Protein AF-0000000066066308 (afdb_homodimer)

Structure (mmCIF, N/CA/C/O backbone):
data_AF-0000000066066308-model_v1
#
loop_
_entity.id
_entity.type
_entity.pdbx_description
1 polymer "Pyridoxine/pyridoxamine 5'-phosphate oxidase"
#
loop_
_atom_site.group_PDB
_atom_site.id
_atom_site.type_symbol
_atom_site.label_atom_id
_atom_site.label_alt_id
_atom_site.label_comp_id
_atom_site.label_asym_id
_atom_site.label_entity_id
_atom_site.label_seq_id
_atom_site.pdbx_PDB_ins_code
_atom_site.Cartn_x
_atom_site.Cartn_y
_atom_site.Cartn_z
_atom_site.occupancy
_atom_site.B_iso_or_equiv
_atom_site.auth_seq_id
_atom_site.auth_comp_id
_atom_site.auth_asym_id
_atom_site.auth_atom_id
_atom_site.pdbx_PDB_model_num
ATOM 1 N N . MET A 1 1 ? 17.328 -2.627 -21.562 1 80.62 1 MET A N 1
ATOM 2 C CA . MET A 1 1 ? 17.422 -3.754 -20.625 1 80.62 1 MET A CA 1
ATOM 3 C C . MET A 1 1 ? 17.797 -3.279 -19.234 1 80.62 1 MET A C 1
ATOM 5 O O . MET A 1 1 ? 18.547 -2.312 -19.078 1 80.62 1 MET A O 1
ATOM 9 N N . PHE A 1 2 ? 17.172 -3.848 -18.203 1 93.5 2 PHE A N 1
ATOM 10 C CA . PHE A 1 2 ? 17.484 -3.482 -16.828 1 93.5 2 PHE A CA 1
ATOM 11 C C . PHE A 1 2 ? 18.875 -3.979 -16.453 1 93.5 2 PHE A C 1
ATOM 13 O O . PHE A 1 2 ? 19.156 -5.18 -16.516 1 93.5 2 PHE A O 1
ATOM 20 N N . ASP A 1 3 ? 19.781 -3.053 -16.234 1 95.75 3 ASP A N 1
ATOM 21 C CA . ASP A 1 3 ? 21.125 -3.416 -15.805 1 95.75 3 ASP A CA 1
ATOM 22 C C . ASP A 1 3 ? 21.234 -3.439 -14.281 1 95.75 3 ASP A C 1
ATOM 24 O O . ASP A 1 3 ? 21.469 -2.404 -13.656 1 95.75 3 ASP A O 1
ATOM 28 N N . ILE A 1 4 ? 21.188 -4.645 -13.711 1 95.81 4 ILE A N 1
ATOM 29 C CA . ILE A 1 4 ? 21.062 -4.852 -12.266 1 95.81 4 ILE A CA 1
ATOM 30 C C . ILE A 1 4 ? 22.375 -4.449 -11.578 1 95.81 4 ILE A C 1
ATOM 32 O O . ILE A 1 4 ? 22.422 -4.34 -10.352 1 95.81 4 ILE A O 1
ATOM 36 N N . ASN A 1 5 ? 23.438 -4.148 -12.344 1 94.19 5 ASN A N 1
ATOM 37 C CA . ASN A 1 5 ? 24.734 -3.789 -11.758 1 94.19 5 ASN A CA 1
ATOM 38 C C . ASN A 1 5 ? 24.828 -2.287 -11.508 1 94.19 5 ASN A C 1
ATOM 40 O O . ASN A 1 5 ? 25.734 -1.831 -10.805 1 94.19 5 ASN A O 1
ATOM 44 N N . LYS A 1 6 ? 23.891 -1.563 -12 1 96.69 6 LYS A N 1
ATOM 45 C CA . LYS A 1 6 ? 23.891 -0.116 -11.805 1 96.69 6 LYS A CA 1
ATOM 46 C C . LYS A 1 6 ? 23.297 0.254 -10.445 1 96.69 6 LYS A C 1
ATOM 48 O O . LYS A 1 6 ? 22.609 -0.553 -9.82 1 96.69 6 LYS A O 1
ATOM 53 N N . ASP A 1 7 ? 23.641 1.443 -10.008 1 97.12 7 ASP A N 1
ATOM 54 C CA . ASP A 1 7 ? 23.156 1.979 -8.742 1 97.12 7 ASP A CA 1
ATOM 55 C C . ASP A 1 7 ? 21.625 2.004 -8.719 1 97.12 7 ASP A C 1
ATOM 57 O O . ASP A 1 7 ? 20.984 2.539 -9.625 1 97.12 7 ASP A O 1
ATOM 61 N N . PRO A 1 8 ? 21.062 1.411 -7.672 1 98.31 8 PRO A N 1
ATOM 62 C CA . PRO A 1 8 ? 19.609 1.362 -7.645 1 98.31 8 PRO A CA 1
ATOM 63 C C . PRO A 1 8 ? 18.969 2.75 -7.605 1 98.31 8 PRO A C 1
ATOM 65 O O . PRO A 1 8 ? 17.844 2.93 -8.078 1 98.31 8 PRO A O 1
ATOM 68 N N . PHE A 1 9 ? 19.625 3.738 -7.074 1 98.06 9 PHE A N 1
ATOM 69 C CA . PHE A 1 9 ? 19.078 5.086 -7.062 1 98.06 9 PHE A CA 1
ATOM 70 C C . PHE A 1 9 ? 19.062 5.676 -8.469 1 98.06 9 PHE A C 1
ATOM 72 O O . PHE A 1 9 ? 18.172 6.469 -8.805 1 98.06 9 PHE A O 1
ATOM 79 N N . GLU A 1 10 ? 19.984 5.281 -9.281 1 97.44 10 GLU A N 1
ATOM 80 C CA . GLU A 1 10 ? 19.953 5.676 -10.688 1 97.44 10 GLU A CA 1
ATOM 81 C C . GLU A 1 10 ? 18.766 5.055 -11.406 1 97.44 10 GLU A C 1
ATOM 83 O O . GLU A 1 10 ? 18.109 5.719 -12.211 1 97.44 10 GLU A O 1
ATOM 88 N N . HIS A 1 11 ? 18.547 3.781 -11.117 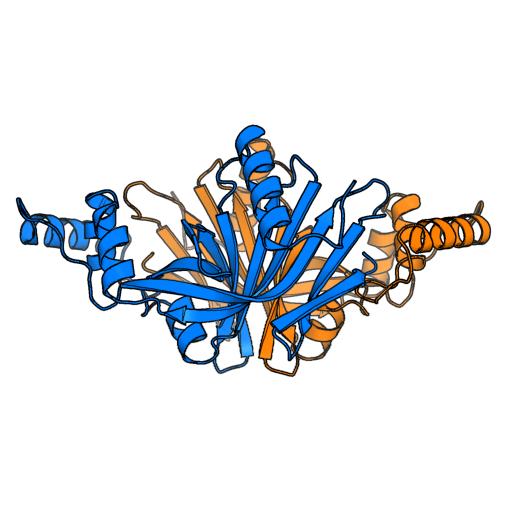1 98.12 11 HIS A N 1
ATOM 89 C CA . HIS A 1 11 ? 17.391 3.113 -11.688 1 98.12 11 HIS A CA 1
ATOM 90 C C . HIS A 1 11 ? 16.094 3.803 -11.273 1 98.12 11 HIS A C 1
ATOM 92 O O . HIS A 1 11 ? 15.227 4.059 -12.109 1 98.12 11 HIS A O 1
ATOM 98 N N . PHE A 1 12 ? 16.031 4.121 -10 1 98.5 12 PHE A N 1
ATOM 99 C CA . PHE A 1 12 ? 14.836 4.785 -9.492 1 98.5 12 PHE A CA 1
ATOM 100 C C . PHE A 1 12 ? 14.586 6.094 -10.234 1 98.5 12 PHE A C 1
ATOM 102 O O . PHE A 1 12 ? 13.477 6.348 -10.703 1 98.5 12 PHE A O 1
ATOM 109 N N . ASP A 1 13 ? 15.594 6.879 -10.305 1 97.44 13 ASP A N 1
ATOM 110 C CA . ASP A 1 13 ? 15.492 8.18 -10.953 1 97.44 13 ASP A CA 1
ATOM 111 C C . ASP A 1 13 ? 15.008 8.039 -12.398 1 97.44 13 ASP A C 1
ATOM 113 O O . ASP A 1 13 ? 14.102 8.75 -12.828 1 97.44 13 ASP A O 1
ATOM 117 N N . ARG A 1 14 ? 15.594 7.137 -13.055 1 97.25 14 ARG A N 1
ATOM 118 C CA . ARG A 1 14 ? 15.234 6.902 -14.453 1 97.25 14 ARG A CA 1
ATOM 119 C C . ARG A 1 14 ? 13.773 6.492 -14.57 1 97.25 14 ARG A C 1
ATOM 121 O O . ARG A 1 14 ? 13.039 7.031 -15.406 1 97.25 14 ARG A O 1
ATOM 128 N N . LEU A 1 15 ? 13.352 5.562 -13.766 1 97.69 15 LEU A N 1
ATOM 129 C CA . LEU A 1 15 ? 11.992 5.039 -13.844 1 97.69 15 LEU A CA 1
ATOM 130 C C . LEU A 1 15 ? 10.977 6.098 -13.43 1 97.69 15 LEU A C 1
ATOM 132 O O . LEU A 1 15 ? 9.898 6.188 -14.008 1 97.69 15 LEU A O 1
ATOM 136 N N . MET A 1 16 ? 11.297 6.887 -12.383 1 97.62 16 MET A N 1
ATOM 137 C CA . MET A 1 16 ? 10.438 7.988 -11.969 1 97.62 16 MET A CA 1
ATOM 138 C C . MET A 1 16 ? 10.273 9 -13.094 1 97.62 16 MET A C 1
ATOM 140 O O . MET A 1 16 ? 9.156 9.438 -13.391 1 97.62 16 MET A O 1
ATOM 144 N N . LYS A 1 17 ? 11.352 9.352 -13.742 1 97.25 17 LYS A N 1
ATOM 145 C CA . LYS A 1 17 ? 11.297 10.273 -14.875 1 97.25 17 LYS A CA 1
ATOM 146 C C . LYS A 1 17 ? 10.445 9.711 -16.016 1 97.25 17 LYS A C 1
ATOM 148 O O . LYS A 1 17 ? 9.695 10.453 -16.656 1 97.25 17 LYS A O 1
ATOM 153 N N . GLU A 1 18 ? 10.609 8.438 -16.25 1 97.38 18 GLU A N 1
ATOM 154 C CA . GLU A 1 18 ? 9.797 7.766 -17.25 1 97.38 18 GLU A CA 1
ATOM 155 C C . GLU A 1 18 ? 8.312 7.863 -16.922 1 97.38 18 GLU A C 1
ATOM 157 O O . GLU A 1 18 ? 7.492 8.18 -17.781 1 97.38 18 GLU A O 1
ATOM 162 N N . ALA A 1 19 ? 7.965 7.555 -15.641 1 96.94 19 ALA A N 1
ATOM 163 C CA . ALA A 1 19 ? 6.574 7.625 -15.195 1 96.94 19 ALA A CA 1
ATOM 164 C C . ALA A 1 19 ? 6.004 9.023 -15.391 1 96.94 19 ALA A C 1
ATOM 166 O O . ALA A 1 19 ? 4.871 9.188 -15.852 1 96.94 19 ALA A O 1
ATOM 167 N N . VAL A 1 20 ? 6.773 10.031 -15.055 1 96.44 20 VAL A N 1
ATOM 168 C CA . VAL A 1 20 ? 6.348 11.422 -15.211 1 96.44 20 VAL A CA 1
ATOM 169 C C . VAL A 1 20 ? 6.172 11.742 -16.688 1 96.44 20 VAL A C 1
ATOM 171 O O . VAL A 1 20 ? 5.18 12.359 -17.078 1 96.44 20 VAL A O 1
ATOM 174 N N . ALA A 1 21 ? 7.094 11.297 -17.5 1 96.75 21 ALA A N 1
ATOM 175 C CA . ALA A 1 21 ? 7.055 11.555 -18.938 1 96.75 21 ALA A CA 1
ATOM 176 C C . ALA A 1 21 ? 5.82 10.93 -19.578 1 96.75 21 ALA A C 1
ATOM 178 O O . ALA A 1 21 ? 5.258 11.469 -20.531 1 96.75 21 ALA A O 1
ATOM 179 N N . LYS A 1 22 ? 5.418 9.836 -19.031 1 95.62 22 LYS A N 1
ATOM 180 C CA . LYS A 1 22 ? 4.25 9.117 -19.531 1 95.62 22 LYS A CA 1
ATOM 181 C C . LYS A 1 22 ? 2.963 9.664 -18.922 1 95.62 22 LYS A C 1
ATOM 183 O O . LYS A 1 22 ? 1.889 9.086 -19.125 1 95.62 22 LYS A O 1
ATOM 188 N N . GLN A 1 23 ? 3.031 10.711 -18.109 1 93.19 23 GLN A N 1
ATOM 189 C CA . GLN A 1 23 ? 1.917 11.445 -17.516 1 93.19 23 GLN A CA 1
ATOM 190 C C . GLN A 1 23 ? 1.111 10.562 -16.578 1 93.19 23 GLN A C 1
ATOM 192 O O . GLN A 1 23 ? -0.12 10.625 -16.562 1 93.19 23 GLN A O 1
ATOM 197 N N . ILE A 1 24 ? 1.829 9.68 -15.969 1 91.44 24 ILE A N 1
ATOM 198 C CA . ILE A 1 24 ? 1.179 8.93 -14.898 1 91.44 24 ILE A CA 1
ATOM 199 C C . ILE A 1 24 ? 0.689 9.898 -13.82 1 91.44 24 ILE A C 1
ATOM 201 O O . ILE A 1 24 ? 1.471 10.688 -13.289 1 91.44 24 ILE A O 1
ATOM 205 N N . PRO A 1 25 ? -0.674 9.82 -13.5 1 89.25 25 PRO A N 1
ATOM 206 C CA . PRO A 1 25 ? -1.151 10.727 -12.453 1 89.25 25 PRO A CA 1
ATOM 207 C C . PRO A 1 25 ? -0.469 10.484 -11.109 1 89.25 25 PRO A C 1
ATOM 209 O O . PRO A 1 25 ? -0.39 9.344 -10.648 1 89.25 25 PRO A O 1
ATOM 212 N N . GLU A 1 26 ? 0.055 11.586 -10.539 1 92.75 26 GLU A N 1
ATOM 213 C CA . GLU A 1 26 ? 0.693 11.539 -9.227 1 92.75 26 GLU A CA 1
ATOM 214 C C . GLU A 1 26 ? 1.724 10.414 -9.148 1 92.75 26 GLU A C 1
ATOM 216 O O . GLU A 1 26 ? 1.684 9.594 -8.234 1 92.75 26 GLU A O 1
ATOM 221 N N . ALA A 1 27 ? 2.639 10.391 -10.047 1 95.56 27 ALA A N 1
ATOM 222 C CA . ALA A 1 27 ? 3.645 9.336 -10.148 1 95.56 27 ALA A CA 1
ATOM 223 C C . ALA A 1 27 ? 4.445 9.219 -8.859 1 95.56 27 ALA A C 1
ATOM 225 O O . ALA A 1 27 ? 5.016 8.164 -8.57 1 95.56 27 ALA A O 1
ATOM 226 N N . ASN A 1 28 ? 4.461 10.32 -8.07 1 97.56 28 ASN A N 1
ATOM 227 C CA . ASN A 1 28 ? 5.254 10.32 -6.844 1 97.56 28 ASN A CA 1
ATOM 228 C C . ASN A 1 28 ? 4.43 9.875 -5.641 1 97.56 28 ASN A C 1
ATOM 230 O O . ASN A 1 28 ? 4.902 9.93 -4.504 1 97.56 28 ASN A O 1
ATOM 234 N N . ALA A 1 29 ? 3.145 9.477 -5.855 1 97.38 29 ALA A N 1
ATOM 235 C CA . ALA A 1 29 ? 2.354 8.867 -4.789 1 97.38 29 ALA A CA 1
ATOM 236 C C . ALA A 1 29 ? 2.846 7.457 -4.48 1 97.38 29 ALA A C 1
ATOM 238 O O . ALA A 1 29 ? 3.162 6.688 -5.391 1 97.38 29 ALA A O 1
ATOM 239 N N . MET A 1 30 ? 2.988 7.195 -3.221 1 98.31 30 MET A N 1
ATOM 240 C CA . MET A 1 30 ? 3.428 5.859 -2.828 1 98.31 30 MET A CA 1
ATOM 241 C C . MET A 1 30 ? 2.656 5.371 -1.607 1 98.31 30 MET A C 1
ATOM 243 O O . MET A 1 30 ? 2.223 6.172 -0.778 1 98.31 30 MET A O 1
ATOM 247 N N . SER A 1 31 ? 2.471 4.043 -1.574 1 98.75 31 SER A N 1
ATOM 248 C CA . SER A 1 31 ? 2.004 3.412 -0.344 1 98.75 31 SER A CA 1
ATOM 249 C C . SER A 1 31 ? 3.121 3.326 0.69 1 98.75 31 SER A C 1
ATOM 251 O O . SER A 1 31 ? 4.266 3.018 0.351 1 98.75 31 SER A O 1
ATOM 253 N N . VAL A 1 32 ? 2.795 3.625 1.908 1 98.88 32 VAL A N 1
ATOM 254 C CA . VAL A 1 32 ? 3.719 3.43 3.021 1 98.88 32 VAL A CA 1
ATOM 255 C C . VAL A 1 32 ? 3.1 2.48 4.043 1 98.88 32 VAL A C 1
ATOM 257 O O . VAL A 1 32 ? 2.016 2.744 4.57 1 98.88 32 VAL A O 1
ATOM 260 N N . ALA A 1 33 ? 3.799 1.428 4.258 1 98.94 33 ALA A N 1
ATOM 261 C CA . ALA A 1 33 ? 3.383 0.47 5.281 1 98.94 33 ALA A CA 1
ATOM 262 C C . ALA A 1 33 ? 4.188 0.653 6.562 1 98.94 33 ALA A C 1
ATOM 264 O O . ALA A 1 33 ? 5.414 0.8 6.52 1 98.94 33 ALA A O 1
ATOM 265 N N . THR A 1 34 ? 3.525 0.748 7.66 1 98.94 34 THR A N 1
ATOM 266 C CA . THR A 1 34 ? 4.086 0.788 9.008 1 98.94 34 THR A CA 1
ATOM 267 C C . THR A 1 34 ? 3.469 -0.297 9.883 1 98.94 34 THR A C 1
ATOM 269 O O . THR A 1 34 ? 2.562 -1.012 9.453 1 98.94 34 THR A O 1
ATOM 272 N N . VAL A 1 35 ? 4.016 -0.482 11.07 1 98.62 35 VAL A N 1
ATOM 273 C CA . VAL A 1 35 ? 3.473 -1.439 12.023 1 98.62 35 VAL A CA 1
ATOM 274 C C . VAL A 1 35 ? 3.418 -0.809 13.414 1 98.62 35 VAL A C 1
ATOM 276 O O . VAL A 1 35 ? 4.352 -0.116 13.82 1 98.62 35 VAL A O 1
ATOM 279 N N . ASP A 1 36 ? 2.283 -1.03 14.07 1 97.75 36 ASP A N 1
ATOM 280 C CA . ASP A 1 36 ? 2.174 -0.459 15.406 1 97.75 36 ASP A CA 1
ATOM 281 C C . ASP A 1 36 ? 2.758 -1.402 16.453 1 97.75 36 ASP A C 1
ATOM 283 O O . ASP A 1 36 ? 3.336 -2.438 16.109 1 97.75 36 ASP A O 1
ATOM 287 N N . GLU A 1 37 ? 2.699 -0.983 17.719 1 96 37 GLU A N 1
ATOM 288 C CA . GLU A 1 37 ? 3.35 -1.69 18.812 1 96 37 GLU A CA 1
ATOM 289 C C . GLU A 1 37 ? 2.711 -3.057 19.047 1 96 37 GLU A C 1
ATOM 291 O O . GLU A 1 37 ? 3.293 -3.914 19.719 1 96 37 GLU A O 1
ATOM 296 N N . LYS A 1 38 ? 1.541 -3.285 18.531 1 96.25 38 LYS A N 1
ATOM 297 C CA . LYS A 1 38 ? 0.833 -4.547 18.719 1 96.25 38 LYS A CA 1
ATOM 298 C C . LYS A 1 38 ? 1.035 -5.473 17.531 1 96.25 38 LYS A C 1
ATOM 300 O O . LYS A 1 38 ? 0.436 -6.547 17.453 1 96.25 38 LYS A O 1
ATOM 305 N N . GLY A 1 39 ? 1.841 -4.984 16.484 1 96.56 39 GLY A N 1
ATOM 306 C CA . GLY A 1 39 ? 2.105 -5.805 15.32 1 96.56 39 GLY A CA 1
ATOM 307 C C . GLY A 1 39 ? 1.044 -5.668 14.242 1 96.56 39 GLY A C 1
ATOM 308 O O . GLY A 1 39 ? 0.934 -6.523 13.359 1 96.56 39 GLY A O 1
ATOM 309 N N . VAL A 1 40 ? 0.188 -4.664 14.305 1 98.06 40 VAL A N 1
ATOM 310 C CA . VAL A 1 40 ? -0.838 -4.422 13.297 1 98.06 40 VAL A CA 1
ATOM 311 C C . VAL A 1 40 ? -0.269 -3.551 12.18 1 98.06 40 VAL A C 1
ATOM 313 O O . VAL A 1 40 ? 0.155 -2.416 12.422 1 98.06 40 VAL A O 1
ATOM 316 N N . PRO A 1 41 ? -0.24 -4.07 10.984 1 98.75 41 PRO A N 1
ATOM 317 C CA . PRO A 1 41 ? 0.238 -3.242 9.875 1 98.75 41 PRO A CA 1
ATOM 318 C C . PRO A 1 41 ? -0.786 -2.199 9.43 1 98.75 41 PRO A C 1
ATOM 320 O O . PRO A 1 41 ? -1.989 -2.387 9.625 1 98.75 41 PRO A O 1
ATOM 323 N N . SER A 1 42 ? -0.344 -1.156 8.938 1 98.75 42 SER A N 1
ATOM 324 C CA . SER A 1 42 ? -1.134 -0.108 8.297 1 98.75 42 SER A CA 1
ATOM 325 C C . SER A 1 42 ? -0.507 0.327 6.98 1 98.75 42 SER A C 1
ATOM 327 O O . SER A 1 42 ? 0.712 0.25 6.809 1 98.75 42 SER A O 1
ATOM 329 N N . VAL A 1 43 ? -1.31 0.722 6.059 1 98.88 43 VAL A N 1
ATOM 330 C CA . VAL A 1 43 ? -0.799 1.226 4.789 1 98.88 43 VAL A CA 1
ATOM 331 C C . VAL A 1 43 ? -1.658 2.396 4.316 1 98.88 43 VAL A C 1
ATOM 333 O O . VAL A 1 43 ? -2.883 2.371 4.453 1 98.88 43 VAL A O 1
ATOM 336 N N . ARG A 1 44 ? -1.054 3.418 3.828 1 98.56 44 ARG A N 1
ATOM 337 C CA . ARG A 1 44 ? -1.696 4.613 3.295 1 98.56 44 ARG A CA 1
ATOM 338 C C . ARG A 1 44 ? -0.823 5.281 2.236 1 98.56 44 ARG A C 1
ATOM 340 O O . ARG A 1 44 ? 0.361 4.957 2.109 1 98.56 44 ARG A O 1
ATOM 347 N N . ILE A 1 45 ? -1.407 6.184 1.543 1 98.12 45 ILE A N 1
ATOM 348 C CA . ILE A 1 45 ? -0.694 6.891 0.486 1 98.12 45 ILE A CA 1
ATOM 349 C C . ILE A 1 45 ? -0.02 8.133 1.062 1 98.12 45 ILE A C 1
ATOM 351 O O . ILE A 1 45 ? -0.625 8.867 1.849 1 98.12 45 ILE A O 1
ATOM 355 N N . VAL A 1 46 ? 1.214 8.328 0.768 1 97.75 46 VAL A N 1
ATOM 356 C CA . VAL A 1 46 ? 1.95 9.57 0.972 1 97.75 46 VAL A CA 1
ATOM 357 C C . VAL A 1 46 ? 2.682 9.953 -0.313 1 97.75 46 VAL A C 1
ATOM 359 O O . VAL A 1 46 ? 2.756 9.156 -1.254 1 97.75 46 VAL A O 1
ATOM 362 N N . TYR A 1 47 ? 3.143 11.18 -0.377 1 97.38 47 TYR A N 1
ATOM 363 C CA . TYR A 1 47 ? 3.838 11.633 -1.576 1 97.38 47 TYR A CA 1
ATOM 364 C C . TYR A 1 47 ? 5.34 11.719 -1.335 1 97.38 47 TYR A C 1
ATOM 366 O O . TYR A 1 47 ? 5.785 12.312 -0.349 1 97.38 47 TYR A O 1
ATOM 374 N N . LEU A 1 48 ? 6.09 11.109 -2.223 1 98.56 48 LEU A N 1
ATOM 375 C CA . LEU A 1 48 ? 7.535 11.305 -2.227 1 98.56 48 LEU A CA 1
ATOM 376 C C . LEU A 1 48 ? 7.883 12.742 -2.607 1 98.56 48 LEU A C 1
ATOM 378 O O . LEU A 1 48 ? 7.41 13.25 -3.627 1 98.56 48 LEU A O 1
ATOM 382 N N . LYS A 1 49 ? 8.68 13.359 -1.811 1 97.44 49 LYS A N 1
ATOM 383 C CA . LYS A 1 49 ? 8.992 14.758 -2.09 1 97.44 49 LYS A CA 1
ATOM 384 C C . LYS A 1 49 ? 10.414 14.906 -2.621 1 97.44 49 LYS A C 1
ATOM 386 O O . LYS A 1 49 ? 10.68 15.75 -3.48 1 97.44 49 LYS A O 1
ATOM 391 N N . GLU A 1 50 ? 11.297 14.078 -2.137 1 95.69 50 GLU A N 1
ATOM 392 C CA . GLU A 1 50 ? 12.688 14.188 -2.572 1 95.69 50 GLU A CA 1
ATOM 393 C C . GLU A 1 50 ? 13.438 12.883 -2.328 1 95.69 50 GLU A C 1
ATOM 395 O O . GLU A 1 50 ? 13.055 12.086 -1.472 1 95.69 50 GLU A O 1
ATOM 400 N N . VAL A 1 51 ? 14.375 12.656 -3.18 1 96.62 51 VAL A N 1
ATOM 401 C CA . VAL A 1 51 ? 15.375 11.617 -2.961 1 96.62 51 VAL A CA 1
ATOM 402 C C . VAL A 1 51 ? 16.734 12.25 -2.699 1 96.62 51 VAL A C 1
ATOM 404 O O . VAL A 1 51 ? 17.312 12.906 -3.582 1 96.62 51 VAL A O 1
ATOM 407 N N . SER A 1 52 ? 17.203 12.18 -1.426 1 91.19 52 SER A N 1
ATOM 408 C CA . SER A 1 52 ? 18.453 12.812 -1.022 1 91.19 52 SER A CA 1
ATOM 409 C C . SER A 1 52 ? 19.266 11.906 -0.101 1 91.19 52 SER A C 1
ATOM 411 O O . SER A 1 52 ? 18.688 11.125 0.662 1 91.19 52 SER A O 1
ATOM 413 N N . GLN A 1 53 ? 20.609 12.023 -0.204 1 90.5 53 GLN A N 1
ATOM 414 C CA . GLN A 1 53 ? 21.531 11.289 0.652 1 90.5 53 GLN A CA 1
ATOM 415 C C . GLN A 1 53 ? 21.219 9.797 0.637 1 90.5 53 GLN A C 1
ATOM 417 O O . GLN A 1 53 ? 21.25 9.141 1.681 1 90.5 53 GLN A O 1
ATOM 422 N N . GLY A 1 54 ? 20.75 9.273 -0.451 1 90.62 54 GLY A N 1
ATOM 423 C CA . GLY A 1 54 ? 20.5 7.852 -0.604 1 90.62 54 GLY A CA 1
ATOM 424 C C . GLY A 1 54 ? 19.234 7.391 0.09 1 90.62 54 GLY A C 1
ATOM 425 O O . GLY A 1 54 ? 19.109 6.223 0.46 1 90.62 54 GLY A O 1
ATOM 426 N N . GLY A 1 55 ? 18.359 8.344 0.327 1 98.12 55 GLY A N 1
ATOM 427 C CA . GLY A 1 55 ? 17.094 7.988 0.957 1 98.12 55 GLY A CA 1
ATOM 428 C C . GLY A 1 55 ? 15.898 8.664 0.317 1 98.12 55 GLY A C 1
ATOM 429 O O . GLY A 1 55 ? 16.047 9.477 -0.595 1 98.12 55 GLY A O 1
ATOM 430 N N . PHE A 1 56 ? 14.742 8.297 0.724 1 98.88 56 PHE A N 1
ATOM 431 C CA . PHE A 1 56 ? 13.461 8.758 0.201 1 98.88 56 PHE A CA 1
ATOM 432 C C . PHE A 1 56 ? 12.719 9.586 1.243 1 98.88 56 PHE A C 1
ATOM 434 O O . PHE A 1 56 ? 12.469 9.117 2.354 1 98.88 56 PHE A O 1
ATOM 441 N N . VAL A 1 57 ? 12.297 10.82 0.906 1 98.88 57 VAL A N 1
ATOM 442 C CA . VAL A 1 57 ? 11.797 11.742 1.917 1 98.88 57 VAL A CA 1
ATOM 443 C C . VAL A 1 57 ? 10.305 11.992 1.688 1 98.88 57 VAL A C 1
ATOM 445 O O . VAL A 1 57 ? 9.883 12.258 0.562 1 98.88 57 VAL A O 1
ATOM 448 N N . PHE A 1 58 ? 9.57 11.867 2.715 1 98.81 58 PHE A N 1
ATOM 449 C CA . PHE A 1 58 ? 8.18 12.305 2.752 1 98.81 58 PHE A CA 1
ATOM 450 C C . PHE A 1 58 ? 7.883 13.055 4.043 1 98.81 58 PHE A C 1
ATOM 452 O O . PHE A 1 58 ? 8.711 13.078 4.957 1 98.81 58 PHE A O 1
ATOM 459 N N . TYR A 1 59 ? 6.758 13.766 4.09 1 98.38 59 TYR A N 1
ATOM 460 C CA . TYR A 1 59 ? 6.414 14.641 5.203 1 98.38 59 TYR A CA 1
ATOM 461 C C . TYR A 1 59 ? 5.055 14.273 5.785 1 98.38 59 TYR A C 1
ATOM 463 O O . TYR A 1 59 ? 4.254 13.602 5.129 1 98.38 59 TYR A O 1
ATOM 471 N N . GLY A 1 60 ? 4.828 14.719 6.984 1 97.38 60 GLY A N 1
ATOM 472 C CA . GLY A 1 60 ? 3.551 14.5 7.641 1 97.38 60 GLY A CA 1
ATOM 473 C C . GLY A 1 60 ? 3.541 14.938 9.094 1 97.38 60 GLY A C 1
ATOM 474 O O . GLY A 1 60 ? 4.438 15.664 9.531 1 97.38 60 GLY A O 1
ATOM 475 N N . ASN A 1 61 ? 2.467 14.617 9.727 1 97.88 61 ASN A N 1
ATOM 476 C CA . ASN A 1 61 ? 2.262 14.922 11.141 1 97.88 61 ASN A CA 1
ATOM 477 C C . ASN A 1 61 ? 2.887 13.867 12.039 1 97.88 61 ASN A C 1
ATOM 479 O O . ASN A 1 61 ? 2.557 12.68 11.938 1 97.88 61 ASN A O 1
ATOM 483 N N . TYR A 1 62 ? 3.75 14.266 12.945 1 98.44 62 TYR A N 1
ATOM 484 C CA . TYR A 1 62 ? 4.461 13.336 13.812 1 98.44 62 TYR A CA 1
ATOM 485 C C . TYR A 1 62 ? 3.506 12.672 14.805 1 98.44 62 TYR A C 1
ATOM 487 O O . TYR A 1 62 ? 3.799 11.602 15.336 1 98.44 62 TYR A O 1
ATOM 495 N N . ASN A 1 63 ? 2.371 13.273 15 1 97.81 63 ASN A N 1
ATOM 496 C CA . ASN A 1 63 ? 1.396 12.758 15.953 1 97.81 63 ASN A CA 1
ATOM 497 C C . ASN A 1 63 ? 0.365 11.859 15.273 1 97.81 63 ASN A C 1
ATOM 499 O O . ASN A 1 63 ? -0.515 11.305 15.938 1 97.81 63 ASN A O 1
ATOM 503 N N . SER A 1 64 ? 0.432 11.758 13.953 1 97.81 64 SER A N 1
ATOM 504 C CA . SER A 1 64 ? -0.478 10.891 13.219 1 97.81 64 SER A CA 1
ATOM 505 C C . SER A 1 64 ? -0.25 9.422 13.578 1 97.81 64 SER A C 1
ATOM 507 O O . SER A 1 64 ? 0.737 9.086 14.234 1 97.81 64 SER A O 1
ATOM 509 N N . HIS A 1 65 ? -1.133 8.578 13.141 1 97.56 65 HIS A N 1
ATOM 510 C CA . HIS A 1 65 ? -0.953 7.141 13.289 1 97.56 65 HIS A CA 1
ATOM 511 C C . HIS A 1 65 ? 0.381 6.688 12.703 1 97.56 65 HIS A C 1
ATOM 513 O O . HIS A 1 65 ? 1.122 5.938 13.336 1 97.56 65 HIS A O 1
ATOM 519 N N . LYS A 1 66 ? 0.687 7.156 11.461 1 98.25 66 LYS A N 1
ATOM 520 C CA . LYS A 1 66 ? 1.949 6.754 10.844 1 98.25 66 LYS A CA 1
ATOM 521 C C . LYS A 1 66 ? 3.139 7.273 11.648 1 98.25 66 LYS A C 1
ATOM 523 O O . LYS A 1 66 ? 4.141 6.57 11.812 1 98.25 66 LYS A O 1
ATOM 528 N N . GLY A 1 67 ? 3.021 8.516 12.117 1 98.5 67 GLY A N 1
ATOM 529 C CA . GLY A 1 67 ? 4.094 9.062 12.938 1 98.5 67 GLY A CA 1
ATOM 530 C C . GLY A 1 67 ? 4.352 8.25 14.195 1 98.5 67 GLY A C 1
ATOM 531 O O . GLY A 1 67 ? 5.504 7.969 14.531 1 98.5 67 GLY A O 1
ATOM 532 N N . LYS A 1 68 ? 3.355 7.887 14.898 1 98.31 68 LYS A N 1
ATOM 533 C CA . LYS A 1 68 ? 3.473 7.09 16.125 1 98.31 68 LYS A CA 1
ATOM 534 C C . LYS A 1 68 ? 4.043 5.707 15.82 1 98.31 68 LYS A C 1
ATOM 536 O O . LYS A 1 68 ? 4.875 5.199 16.578 1 98.31 68 LYS A O 1
ATOM 541 N N . ASP A 1 69 ? 3.566 5.094 14.742 1 98.69 69 ASP A N 1
ATOM 542 C CA . ASP A 1 69 ? 4.129 3.814 14.32 1 98.69 69 ASP A CA 1
ATOM 543 C C . ASP A 1 69 ? 5.645 3.914 14.141 1 98.69 69 ASP A C 1
ATOM 545 O O . ASP A 1 69 ? 6.395 3.09 14.672 1 98.69 69 ASP A O 1
ATOM 549 N N . ILE A 1 70 ? 6.059 4.945 13.359 1 98.75 70 ILE A N 1
ATOM 550 C CA . ILE A 1 70 ? 7.461 5.109 12.992 1 98.75 70 ILE A CA 1
ATOM 551 C C . ILE A 1 70 ? 8.297 5.363 14.242 1 98.75 70 ILE A C 1
ATOM 553 O O . ILE A 1 70 ? 9.43 4.891 14.344 1 98.75 70 ILE A O 1
ATOM 557 N N . GLU A 1 71 ? 7.73 6.078 15.18 1 98.12 71 GLU A N 1
ATOM 558 C CA . GLU A 1 71 ? 8.422 6.34 16.438 1 98.12 71 GLU A CA 1
ATOM 559 C C . GLU A 1 71 ? 8.711 5.043 17.188 1 98.12 71 GLU A C 1
ATOM 561 O O . GLU A 1 71 ? 9.781 4.887 17.781 1 98.12 71 GLU A O 1
ATOM 566 N N . THR A 1 72 ? 7.793 4.113 17.156 1 97.44 72 THR A N 1
ATOM 567 C CA . THR A 1 72 ? 7.902 2.854 17.891 1 97.44 72 THR A CA 1
ATOM 568 C C . THR A 1 72 ? 8.719 1.839 17.094 1 97.44 72 THR A C 1
ATOM 570 O O . THR A 1 72 ? 9.523 1.1 17.656 1 97.44 72 THR A O 1
ATOM 573 N N . ASN A 1 73 ? 8.523 1.732 15.859 1 98.31 73 ASN A N 1
ATOM 574 C CA . ASN A 1 73 ? 9.203 0.879 14.891 1 98.31 73 ASN A CA 1
ATOM 575 C C . ASN A 1 73 ? 9.531 1.636 13.609 1 98.31 73 ASN A C 1
ATOM 577 O O . ASN A 1 73 ? 8.672 1.814 12.75 1 98.31 73 ASN A O 1
ATOM 581 N N . PRO A 1 74 ? 10.734 2.014 13.461 1 98.69 74 PRO A N 1
ATOM 582 C CA . PRO A 1 74 ? 11.086 2.92 12.367 1 98.69 74 PRO A CA 1
ATOM 583 C C . PRO A 1 74 ? 11.211 2.201 11.023 1 98.69 74 PRO A C 1
ATOM 585 O O . PRO A 1 74 ? 11.469 2.84 10 1 98.69 74 PRO A O 1
ATOM 588 N N . ILE A 1 75 ? 11.094 0.859 10.977 1 98.81 75 ILE A N 1
ATOM 589 C CA . ILE A 1 75 ? 11.164 0.143 9.703 1 98.81 75 ILE A CA 1
ATOM 590 C C . ILE A 1 75 ? 9.852 0.324 8.945 1 98.81 75 ILE A C 1
ATOM 592 O O . ILE A 1 75 ? 8.766 0.103 9.5 1 98.81 75 ILE A O 1
ATOM 596 N N . VAL A 1 76 ? 9.953 0.771 7.699 1 98.94 76 VAL A N 1
ATOM 597 C CA . VAL A 1 76 ? 8.789 0.983 6.844 1 98.94 76 VAL A CA 1
ATOM 598 C C . VAL A 1 76 ? 9.023 0.332 5.484 1 98.94 76 VAL A C 1
ATOM 600 O O . VAL A 1 76 ? 10.148 -0.039 5.152 1 98.94 76 VAL A O 1
ATOM 603 N N . CYS A 1 77 ? 8.008 0.146 4.762 1 98.94 77 CYS A N 1
ATOM 604 C CA . CYS A 1 77 ? 8.062 -0.305 3.375 1 98.94 77 CYS A CA 1
ATOM 605 C C . CYS A 1 77 ? 7.27 0.623 2.465 1 98.94 77 CYS A C 1
ATOM 607 O O . CYS A 1 77 ? 6.137 0.99 2.785 1 98.94 77 CYS A O 1
ATOM 609 N N . LEU A 1 78 ? 7.828 1.053 1.4 1 98.94 78 LEU A N 1
ATOM 610 C CA . LEU A 1 78 ? 7.223 1.907 0.385 1 98.94 78 LEU A CA 1
ATOM 611 C C . LEU A 1 78 ? 6.891 1.107 -0.87 1 98.94 78 LEU A C 1
ATOM 613 O O . LEU A 1 78 ? 7.578 0.137 -1.194 1 98.94 78 LEU A O 1
ATOM 617 N N . ASN A 1 79 ? 5.895 1.558 -1.583 1 98.88 79 ASN A N 1
ATOM 618 C CA . ASN A 1 79 ? 5.543 0.918 -2.848 1 98.88 79 ASN A CA 1
ATOM 619 C C . ASN A 1 79 ? 5.012 1.929 -3.857 1 98.88 79 ASN A C 1
ATOM 621 O O . ASN A 1 79 ? 4.004 2.594 -3.604 1 98.88 79 ASN A O 1
ATOM 625 N N . PHE A 1 80 ? 5.73 2.092 -4.957 1 98.5 80 PHE A N 1
ATOM 626 C CA . PHE A 1 80 ? 5.246 2.783 -6.145 1 98.5 80 PHE A CA 1
ATOM 627 C C . PHE A 1 80 ? 4.609 1.801 -7.121 1 98.5 80 PHE A C 1
ATOM 629 O O . PHE A 1 80 ? 5.199 0.766 -7.441 1 98.5 80 PHE A O 1
ATOM 636 N N . HIS A 1 81 ? 3.465 2.1 -7.539 1 97.44 81 HIS A N 1
ATOM 637 C CA . HIS A 1 81 ? 2.773 1.237 -8.492 1 97.44 81 HIS A CA 1
ATOM 638 C C . HIS A 1 81 ? 2.25 2.037 -9.68 1 97.44 81 HIS A C 1
ATOM 640 O O . HIS A 1 81 ? 1.415 2.93 -9.508 1 97.44 81 HIS A O 1
ATOM 646 N N . TRP A 1 82 ? 2.721 1.727 -10.883 1 95.75 82 TRP A N 1
ATOM 647 C CA . TRP A 1 82 ? 2.338 2.383 -12.125 1 95.75 82 TRP A CA 1
ATOM 648 C C . TRP A 1 82 ? 1.762 1.378 -13.117 1 95.75 82 TRP A C 1
ATOM 650 O O . TRP A 1 82 ? 2.445 0.959 -14.055 1 95.75 82 TRP A O 1
ATOM 660 N N . PRO A 1 83 ? 0.462 1.078 -12.977 1 92.38 83 PRO A N 1
ATOM 661 C CA . PRO A 1 83 ? -0.136 0.013 -13.781 1 92.38 83 PRO A CA 1
ATOM 662 C C . PRO A 1 83 ? -0.127 0.33 -15.273 1 92.38 83 PRO A C 1
ATOM 664 O O . PRO A 1 83 ? -0.021 -0.579 -16.109 1 92.38 83 PRO A O 1
ATOM 667 N N . ALA A 1 84 ? -0.155 1.553 -15.656 1 90.12 84 ALA A N 1
ATOM 668 C CA . ALA A 1 84 ? -0.208 1.945 -17.062 1 90.12 84 ALA A CA 1
ATOM 669 C C . ALA A 1 84 ? 1.067 1.536 -17.797 1 90.12 84 ALA A C 1
ATOM 671 O O . ALA A 1 84 ? 1.061 1.362 -19.016 1 90.12 84 ALA A O 1
ATOM 672 N N . ILE A 1 85 ? 2.18 1.376 -17.094 1 92.94 85 ILE A N 1
ATOM 673 C CA . ILE A 1 85 ? 3.434 1.008 -17.75 1 92.94 85 ILE A CA 1
ATOM 674 C C . ILE A 1 85 ? 3.969 -0.285 -17.141 1 92.94 85 ILE A C 1
ATOM 676 O O . ILE A 1 85 ? 5.145 -0.616 -17.297 1 92.94 85 ILE A O 1
ATOM 680 N N . TRP A 1 86 ? 3.209 -0.928 -16.281 1 93.94 86 TRP A N 1
ATOM 681 C CA . TRP A 1 86 ? 3.479 -2.25 -15.727 1 93.94 86 TRP A CA 1
ATOM 682 C C . TRP A 1 86 ? 4.758 -2.24 -14.891 1 93.94 86 TRP A C 1
ATOM 684 O O . TRP A 1 86 ? 5.625 -3.098 -15.07 1 93.94 86 TRP A O 1
ATOM 694 N N . GLN A 1 87 ? 4.824 -1.292 -14.023 1 97.12 87 GLN A N 1
ATOM 695 C CA . GLN A 1 87 ? 6.012 -1.192 -13.18 1 97.12 87 GLN A CA 1
ATOM 696 C C . GLN A 1 87 ? 5.629 -0.979 -11.719 1 97.12 87 GLN A C 1
ATOM 698 O O . GLN A 1 87 ? 4.602 -0.365 -11.422 1 97.12 87 GLN A O 1
ATOM 703 N N . GLN A 1 88 ? 6.418 -1.522 -10.875 1 97.81 88 GLN A N 1
ATOM 704 C CA . GLN A 1 88 ? 6.316 -1.351 -9.43 1 97.81 88 GLN A CA 1
ATOM 705 C C . GLN A 1 88 ? 7.699 -1.252 -8.789 1 97.81 88 GLN A C 1
ATOM 707 O O . GLN A 1 88 ? 8.641 -1.927 -9.227 1 97.81 88 GLN A O 1
ATOM 712 N N . ILE A 1 89 ? 7.875 -0.396 -7.84 1 98.81 89 ILE A N 1
ATOM 713 C CA . ILE A 1 89 ? 9.094 -0.304 -7.043 1 98.81 89 ILE A CA 1
ATOM 714 C C . ILE A 1 89 ? 8.758 -0.437 -5.562 1 98.81 89 ILE A C 1
ATOM 716 O O . ILE A 1 89 ? 7.898 0.286 -5.047 1 98.81 89 ILE A O 1
ATOM 720 N N . ARG A 1 90 ? 9.414 -1.334 -4.887 1 98.88 90 ARG A N 1
ATOM 721 C CA . ARG A 1 90 ? 9.25 -1.509 -3.447 1 98.88 90 ARG A CA 1
ATOM 722 C C . ARG A 1 90 ? 10.539 -1.188 -2.703 1 98.88 90 ARG A C 1
ATOM 724 O O . ARG A 1 90 ? 11.625 -1.549 -3.156 1 98.88 90 ARG A O 1
ATOM 731 N N . ILE A 1 91 ? 10.422 -0.514 -1.621 1 98.88 91 ILE A N 1
ATOM 732 C CA . ILE A 1 91 ? 11.57 -0.088 -0.832 1 98.88 91 ILE A CA 1
ATOM 733 C C . ILE A 1 91 ? 11.32 -0.377 0.646 1 98.88 91 ILE A C 1
ATOM 735 O O . ILE A 1 91 ? 10.359 0.138 1.23 1 98.88 91 ILE A O 1
ATOM 739 N N . THR A 1 92 ? 12.133 -1.205 1.233 1 98.88 92 THR A N 1
ATOM 740 C CA . THR A 1 92 ? 12.141 -1.403 2.68 1 98.88 92 THR A CA 1
ATOM 741 C C . THR A 1 92 ? 13.328 -0.686 3.316 1 98.88 92 THR A C 1
ATOM 743 O O . THR A 1 92 ? 14.438 -0.727 2.791 1 98.88 92 THR A O 1
ATOM 746 N N . GLY A 1 93 ? 13.008 0.021 4.348 1 98.75 93 GLY A N 1
ATOM 747 C CA . GLY A 1 93 ? 14.102 0.731 4.984 1 98.75 93 GLY A CA 1
ATOM 748 C C . GLY A 1 93 ? 13.727 1.341 6.32 1 98.75 93 GLY A C 1
ATOM 749 O O . GLY A 1 93 ? 12.625 1.104 6.828 1 98.75 93 GLY A O 1
ATOM 750 N N . LYS A 1 94 ? 14.688 2.057 6.906 1 98.62 94 LYS A N 1
ATOM 751 C CA . LYS A 1 94 ? 14.523 2.732 8.188 1 98.62 94 LYS A CA 1
ATOM 752 C C . LYS A 1 94 ? 14.172 4.207 7.992 1 98.62 94 LYS A C 1
ATOM 754 O O . LYS A 1 94 ? 14.883 4.93 7.293 1 98.62 94 LYS A O 1
ATOM 759 N N . ALA A 1 95 ? 13.07 4.617 8.578 1 98.81 95 ALA A N 1
ATOM 760 C CA . ALA A 1 95 ? 12.656 6.02 8.539 1 98.81 95 ALA A CA 1
ATOM 761 C C . ALA A 1 95 ? 13.273 6.805 9.695 1 98.81 95 ALA A C 1
ATOM 763 O O . ALA A 1 95 ? 13.188 6.391 10.852 1 98.81 95 ALA A O 1
ATOM 764 N N . GLU A 1 96 ? 13.867 7.902 9.383 1 98.31 96 GLU A N 1
ATOM 765 C CA . GLU A 1 96 ? 14.438 8.82 10.359 1 98.31 96 GLU A CA 1
ATOM 766 C C . GLU A 1 96 ? 13.961 10.25 10.117 1 98.31 96 GLU A C 1
ATOM 768 O O . GLU A 1 96 ? 13.867 10.688 8.969 1 98.31 96 GLU A O 1
ATOM 773 N N . LYS A 1 97 ? 13.602 10.938 11.242 1 98.5 97 LYS A N 1
ATOM 774 C CA . LYS A 1 97 ? 13.242 12.344 11.078 1 98.5 97 LYS A CA 1
ATOM 775 C C . LYS A 1 97 ? 14.383 13.141 10.469 1 98.5 97 LYS A C 1
ATOM 777 O O . LYS A 1 97 ? 15.547 12.953 10.836 1 98.5 97 LYS A O 1
ATOM 782 N N . ILE A 1 98 ? 14.055 13.945 9.539 1 98.31 98 ILE A N 1
ATOM 783 C CA . ILE A 1 98 ? 15.062 14.852 9 1 98.31 98 ILE A CA 1
ATOM 784 C C . ILE A 1 98 ? 15.203 16.062 9.922 1 98.31 98 ILE A C 1
ATOM 786 O O . ILE A 1 98 ? 14.469 16.203 10.906 1 98.31 98 ILE A O 1
ATOM 790 N N . SER A 1 99 ? 16.156 16.938 9.609 1 97.88 99 SER A N 1
ATOM 791 C CA . SER A 1 99 ? 16.438 18.062 10.508 1 97.88 99 SER A CA 1
ATOM 792 C C . SER A 1 99 ? 15.281 19.062 10.508 1 97.88 99 SER A C 1
ATOM 794 O O . SER A 1 99 ? 14.523 19.141 9.539 1 97.88 99 SER A O 1
ATOM 796 N N . ALA A 1 100 ? 15.188 19.781 11.602 1 98.19 100 ALA A N 1
ATOM 797 C CA . ALA A 1 100 ? 14.195 20.844 11.68 1 98.19 100 ALA A CA 1
ATOM 798 C C . ALA A 1 100 ? 14.375 21.859 10.547 1 98.19 100 ALA A C 1
ATOM 800 O O . ALA A 1 100 ? 13.398 22.328 9.969 1 98.19 100 ALA A O 1
ATOM 801 N N . ALA A 1 101 ? 15.547 22.156 10.227 1 98.31 101 ALA A N 1
ATOM 802 C CA . ALA A 1 101 ? 15.852 23.109 9.172 1 98.31 101 ALA A CA 1
ATOM 803 C C . ALA A 1 101 ? 15.352 22.625 7.816 1 98.31 101 ALA A C 1
ATOM 805 O O . ALA A 1 101 ? 14.781 23.391 7.043 1 98.31 101 ALA A O 1
ATOM 806 N N . GLU A 1 102 ? 15.617 21.359 7.512 1 97.88 102 GLU A N 1
ATOM 807 C CA . GLU A 1 102 ? 15.109 20.766 6.277 1 97.88 102 GLU A CA 1
ATOM 808 C C . GLU A 1 102 ? 13.586 20.812 6.23 1 97.88 102 GLU A C 1
ATOM 810 O O . GLU A 1 102 ? 13 21.141 5.199 1 97.88 102 GLU A O 1
ATOM 815 N N . SER A 1 103 ? 12.977 20.484 7.316 1 98.56 103 SER A N 1
ATOM 816 C CA . SER A 1 103 ? 11.523 20.516 7.402 1 98.56 103 SER A CA 1
ATOM 817 C C . SER A 1 103 ? 10.984 21.938 7.234 1 98.56 103 SER A C 1
ATOM 819 O O . SER A 1 103 ? 9.977 22.156 6.559 1 98.56 103 SER A O 1
ATOM 821 N N . ASP A 1 104 ? 11.641 22.906 7.883 1 98.62 104 ASP A N 1
ATOM 822 C CA . ASP A 1 104 ? 11.25 24.297 7.746 1 98.62 104 ASP A CA 1
ATOM 823 C C . ASP A 1 104 ? 11.305 24.75 6.289 1 98.62 104 ASP A C 1
ATOM 825 O O . ASP A 1 104 ? 10.391 25.406 5.797 1 98.62 104 ASP A O 1
ATOM 829 N N . ALA A 1 105 ? 12.375 24.406 5.645 1 98.12 105 ALA A N 1
ATOM 830 C CA . ALA A 1 105 ? 12.578 24.812 4.258 1 98.12 105 ALA A CA 1
ATOM 831 C C . ALA A 1 105 ? 11.477 24.281 3.354 1 98.12 105 ALA A C 1
ATOM 833 O O . ALA A 1 105 ? 10.938 25 2.518 1 98.12 105 ALA A O 1
ATOM 834 N N . TYR A 1 106 ? 11.172 23.062 3.518 1 98.06 106 TYR A N 1
ATOM 835 C CA . TYR A 1 106 ? 10.109 22.484 2.693 1 98.06 106 TYR A CA 1
ATOM 836 C C . TYR A 1 106 ? 8.758 23.078 3.062 1 98.06 106 TYR A C 1
ATOM 838 O O . TYR A 1 106 ? 7.953 23.406 2.186 1 98.06 106 TYR A O 1
ATOM 846 N N . PHE A 1 107 ? 8.453 23.203 4.391 1 98.5 107 PHE A N 1
ATOM 847 C CA . PHE A 1 107 ? 7.184 23.734 4.867 1 98.5 107 PHE A CA 1
ATOM 848 C C . PHE A 1 107 ? 6.891 25.078 4.238 1 98.5 107 PHE A C 1
ATOM 850 O O . PHE A 1 107 ? 5.754 25.375 3.861 1 98.5 107 PHE A O 1
ATOM 857 N N . ALA A 1 108 ? 7.844 25.875 4.086 1 97.88 108 ALA A N 1
ATOM 858 C CA . ALA A 1 108 ? 7.719 27.234 3.564 1 97.88 108 ALA A CA 1
ATOM 859 C C . ALA A 1 108 ? 7.285 27.219 2.102 1 97.88 108 ALA A C 1
ATOM 861 O O . ALA A 1 108 ? 6.762 28.219 1.597 1 97.88 108 ALA A O 1
ATOM 862 N N . THR A 1 109 ? 7.582 26.141 1.394 1 97.31 109 THR A N 1
ATOM 863 C CA . THR A 1 109 ? 7.246 26.062 -0.024 1 97.31 109 THR A CA 1
ATOM 864 C C . THR A 1 109 ? 5.789 25.641 -0.211 1 97.31 109 THR A C 1
ATOM 866 O O . THR A 1 109 ? 5.242 25.75 -1.31 1 97.31 109 THR A O 1
ATOM 869 N N . ARG A 1 110 ? 5.105 25.188 0.818 1 96.06 110 ARG A N 1
ATOM 870 C CA . ARG A 1 110 ? 3.744 24.672 0.725 1 96.06 110 ARG A CA 1
ATOM 871 C C . ARG A 1 110 ? 2.744 25.797 0.503 1 96.06 110 ARG A C 1
ATOM 873 O O . ARG A 1 110 ? 2.988 26.938 0.905 1 96.06 110 ARG A O 1
ATOM 880 N N . ALA A 1 111 ? 1.619 25.453 -0.153 1 94.69 111 ALA A N 1
ATOM 881 C CA . ALA A 1 111 ? 0.532 26.422 -0.275 1 94.69 111 ALA A CA 1
ATOM 882 C C . ALA A 1 111 ? 0.06 26.906 1.097 1 94.69 111 ALA A C 1
ATOM 884 O O . ALA A 1 111 ? 0.013 26.109 2.047 1 94.69 111 ALA A O 1
ATOM 885 N N . ARG A 1 112 ? -0.277 28.141 1.163 1 95.44 112 ARG A N 1
ATOM 886 C CA . ARG A 1 112 ? -0.654 28.75 2.439 1 95.44 112 ARG A CA 1
ATOM 887 C C . ARG A 1 112 ? -1.751 27.938 3.121 1 95.44 112 ARG A C 1
ATOM 889 O O . ARG A 1 112 ? -1.697 27.703 4.332 1 95.44 112 ARG A O 1
ATOM 896 N N . LEU A 1 113 ? -2.76 27.531 2.379 1 94 113 LEU A N 1
ATOM 897 C CA . LEU A 1 113 ? -3.848 26.75 2.955 1 94 113 LEU A CA 1
ATOM 898 C C . LEU A 1 113 ? -3.328 25.438 3.539 1 94 113 LEU A C 1
ATOM 900 O O . LEU A 1 113 ? -3.834 24.969 4.559 1 94 113 LEU A O 1
ATOM 904 N N . SER A 1 114 ? -2.357 24.828 2.906 1 93.75 114 SER A N 1
ATOM 905 C CA . SER A 1 114 ? -1.747 23.609 3.424 1 93.75 114 SER A CA 1
ATOM 906 C C . SER A 1 114 ? -0.965 23.891 4.703 1 93.75 114 SER A C 1
ATOM 908 O O . SER A 1 114 ? -0.957 23.062 5.621 1 93.75 114 SER A O 1
ATOM 910 N N . GLN A 1 115 ? -0.266 25.031 4.73 1 96.62 115 GLN A N 1
ATOM 911 C CA . GLN A 1 115 ? 0.419 25.438 5.957 1 96.62 115 GLN A CA 1
ATOM 912 C C . GLN A 1 115 ? -0.565 25.594 7.113 1 96.62 115 GLN A C 1
ATOM 914 O O . GLN A 1 115 ? -0.336 25.062 8.203 1 96.62 115 GLN A O 1
ATOM 919 N N . ILE A 1 116 ? -1.633 26.25 6.859 1 96.31 116 ILE A N 1
ATOM 920 C CA . ILE A 1 116 ? -2.668 26.469 7.863 1 96.31 116 ILE A CA 1
ATOM 921 C C . ILE A 1 116 ? -3.283 25.125 8.273 1 96.31 116 ILE A C 1
ATOM 923 O O . ILE A 1 116 ? -3.523 24.891 9.453 1 96.31 116 ILE A O 1
ATOM 927 N N . GLY A 1 117 ? -3.531 24.281 7.266 1 94.38 117 GLY A N 1
ATOM 928 C CA . GLY A 1 117 ? -4.074 22.953 7.531 1 94.38 117 GLY A CA 1
ATOM 929 C C . GLY A 1 117 ? -3.211 22.125 8.469 1 94.38 117 GLY A C 1
ATOM 930 O O . GLY A 1 117 ? -3.729 21.359 9.281 1 94.38 117 GLY A O 1
ATOM 931 N N . ALA A 1 118 ? -1.885 22.25 8.367 1 94.88 118 ALA A N 1
ATOM 932 C CA . ALA A 1 118 ? -0.962 21.516 9.227 1 94.88 118 ALA A CA 1
ATOM 933 C C . ALA A 1 118 ? -1.135 21.922 10.688 1 94.88 118 ALA A C 1
ATOM 935 O O . ALA A 1 118 ? -0.9 21.109 11.594 1 94.88 118 ALA A O 1
ATOM 936 N N . TRP A 1 119 ? -1.478 23.109 10.922 1 96.06 119 TRP A N 1
ATOM 937 C CA . TRP A 1 119 ? -1.775 23.578 12.266 1 96.06 119 TRP A CA 1
ATOM 938 C C . TRP A 1 119 ? -3.16 23.109 12.711 1 96.06 119 TRP A C 1
ATOM 940 O O . TRP A 1 119 ? -3.348 22.703 13.859 1 96.06 119 TRP A O 1
ATOM 950 N N . ALA A 1 120 ? -4.094 23.172 11.82 1 94.75 120 ALA A N 1
ATOM 951 C CA . ALA A 1 120 ? -5.508 22.953 12.125 1 94.75 120 ALA A CA 1
ATOM 952 C C . ALA A 1 120 ? -5.805 21.484 12.352 1 94.75 120 ALA A C 1
ATOM 954 O O . ALA A 1 120 ? -6.676 21.141 13.148 1 94.75 120 ALA A O 1
ATOM 955 N N . SER A 1 121 ? -5.09 20.656 11.68 1 93.12 121 SER A N 1
ATOM 956 C CA . SER A 1 121 ? -5.418 19.234 11.672 1 93.12 121 SER A CA 1
ATOM 957 C C . SER A 1 121 ? -4.723 18.5 12.82 1 93.12 121 SER A C 1
ATOM 959 O O . SER A 1 121 ? -3.508 18.609 12.984 1 93.12 121 SER A O 1
ATOM 961 N N . HIS A 1 122 ? -5.438 17.797 13.625 1 94.38 122 HIS A N 1
ATOM 962 C CA . HIS A 1 122 ? -4.926 16.766 14.523 1 94.38 122 HIS A CA 1
ATOM 963 C C . HIS A 1 122 ? -5.004 15.391 13.867 1 94.38 122 HIS A C 1
ATOM 965 O O . HIS A 1 122 ? -5.848 14.57 14.242 1 94.38 122 HIS A O 1
ATOM 971 N N . GLN A 1 123 ? -4.094 15.188 12.984 1 93.56 123 GLN A N 1
ATOM 972 C CA . GLN A 1 123 ? -4.184 14.07 12.047 1 93.56 123 GLN A CA 1
ATOM 973 C C . GLN A 1 123 ? -4.418 12.75 12.781 1 93.56 123 GLN A C 1
ATOM 975 O O . GLN A 1 123 ? -3.744 12.453 13.766 1 93.56 123 GLN A O 1
ATOM 980 N N . SER A 1 124 ? -5.41 12.008 12.406 1 95.75 124 SER A N 1
ATOM 981 C CA . SER A 1 124 ? -5.766 10.648 12.805 1 95.75 124 SER A CA 1
ATOM 982 C C . SER A 1 124 ? -6.613 10.648 14.07 1 95.75 124 SER A C 1
ATOM 984 O O . SER A 1 124 ? -7.07 9.594 14.516 1 95.75 124 SER A O 1
ATOM 986 N N . GLU A 1 125 ? -6.824 11.836 14.656 1 96.25 125 GLU A N 1
ATOM 987 C CA . GLU A 1 125 ? -7.684 11.914 15.836 1 96.25 125 GLU A CA 1
ATOM 988 C C . GLU A 1 125 ? -9.156 11.961 15.438 1 96.25 125 GLU A C 1
ATOM 990 O O . GLU A 1 125 ? -9.508 12.531 14.406 1 96.25 125 GLU A O 1
ATOM 995 N N . THR A 1 126 ? -9.969 11.414 16.359 1 97.25 126 THR A N 1
ATOM 996 C CA . THR A 1 126 ? -11.414 11.5 16.156 1 97.25 126 THR A CA 1
ATOM 997 C C . THR A 1 126 ? -11.883 12.945 16.25 1 97.25 126 THR A C 1
ATOM 999 O O . THR A 1 126 ? -11.438 13.703 17.109 1 97.25 126 THR A O 1
ATOM 1002 N N . ILE A 1 127 ? -12.766 13.312 15.336 1 96.31 127 ILE A N 1
ATOM 1003 C CA . ILE A 1 127 ? -13.32 14.664 15.359 1 96.31 127 ILE A CA 1
ATOM 1004 C C . ILE A 1 127 ? -14.836 14.594 15.484 1 96.31 127 ILE A C 1
ATOM 1006 O O . ILE A 1 127 ? -15.461 13.609 15.086 1 96.31 127 ILE A O 1
ATOM 1010 N N . PRO A 1 128 ? -15.391 15.641 15.953 1 94.81 128 PRO A N 1
ATOM 1011 C CA . PRO A 1 128 ? -16.812 15.57 16.297 1 94.81 128 PRO A CA 1
ATOM 1012 C C . PRO A 1 128 ? -17.719 15.766 15.078 1 94.81 128 PRO A C 1
ATOM 1014 O O . PRO A 1 128 ? -18.875 15.312 15.086 1 94.81 128 PRO A O 1
ATOM 1017 N N . ALA A 1 129 ? -17.25 16.547 14.102 1 93.56 129 ALA A N 1
ATOM 1018 C CA . ALA A 1 129 ? -18.078 16.859 12.938 1 93.56 129 ALA A CA 1
ATOM 1019 C C . ALA A 1 129 ? -17.219 17.234 11.742 1 93.56 129 ALA A C 1
ATOM 1021 O O . ALA A 1 129 ? -16.016 17.516 11.883 1 93.56 129 ALA A O 1
ATOM 1022 N N . LEU A 1 130 ? -17.844 17.25 10.594 1 89.62 130 LEU A N 1
ATOM 1023 C CA . LEU A 1 130 ? -17.141 17.516 9.352 1 89.62 130 LEU A CA 1
ATOM 1024 C C . LEU A 1 130 ? -16.641 18.953 9.305 1 89.62 130 LEU A C 1
ATOM 1026 O O . LEU A 1 130 ? -15.609 19.234 8.695 1 89.62 130 LEU A O 1
ATOM 1030 N N . ASP A 1 131 ? -17.391 19.859 9.945 1 91.5 131 ASP A N 1
ATOM 1031 C CA . ASP A 1 131 ? -17.016 21.266 9.828 1 91.5 131 ASP A CA 1
ATOM 1032 C C . ASP A 1 131 ? -15.992 21.641 10.898 1 91.5 131 ASP A C 1
ATOM 1034 O O . ASP A 1 131 ? -15.57 22.797 10.977 1 91.5 131 ASP A O 1
ATOM 1038 N N . TRP A 1 132 ? -15.648 20.656 11.742 1 93.62 132 TRP A N 1
ATOM 1039 C CA . TRP A 1 132 ? -14.672 20.891 12.805 1 93.62 132 TRP A CA 1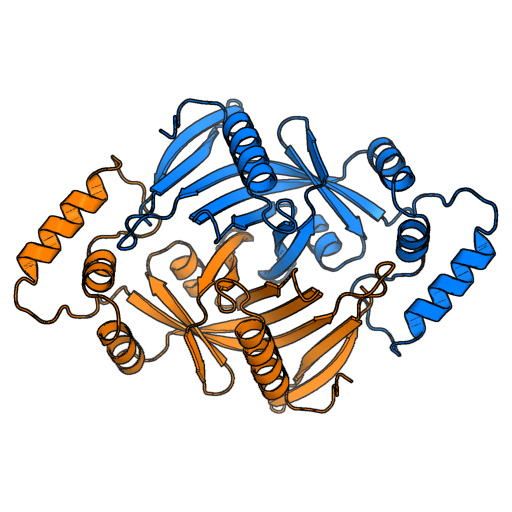
ATOM 1040 C C . TRP A 1 132 ? -13.367 21.438 12.234 1 93.62 132 TRP A C 1
ATOM 1042 O O . TRP A 1 132 ? -12.836 22.438 12.719 1 93.62 132 TRP A O 1
ATOM 1052 N N . LEU A 1 133 ? -12.906 20.797 11.219 1 92.38 133 LEU A N 1
ATOM 1053 C CA . LEU A 1 133 ? -11.633 21.188 10.625 1 92.38 133 LEU A CA 1
ATOM 1054 C C . LEU A 1 133 ? -11.719 22.578 9.992 1 92.38 133 LEU A C 1
ATOM 1056 O O . LEU A 1 133 ? -10.797 23.375 10.125 1 92.38 133 LEU A O 1
ATOM 1060 N N . SER A 1 134 ? -12.789 22.844 9.258 1 92.88 134 SER A N 1
ATOM 1061 C CA . SER A 1 134 ? -12.945 24.141 8.617 1 92.88 134 SER A CA 1
ATOM 1062 C C . SER A 1 134 ? -12.953 25.266 9.648 1 92.88 134 SER A C 1
ATOM 1064 O O . SER A 1 134 ? -12.422 26.359 9.398 1 92.88 134 SER A O 1
ATOM 1066 N N . ARG A 1 135 ? -13.516 25 10.789 1 95.44 135 ARG A N 1
ATOM 1067 C CA . ARG A 1 135 ? -13.516 26 11.859 1 95.44 135 ARG A CA 1
ATOM 1068 C C . ARG A 1 135 ? -12.102 26.219 12.391 1 95.44 135 ARG A C 1
ATOM 1070 O O . ARG A 1 135 ? -11.711 27.359 12.648 1 95.44 135 ARG A O 1
ATOM 1077 N N . ARG A 1 136 ? -11.438 25.203 12.539 1 95.38 136 ARG A N 1
ATOM 1078 C CA . ARG A 1 136 ? -10.062 25.328 13 1 95.38 136 ARG A CA 1
ATOM 1079 C C . ARG A 1 136 ? -9.195 26.047 11.984 1 95.38 136 ARG A C 1
ATOM 1081 O O . ARG A 1 136 ? -8.359 26.875 12.344 1 95.38 136 ARG A O 1
ATOM 1088 N N . VAL A 1 137 ? -9.383 25.781 10.727 1 94.69 137 VAL A N 1
ATOM 1089 C CA . VAL A 1 137 ? -8.656 26.453 9.656 1 94.69 137 VAL A CA 1
ATOM 1090 C C . VAL A 1 137 ? -8.906 27.969 9.734 1 94.69 137 VAL A C 1
ATOM 1092 O O . VAL A 1 137 ? -7.969 28.766 9.641 1 94.69 137 VAL A O 1
ATOM 1095 N N . GLN A 1 138 ? -10.164 28.297 9.891 1 95.81 138 GLN A N 1
ATOM 1096 C CA . GLN A 1 138 ? -10.508 29.703 10 1 95.81 138 GLN A CA 1
ATOM 1097 C C . GLN A 1 138 ? -9.789 30.359 11.18 1 95.81 138 GLN A C 1
ATOM 1099 O O . GLN A 1 138 ? -9.328 31.5 11.078 1 95.81 138 GLN A O 1
ATOM 1104 N N . GLU A 1 139 ? -9.75 29.641 12.242 1 97.38 139 GLU A N 1
ATOM 1105 C CA . GLU A 1 139 ? -9.062 30.141 13.43 1 97.38 139 GLU A CA 1
ATOM 1106 C C . GLU A 1 139 ? -7.594 30.422 13.141 1 97.38 139 GLU A C 1
ATOM 1108 O O . GLU A 1 139 ? -7.082 31.484 13.5 1 97.38 139 GLU A O 1
ATOM 1113 N N . TYR A 1 140 ? -6.926 29.531 12.508 1 96.69 140 TYR A N 1
ATOM 1114 C CA . TYR A 1 140 ? -5.5 29.688 12.25 1 96.69 140 TYR A CA 1
ATOM 1115 C C . TYR A 1 140 ? -5.262 30.688 11.117 1 96.69 140 TYR A C 1
ATOM 1117 O O . TYR A 1 140 ? -4.23 31.359 11.086 1 96.69 140 TYR A O 1
ATOM 1125 N N . GLU A 1 141 ? -6.191 30.781 10.188 1 96.12 141 GLU A N 1
ATOM 1126 C CA . GLU A 1 141 ? -6.109 31.844 9.188 1 96.12 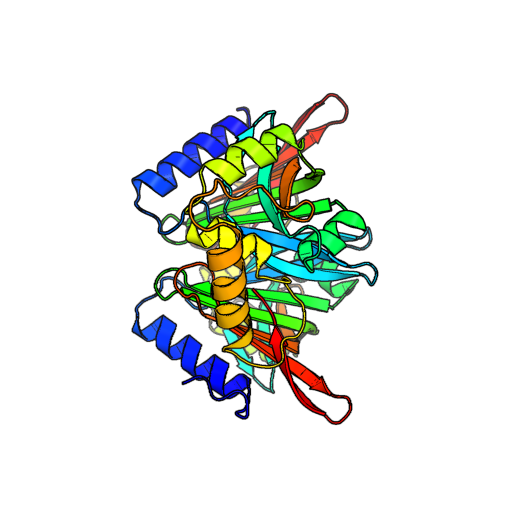141 GLU A CA 1
ATOM 1127 C C . GLU A 1 141 ? -6.094 33.219 9.852 1 96.12 141 GLU A C 1
ATOM 1129 O O . GLU A 1 141 ? -5.324 34.094 9.453 1 96.12 141 GLU A O 1
ATOM 1134 N N . LYS A 1 142 ? -6.98 33.344 10.797 1 97.69 142 LYS A N 1
ATOM 1135 C CA . LYS A 1 142 ? -7.035 34.625 11.539 1 97.69 142 LYS A CA 1
ATOM 1136 C C . LYS A 1 142 ? -5.754 34.844 12.344 1 97.69 142 LYS A C 1
ATOM 1138 O O . LYS A 1 142 ? -5.203 35.938 12.352 1 97.69 142 LYS A O 1
ATOM 1143 N N . GLN A 1 143 ? -5.305 33.781 12.992 1 97.69 143 GLN A N 1
ATOM 1144 C CA . GLN A 1 143 ? -4.109 33.875 13.828 1 97.69 143 GLN A CA 1
ATOM 1145 C C . GLN A 1 143 ? -2.895 34.281 13.008 1 97.69 143 GLN A C 1
ATOM 1147 O O . GLN A 1 143 ? -2.051 35.031 13.492 1 97.69 143 GLN A O 1
ATOM 1152 N N . PHE A 1 144 ? -2.748 33.812 11.773 1 97.81 144 PHE A N 1
ATOM 1153 C CA . PHE A 1 144 ? -1.546 34.031 10.984 1 97.81 144 PHE A CA 1
ATOM 1154 C C . PHE A 1 144 ? -1.82 35.062 9.875 1 97.81 144 PHE A C 1
ATOM 1156 O O . PHE A 1 144 ? -1.108 35.094 8.875 1 97.81 144 PHE A O 1
ATOM 1163 N N . ASP A 1 145 ? -2.891 35.75 10.031 1 96.62 145 ASP A N 1
ATOM 1164 C CA . ASP A 1 145 ? -3.252 36.75 9.023 1 96.62 145 ASP A CA 1
ATOM 1165 C C . ASP A 1 145 ? -2.1 37.719 8.766 1 96.62 145 ASP A C 1
ATOM 1167 O O . ASP A 1 145 ? -1.568 38.312 9.703 1 96.62 145 ASP A O 1
ATOM 1171 N N . GLY A 1 146 ? -1.699 37.75 7.57 1 96.12 146 GLY A N 1
ATOM 1172 C CA . GLY A 1 146 ? -0.654 38.688 7.168 1 96.12 146 GLY A CA 1
ATOM 1173 C C . GLY A 1 146 ? 0.731 38.25 7.609 1 96.12 146 GLY A C 1
ATOM 1174 O O . GLY A 1 146 ? 1.689 39.031 7.508 1 96.12 146 GLY A O 1
ATOM 1175 N N . GLN A 1 147 ? 0.853 37.125 8.156 1 97.31 147 GLN A N 1
ATOM 1176 C CA . GLN A 1 147 ? 2.125 36.625 8.68 1 97.31 147 GLN A CA 1
ATOM 1177 C C . GLN A 1 147 ? 2.58 35.375 7.945 1 97.31 147 GLN A C 1
ATOM 1179 O O . GLN A 1 147 ? 1.769 34.688 7.316 1 97.31 147 GLN A O 1
ATOM 1184 N N . VAL A 1 148 ? 3.836 35.281 7.961 1 97.31 148 VAL A N 1
ATOM 1185 C CA . VAL A 1 148 ? 4.363 34 7.559 1 97.31 148 VAL A CA 1
ATOM 1186 C C . VAL A 1 148 ? 3.881 32.906 8.531 1 97.31 148 VAL A C 1
ATOM 1188 O O . VAL A 1 148 ? 3.887 33.125 9.75 1 97.31 148 VAL A O 1
ATOM 1191 N N . VAL A 1 149 ? 3.383 31.812 8.07 1 98.19 149 VAL A N 1
ATOM 1192 C CA . VAL A 1 149 ? 2.941 30.703 8.906 1 98.19 149 VAL A CA 1
ATOM 1193 C C . VAL A 1 149 ? 4.141 29.844 9.305 1 98.19 149 VAL A C 1
ATOM 1195 O O . VAL A 1 149 ? 4.766 29.219 8.453 1 98.19 149 VAL A O 1
ATOM 1198 N N . PRO A 1 150 ? 4.512 29.766 10.562 1 98.31 150 PRO A N 1
ATOM 1199 C CA . PRO A 1 150 ? 5.621 28.906 10.969 1 98.31 150 PRO A CA 1
ATOM 1200 C C . PRO A 1 150 ? 5.258 27.422 10.914 1 98.31 150 PRO A C 1
ATOM 1202 O O . PRO A 1 150 ? 4.078 27.062 11.008 1 98.31 150 PRO A O 1
ATOM 1205 N N . ARG A 1 151 ? 6.227 26.578 10.727 1 98.44 151 ARG A N 1
ATOM 1206 C CA . ARG A 1 151 ? 6.004 25.125 10.797 1 98.44 151 ARG A CA 1
ATOM 1207 C C . ARG A 1 151 ? 5.605 24.703 12.211 1 98.44 151 ARG A C 1
ATOM 1209 O O . ARG A 1 151 ? 6.289 25.047 13.18 1 98.44 151 ARG A O 1
ATOM 1216 N N . PRO A 1 152 ? 4.516 23.984 12.336 1 98.12 152 PRO A N 1
ATOM 1217 C CA . PRO A 1 152 ? 4.238 23.453 13.672 1 98.12 152 PRO A CA 1
ATOM 1218 C C . PRO A 1 152 ? 5.266 22.406 14.117 1 98.12 152 PRO A C 1
ATOM 1220 O O . PRO A 1 152 ? 5.789 21.656 13.289 1 98.12 152 PRO A O 1
ATOM 1223 N N . PRO A 1 153 ? 5.559 22.328 15.406 1 97.5 153 PRO A N 1
ATOM 1224 C CA . PRO A 1 153 ? 6.574 21.391 15.891 1 97.5 153 PRO A CA 1
ATOM 1225 C C . PRO A 1 153 ? 6.215 19.938 15.609 1 97.5 153 PRO A C 1
ATOM 1227 O O . PRO A 1 153 ? 7.098 19.078 15.562 1 97.5 153 PRO A O 1
ATOM 1230 N N . HIS A 1 154 ? 4.969 19.641 15.422 1 97.94 154 HIS A N 1
ATOM 1231 C CA . HIS A 1 154 ? 4.52 18.266 15.242 1 97.94 154 HIS A 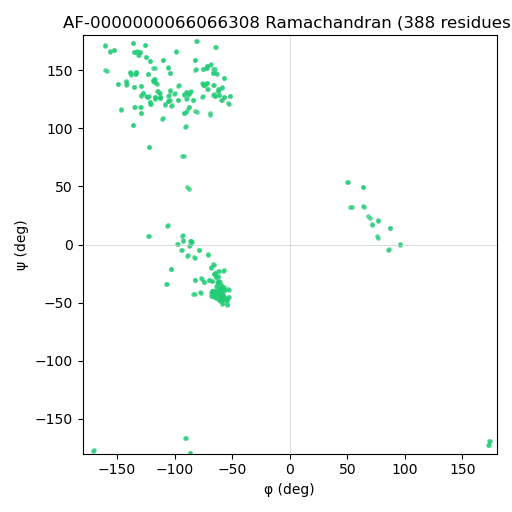CA 1
ATOM 1232 C C . HIS A 1 154 ? 4.473 17.891 13.773 1 97.94 154 HIS A C 1
ATOM 1234 O O . HIS A 1 154 ? 3.926 16.844 13.414 1 97.94 154 HIS A O 1
ATOM 1240 N N . TRP A 1 155 ? 4.957 18.719 12.945 1 98.31 155 TRP A N 1
ATOM 1241 C CA . TRP A 1 155 ? 4.988 18.438 11.508 1 98.31 155 TRP A CA 1
ATOM 1242 C C . TRP A 1 155 ? 6.422 18.422 10.992 1 98.31 155 TRP A C 1
ATOM 1244 O O . TRP A 1 155 ? 7.254 19.234 11.414 1 98.31 155 TRP A O 1
ATOM 1254 N N . GLY A 1 156 ? 6.75 17.516 10.078 1 98.56 156 GLY A N 1
ATOM 1255 C CA . GLY A 1 156 ? 8.078 17.422 9.492 1 98.56 156 GLY A CA 1
ATOM 1256 C C . GLY A 1 156 ? 8.25 16.203 8.594 1 98.56 156 GLY A C 1
ATOM 1257 O O . GLY A 1 156 ? 7.273 15.594 8.18 1 98.56 156 GLY A O 1
ATOM 1258 N N . GLY A 1 157 ? 9.5 15.969 8.234 1 98.5 157 GLY A N 1
ATOM 1259 C CA . GLY A 1 157 ? 9.781 14.938 7.258 1 98.5 157 GLY A CA 1
ATOM 1260 C C . GLY A 1 157 ? 10.484 13.727 7.848 1 98.5 157 GLY A C 1
ATOM 1261 O O . GLY A 1 157 ? 11.031 13.797 8.953 1 98.5 157 GLY A O 1
ATOM 1262 N N . TRP A 1 158 ? 10.391 12.648 7.199 1 98.88 158 TRP A N 1
ATOM 1263 C CA . TRP A 1 158 ? 11.18 11.43 7.391 1 98.88 158 TRP A CA 1
ATOM 1264 C C . TRP A 1 158 ? 11.984 11.102 6.137 1 98.88 158 TRP A C 1
ATOM 1266 O O . TRP A 1 158 ? 11.5 11.273 5.016 1 98.88 158 TRP A O 1
ATOM 1276 N N . ARG A 1 159 ? 13.172 10.672 6.367 1 98.88 159 ARG A N 1
ATOM 1277 C CA . ARG A 1 159 ? 13.969 10.039 5.316 1 98.88 159 ARG A CA 1
ATOM 1278 C C . ARG A 1 159 ? 14.016 8.523 5.512 1 98.88 159 ARG A C 1
ATOM 1280 O O . ARG A 1 159 ? 14.383 8.047 6.586 1 98.88 159 ARG A O 1
ATOM 1287 N N . VAL A 1 160 ? 13.617 7.785 4.508 1 98.88 160 VAL A N 1
ATOM 1288 C CA . VAL A 1 160 ? 13.711 6.332 4.539 1 98.88 160 VAL A CA 1
ATOM 1289 C C . VAL A 1 160 ? 15.039 5.887 3.928 1 98.88 160 VAL A C 1
ATOM 1291 O O . VAL A 1 160 ? 15.281 6.09 2.736 1 98.88 160 VAL A O 1
ATOM 1294 N N . ILE A 1 161 ? 15.859 5.336 4.742 1 98.56 161 ILE A N 1
ATOM 1295 C CA . ILE A 1 161 ? 17.125 4.77 4.293 1 98.56 161 ILE A CA 1
ATOM 1296 C C . ILE A 1 161 ? 16.938 3.301 3.918 1 98.56 161 ILE A C 1
ATOM 1298 O O . ILE A 1 161 ? 16.703 2.457 4.789 1 98.56 161 ILE A O 1
ATOM 1302 N N . PRO A 1 162 ? 17.109 2.979 2.621 1 98.62 162 PRO A N 1
ATOM 1303 C CA . PRO A 1 162 ? 16.703 1.648 2.172 1 98.62 162 PRO A CA 1
ATOM 1304 C C . PRO A 1 162 ? 17.672 0.551 2.596 1 98.62 162 PRO A C 1
ATOM 1306 O O . PRO A 1 162 ? 18.891 0.751 2.551 1 98.62 162 PRO A O 1
ATOM 1309 N N . THR A 1 163 ? 17.156 -0.575 3.029 1 98.25 163 THR A N 1
ATOM 1310 C CA . THR A 1 163 ? 17.906 -1.81 3.225 1 98.25 163 THR A CA 1
ATOM 1311 C C . THR A 1 163 ? 17.641 -2.789 2.084 1 98.25 163 THR A C 1
ATOM 1313 O O . THR A 1 163 ? 18.422 -3.719 1.864 1 98.25 163 THR A O 1
ATOM 1316 N N . GLU A 1 164 ? 16.547 -2.605 1.399 1 98.56 164 GLU A N 1
ATOM 1317 C CA . GLU A 1 164 ? 16.203 -3.395 0.223 1 98.56 164 GLU A CA 1
ATOM 1318 C C . GLU A 1 164 ? 15.391 -2.57 -0.773 1 98.56 164 GLU A C 1
ATOM 1320 O O . GLU A 1 164 ? 14.5 -1.81 -0.382 1 98.56 164 GLU A O 1
ATOM 1325 N N . ILE A 1 165 ? 15.664 -2.688 -2.045 1 98.81 165 ILE A N 1
ATOM 1326 C CA . ILE A 1 165 ? 14.898 -2.096 -3.141 1 98.81 165 ILE A CA 1
ATOM 1327 C C . ILE A 1 165 ? 14.578 -3.166 -4.18 1 98.81 165 ILE A C 1
ATOM 1329 O O . ILE A 1 165 ? 15.461 -3.916 -4.602 1 98.81 165 ILE A O 1
ATOM 1333 N N . GLU A 1 166 ? 13.367 -3.273 -4.527 1 98.81 166 GLU A N 1
ATOM 1334 C CA . GLU A 1 166 ? 12.906 -4.211 -5.551 1 98.81 166 GLU A CA 1
ATOM 1335 C C . GLU A 1 166 ? 12.297 -3.475 -6.738 1 98.81 166 GLU A C 1
ATOM 1337 O O . GLU A 1 166 ? 11.398 -2.645 -6.566 1 98.81 166 GLU A O 1
ATOM 1342 N N . PHE A 1 167 ? 12.789 -3.773 -7.934 1 98.62 167 PHE A N 1
ATOM 1343 C CA . PHE A 1 167 ? 12.188 -3.314 -9.18 1 98.62 167 PHE A CA 1
ATOM 1344 C C . PHE A 1 167 ? 11.398 -4.434 -9.844 1 98.62 167 PHE A C 1
ATOM 1346 O O . PHE A 1 167 ? 11.945 -5.492 -10.156 1 98.62 167 PHE A O 1
ATOM 1353 N N . TRP A 1 168 ? 10.133 -4.223 -10.031 1 97.69 168 TRP A N 1
ATOM 1354 C CA . TRP A 1 168 ? 9.219 -5.195 -10.609 1 97.69 168 TRP A CA 1
ATOM 1355 C C . TRP A 1 168 ? 8.711 -4.727 -11.969 1 97.69 168 TRP A C 1
ATOM 1357 O O . TRP A 1 168 ? 8.227 -3.604 -12.102 1 97.69 168 TRP A O 1
ATOM 1367 N N . PHE A 1 169 ? 8.844 -5.555 -13.008 1 96.69 169 PHE A N 1
ATOM 1368 C CA . PHE A 1 169 ? 8.375 -5.277 -14.359 1 96.69 169 PHE A CA 1
ATOM 1369 C C . PHE A 1 169 ? 7.379 -6.336 -14.812 1 96.69 169 PHE A C 1
ATOM 1371 O O . PHE A 1 169 ? 7.695 -7.527 -14.836 1 96.69 169 PHE A O 1
ATOM 1378 N N . GLY A 1 170 ? 6.234 -5.844 -15.148 1 93.75 170 GLY A N 1
ATOM 1379 C CA . GLY A 1 170 ? 5.203 -6.758 -15.617 1 93.75 170 GLY A CA 1
ATOM 1380 C C . GLY A 1 170 ? 5.461 -7.281 -17.016 1 93.75 170 GLY A C 1
ATOM 1381 O O . GLY A 1 170 ? 5.961 -6.551 -17.875 1 93.75 170 GLY A O 1
ATOM 1382 N N . LEU A 1 171 ? 5.215 -8.562 -17.156 1 87.06 171 LEU A N 1
ATOM 1383 C CA . LEU A 1 171 ? 5.258 -9.219 -18.469 1 87.06 171 LEU A CA 1
ATOM 1384 C C . LEU A 1 171 ? 4.027 -10.094 -18.672 1 87.06 171 LEU A C 1
ATOM 1386 O O . LEU A 1 171 ? 3.254 -10.32 -17.734 1 87.06 171 LEU A O 1
ATOM 1390 N N . GLY A 1 172 ? 3.838 -10.492 -19.891 1 79.62 172 GLY A N 1
ATOM 1391 C CA . GLY A 1 172 ? 2.729 -11.383 -20.172 1 79.62 172 GLY A CA 1
ATOM 1392 C C . GLY A 1 172 ? 2.854 -12.734 -19.484 1 79.62 172 GLY A C 1
ATOM 1393 O O . GLY A 1 172 ? 3.963 -13.211 -19.25 1 79.62 172 GLY A O 1
ATOM 1394 N N . GLY A 1 173 ? 1.727 -13.328 -19.109 1 72.06 173 GLY A N 1
ATOM 1395 C CA . GLY A 1 173 ? 1.694 -14.664 -18.531 1 72.06 173 GLY A CA 1
ATOM 1396 C C . GLY A 1 173 ? 2.254 -14.727 -17.125 1 72.06 173 GLY A C 1
ATOM 1397 O O . GLY A 1 173 ? 2.779 -15.766 -16.703 1 72.06 173 GLY A O 1
ATOM 1398 N N . ARG A 1 174 ? 2.373 -13.672 -16.469 1 73.38 174 ARG A N 1
ATOM 1399 C CA . ARG A 1 174 ? 2.859 -13.539 -15.109 1 73.38 174 ARG A CA 1
ATOM 1400 C C . ARG A 1 174 ? 4.348 -13.867 -15.023 1 73.38 174 AR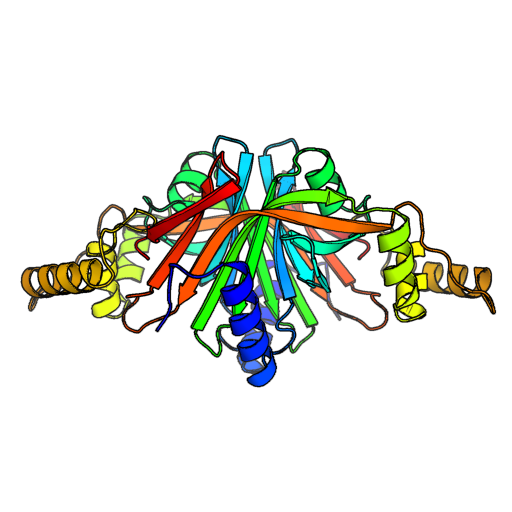G A C 1
ATOM 1402 O O . ARG A 1 174 ? 4.836 -14.281 -13.969 1 73.38 174 ARG A O 1
ATOM 1409 N N . LEU A 1 175 ? 5.004 -13.719 -16.078 1 84.19 175 LEU A N 1
ATOM 1410 C CA . LEU A 1 175 ? 6.445 -13.938 -16.094 1 84.19 175 LEU A CA 1
ATOM 1411 C C . LEU A 1 175 ? 7.191 -12.648 -15.75 1 84.19 175 LEU A C 1
ATOM 1413 O O . LEU A 1 175 ? 8.109 -12.242 -16.469 1 84.19 175 LEU A O 1
ATOM 1417 N N . HIS A 1 176 ? 6.715 -12.078 -14.664 1 92.94 176 HIS A N 1
ATOM 1418 C CA . HIS A 1 176 ? 7.23 -10.766 -14.266 1 92.94 176 HIS A CA 1
ATOM 1419 C C . HIS A 1 176 ? 8.703 -10.859 -13.859 1 92.94 176 HIS A C 1
ATOM 1421 O O . HIS A 1 176 ? 9.188 -11.93 -13.508 1 92.94 176 HIS A O 1
ATOM 1427 N N . GLU A 1 177 ? 9.383 -9.82 -14.055 1 94.88 177 GLU A N 1
ATOM 1428 C CA . GLU A 1 177 ? 10.758 -9.703 -13.578 1 94.88 177 GLU A CA 1
ATOM 1429 C C . GLU A 1 177 ? 10.812 -8.977 -12.234 1 94.88 177 GLU A C 1
ATOM 1431 O O . GLU A 1 177 ? 10.109 -7.992 -12.023 1 94.88 177 GLU A O 1
ATOM 1436 N N . ARG A 1 178 ? 11.625 -9.523 -11.367 1 97.31 178 ARG A N 1
ATOM 1437 C CA . ARG A 1 178 ? 11.898 -8.891 -10.078 1 97.31 178 ARG A CA 1
ATOM 1438 C C . ARG A 1 178 ? 13.398 -8.781 -9.836 1 97.31 178 ARG A C 1
ATOM 1440 O O . ARG A 1 178 ? 14.086 -9.797 -9.68 1 97.31 178 ARG A O 1
ATOM 1447 N N . HIS A 1 179 ? 13.883 -7.578 -9.812 1 98.38 179 HIS A N 1
ATOM 1448 C CA . HIS A 1 179 ? 15.281 -7.289 -9.531 1 98.38 179 HIS A CA 1
ATOM 1449 C C . HIS A 1 179 ? 15.461 -6.719 -8.133 1 98.38 179 HIS A C 1
ATOM 1451 O O . HIS A 1 179 ? 14.898 -5.672 -7.805 1 98.38 179 HIS A O 1
ATOM 1457 N N . ILE A 1 180 ? 16.328 -7.398 -7.309 1 98.62 180 ILE A N 1
ATOM 1458 C CA . ILE A 1 180 ? 16.438 -7.051 -5.895 1 98.62 180 ILE A CA 1
ATOM 1459 C C . ILE A 1 180 ? 17.828 -6.496 -5.594 1 98.62 180 ILE A C 1
ATOM 1461 O O . ILE A 1 180 ? 18.828 -7.043 -6.051 1 98.62 180 ILE A O 1
ATOM 1465 N N . TYR A 1 181 ? 17.859 -5.422 -4.93 1 98.81 181 TYR A N 1
ATOM 1466 C CA . TYR A 1 181 ? 19.031 -4.867 -4.277 1 98.81 181 TYR A CA 1
ATOM 1467 C C . TYR A 1 181 ? 18.938 -4.996 -2.764 1 98.81 181 TYR A C 1
ATOM 1469 O O . TYR A 1 181 ? 17.984 -4.496 -2.154 1 98.81 181 TYR A O 1
ATOM 1477 N N . GLN A 1 182 ? 19.859 -5.668 -2.168 1 98.56 182 GLN A N 1
ATOM 1478 C CA . GLN A 1 182 ? 19.922 -5.797 -0.715 1 98.56 182 GLN A CA 1
ATOM 1479 C C . GLN A 1 182 ? 21.188 -5.168 -0.155 1 98.56 182 GLN A C 1
ATOM 1481 O O . GLN A 1 182 ? 22.297 -5.512 -0.575 1 98.56 182 GLN A O 1
ATOM 1486 N N . ARG A 1 183 ? 20.969 -4.27 0.79 1 98.06 183 ARG A N 1
ATOM 1487 C CA . ARG A 1 183 ? 22.109 -3.582 1.391 1 98.06 183 ARG A CA 1
ATOM 1488 C C . ARG A 1 183 ? 23.031 -4.566 2.09 1 98.06 183 ARG A C 1
ATOM 1490 O O . ARG A 1 183 ? 22.578 -5.477 2.783 1 98.06 183 ARG A O 1
ATOM 1497 N N . THR A 1 184 ? 24.312 -4.379 1.814 1 97.44 184 THR A N 1
ATOM 1498 C CA . THR A 1 184 ? 25.312 -5.215 2.482 1 97.44 184 THR A CA 1
ATOM 1499 C C . THR A 1 184 ? 25.938 -4.477 3.662 1 97.44 184 THR A C 1
ATOM 1501 O O . THR A 1 184 ? 25.766 -3.264 3.797 1 97.44 184 THR A O 1
ATOM 1504 N N . GLU A 1 185 ? 26.594 -5.156 4.465 1 95.38 185 GLU A N 1
ATOM 1505 C CA . GLU A 1 185 ? 27.219 -4.598 5.664 1 95.38 185 GLU A CA 1
ATOM 1506 C C . GLU A 1 185 ? 28.234 -3.521 5.309 1 95.38 185 GLU A C 1
ATOM 1508 O O . GLU A 1 185 ? 28.406 -2.555 6.055 1 95.38 185 GLU A O 1
ATOM 1513 N N . ASP A 1 186 ? 28.891 -3.629 4.219 1 94.62 186 ASP A N 1
ATOM 1514 C CA . ASP A 1 186 ? 29.922 -2.691 3.82 1 94.62 186 ASP A CA 1
ATOM 1515 C C . ASP A 1 186 ? 29.344 -1.479 3.107 1 94.62 186 ASP A C 1
ATOM 1517 O O . ASP A 1 186 ? 30.078 -0.63 2.6 1 94.62 186 ASP A O 1
ATOM 1521 N N . GLY A 1 187 ? 28.094 -1.445 3.014 1 92.19 187 GLY A N 1
ATOM 1522 C CA . GLY A 1 187 ? 27.438 -0.28 2.443 1 92.19 187 GLY A CA 1
ATOM 1523 C C . GLY A 1 187 ? 27.125 -0.438 0.97 1 92.19 187 GLY A C 1
ATOM 1524 O O . GLY A 1 187 ? 26.516 0.45 0.363 1 92.19 187 GLY A O 1
ATOM 1525 N N . GLY A 1 188 ? 27.484 -1.591 0.421 1 95.75 188 GLY A N 1
ATOM 1526 C CA . GLY A 1 188 ? 27.156 -1.879 -0.967 1 95.75 188 GLY A CA 1
ATOM 1527 C C . GLY A 1 188 ? 25.828 -2.592 -1.134 1 95.75 188 GLY A C 1
ATOM 1528 O O . GLY A 1 188 ? 24.969 -2.51 -0.261 1 95.75 188 GLY A O 1
ATOM 1529 N N . TRP A 1 189 ? 25.609 -3.127 -2.367 1 97.75 189 TRP A N 1
ATOM 1530 C CA . TRP A 1 189 ? 24.375 -3.842 -2.68 1 97.75 189 TRP A CA 1
ATOM 1531 C C . TRP A 1 189 ? 24.672 -5.254 -3.168 1 97.75 189 TRP A C 1
ATOM 1533 O O . TRP A 1 189 ? 25.547 -5.453 -4.031 1 97.75 189 TRP A O 1
ATOM 1543 N N . LYS A 1 190 ? 24.047 -6.184 -2.545 1 98.19 190 LYS A N 1
ATOM 1544 C CA . LYS A 1 190 ? 23.891 -7.504 -3.154 1 98.19 190 LYS A CA 1
ATOM 1545 C C . LYS A 1 190 ? 22.672 -7.551 -4.062 1 98.19 190 LYS A C 1
ATOM 1547 O O . LYS A 1 190 ? 21.578 -7.109 -3.678 1 98.19 190 LYS A O 1
ATOM 1552 N N . THR A 1 191 ? 22.891 -8.086 -5.266 1 98.19 191 THR A N 1
ATOM 1553 C CA . THR A 1 191 ? 21.797 -8.086 -6.223 1 98.19 191 THR A CA 1
ATOM 1554 C C . THR A 1 191 ? 21.406 -9.516 -6.59 1 98.19 191 THR A C 1
ATOM 1556 O O . THR A 1 191 ? 22.25 -10.414 -6.617 1 98.19 191 THR A O 1
ATOM 1559 N N . PHE A 1 192 ? 20.109 -9.727 -6.766 1 98 192 PHE A N 1
ATOM 1560 C CA . PHE A 1 192 ? 19.609 -11.023 -7.203 1 98 192 PHE A CA 1
ATOM 1561 C C . PHE A 1 192 ? 18.219 -10.898 -7.785 1 98 192 PHE A C 1
ATOM 1563 O O . PHE A 1 192 ? 17.641 -9.805 -7.809 1 98 192 PHE A O 1
ATOM 1570 N N . LEU A 1 193 ? 17.734 -11.969 -8.383 1 97.06 193 LEU A N 1
ATOM 1571 C CA . LEU A 1 193 ? 16.391 -12.062 -8.961 1 97.06 193 LEU A CA 1
ATOM 1572 C C . LEU A 1 193 ? 15.461 -12.875 -8.07 1 97.06 193 LEU A C 1
ATOM 1574 O O . LEU A 1 193 ? 15.914 -13.758 -7.336 1 97.06 193 LEU A O 1
ATOM 1578 N N . ARG A 1 194 ? 14.234 -12.531 -8.078 1 96.62 194 ARG A N 1
ATOM 1579 C CA . ARG A 1 194 ? 13.211 -13.289 -7.359 1 96.62 194 ARG A CA 1
ATOM 1580 C C . ARG A 1 194 ? 12.102 -13.742 -8.305 1 96.62 194 ARG A C 1
ATOM 1582 O O . ARG A 1 194 ? 11.773 -13.031 -9.258 1 96.62 194 ARG A O 1
ATOM 1589 N N . SER A 1 195 ? 11.602 -14.844 -7.984 1 94.75 195 SER A N 1
ATOM 1590 C CA . SER A 1 195 ? 10.477 -15.375 -8.75 1 94.75 195 SER A CA 1
ATOM 1591 C C . SER A 1 195 ? 9.203 -14.594 -8.469 1 94.75 195 SER A C 1
ATOM 1593 O O . SER A 1 195 ? 8.906 -14.266 -7.32 1 94.75 195 SER A O 1
ATOM 1595 N N . PRO A 1 196 ? 8.43 -14.336 -9.523 1 91.44 196 PRO A N 1
ATOM 1596 C CA . PRO A 1 196 ? 7.188 -13.586 -9.344 1 91.44 196 PRO A CA 1
ATOM 1597 C C . PRO A 1 196 ? 6.055 -14.438 -8.781 1 91.44 196 PRO A C 1
ATOM 1599 O O . PRO A 1 196 ? 6.082 -15.664 -8.906 1 91.44 196 PRO A O 1
ATOM 1602 N N . MET B 1 1 ? -24.016 12.797 -0.825 1 80.88 1 MET B N 1
ATOM 1603 C CA . MET B 1 1 ? -23.375 12.914 0.481 1 80.88 1 MET B CA 1
ATOM 1604 C C . MET B 1 1 ? -23.094 11.539 1.07 1 80.88 1 MET B C 1
ATOM 1606 O O . MET B 1 1 ? -23.859 10.594 0.858 1 80.88 1 MET B O 1
ATOM 1610 N N . PHE B 1 2 ? -21.922 11.359 1.686 1 93.56 2 PHE B N 1
ATOM 1611 C CA . PHE B 1 2 ? -21.562 10.094 2.312 1 93.56 2 PHE B CA 1
ATOM 1612 C C . PHE B 1 2 ? -22.422 9.844 3.553 1 93.56 2 PHE B C 1
ATOM 1614 O O . PHE B 1 2 ? -22.391 10.641 4.492 1 93.56 2 PHE B O 1
ATOM 1621 N N . ASP B 1 3 ? -23.281 8.867 3.475 1 95.75 3 ASP B N 1
ATOM 1622 C CA . ASP B 1 3 ? -24.094 8.516 4.629 1 95.75 3 ASP B CA 1
ATOM 1623 C C . ASP B 1 3 ? -23.406 7.461 5.492 1 95.75 3 ASP B C 1
ATOM 1625 O O . ASP B 1 3 ? -23.516 6.262 5.223 1 95.75 3 ASP B O 1
ATOM 1629 N N . ILE B 1 4 ? -22.812 7.902 6.598 1 95.75 4 ILE B N 1
ATOM 1630 C CA . ILE B 1 4 ? -21.938 7.086 7.434 1 95.75 4 ILE B CA 1
ATOM 1631 C C . ILE B 1 4 ? -22.75 6.035 8.172 1 95.75 4 ILE B C 1
ATOM 1633 O O . ILE B 1 4 ? -22.203 5.105 8.766 1 95.75 4 ILE B O 1
ATOM 1637 N N . ASN B 1 5 ? -24.109 6.113 8.117 1 94.12 5 ASN B N 1
ATOM 1638 C CA . ASN B 1 5 ? -24.969 5.164 8.82 1 94.12 5 ASN B CA 1
ATOM 1639 C C . ASN B 1 5 ? -25.266 3.936 7.969 1 94.12 5 ASN B C 1
ATOM 1641 O O . ASN B 1 5 ? -25.766 2.928 8.477 1 94.12 5 ASN B O 1
ATOM 1645 N N . LYS B 1 6 ? -24.891 3.986 6.75 1 96.69 6 LYS B N 1
ATOM 1646 C CA . LYS B 1 6 ? -25.109 2.861 5.848 1 96.69 6 LYS B CA 1
ATOM 1647 C C . LYS B 1 6 ? -24.031 1.803 6.008 1 96.69 6 LYS B C 1
ATOM 1649 O O . LYS B 1 6 ? -22.953 2.084 6.539 1 96.69 6 LYS B O 1
ATOM 1654 N N . ASP B 1 7 ? -24.359 0.605 5.586 1 97.19 7 ASP B N 1
ATOM 1655 C CA . ASP B 1 7 ? -23.438 -0.521 5.625 1 97.19 7 ASP B CA 1
ATOM 1656 C C . ASP B 1 7 ? -22.156 -0.207 4.852 1 97.19 7 ASP B C 1
ATOM 1658 O O . ASP B 1 7 ? -22.219 0.194 3.686 1 97.19 7 ASP B O 1
ATOM 1662 N N . PRO B 1 8 ? -21.031 -0.385 5.527 1 98.38 8 PRO B N 1
ATOM 1663 C CA . PRO B 1 8 ? -19.797 -0.033 4.832 1 98.38 8 PRO B CA 1
ATOM 1664 C C . PRO B 1 8 ? -19.562 -0.868 3.574 1 98.38 8 PRO B C 1
ATOM 1666 O O . PRO B 1 8 ? -18.906 -0.412 2.637 1 98.38 8 PRO B O 1
ATOM 1669 N N . PHE B 1 9 ? -20.062 -2.057 3.508 1 98.06 9 PHE B N 1
ATOM 1670 C CA . PHE B 1 9 ? -19.906 -2.865 2.305 1 98.06 9 PHE B CA 1
ATOM 1671 C C . PHE B 1 9 ? -20.734 -2.303 1.159 1 98.06 9 PHE B C 1
ATOM 1673 O O . PHE B 1 9 ? -20.359 -2.416 -0.007 1 98.06 9 PHE B O 1
ATOM 1680 N N . GLU B 1 10 ? -21.828 -1.686 1.465 1 97.56 10 GLU B N 1
ATOM 1681 C CA . GLU B 1 10 ? -22.594 -0.982 0.448 1 97.56 10 GLU B CA 1
ATOM 1682 C C . GLU B 1 10 ? -21.828 0.214 -0.105 1 97.56 10 GLU B C 1
ATOM 1684 O O . GLU B 1 10 ? -21.844 0.463 -1.312 1 97.56 10 GLU B O 1
ATOM 1689 N N . HIS B 1 11 ? -21.219 0.94 0.826 1 98.12 11 HIS B N 1
ATOM 1690 C CA . HIS B 1 11 ? -20.391 2.061 0.399 1 98.12 11 HIS B CA 1
ATOM 1691 C C . HIS B 1 11 ? -19.266 1.592 -0.51 1 98.12 11 HIS B C 1
ATOM 1693 O O . HIS B 1 11 ? -19.016 2.189 -1.561 1 98.12 11 HIS B O 1
ATOM 1699 N N . PHE B 1 12 ? -18.641 0.503 -0.103 1 98.5 12 PHE B N 1
ATOM 1700 C CA . PHE B 1 12 ? -17.547 -0.028 -0.901 1 98.5 12 PHE B CA 1
ATOM 1701 C C . PHE B 1 12 ? -18.016 -0.362 -2.312 1 98.5 12 PHE B C 1
ATOM 1703 O O . PHE B 1 12 ? -17.375 0.034 -3.293 1 98.5 12 PHE B O 1
ATOM 1710 N N . ASP B 1 13 ? -19.062 -1.084 -2.365 1 97.5 13 ASP B N 1
ATOM 1711 C CA . ASP B 1 13 ? -19.594 -1.509 -3.654 1 97.5 13 ASP B CA 1
ATOM 1712 C C . ASP B 1 13 ? -19.891 -0.307 -4.547 1 97.5 13 ASP B C 1
ATOM 1714 O O . ASP B 1 13 ? -19.531 -0.297 -5.727 1 97.5 13 ASP B O 1
ATOM 1718 N N . ARG B 1 14 ? -20.5 0.625 -3.986 1 97.38 14 ARG B N 1
ATOM 1719 C CA . ARG B 1 14 ? -20.859 1.831 -4.73 1 97.38 14 ARG B CA 1
ATOM 1720 C C . ARG B 1 14 ? -19.609 2.529 -5.254 1 97.38 14 ARG B C 1
ATOM 1722 O O . ARG B 1 14 ? -19.531 2.896 -6.43 1 97.38 14 ARG B O 1
ATOM 1729 N N . LEU B 1 15 ? -18.641 2.721 -4.406 1 97.75 15 LEU B N 1
ATOM 1730 C CA . LEU B 1 15 ? -17.422 3.441 -4.773 1 97.75 15 LEU B CA 1
ATOM 1731 C C . LEU B 1 15 ? -16.609 2.654 -5.801 1 97.75 15 LEU B C 1
ATOM 1733 O O . LEU B 1 15 ? -16.031 3.238 -6.711 1 97.75 15 LEU B O 1
ATOM 1737 N N . MET B 1 16 ? -16.531 1.319 -5.641 1 97.62 16 MET B N 1
ATOM 1738 C CA . MET B 1 16 ? -15.867 0.468 -6.617 1 97.62 16 MET B CA 1
ATOM 1739 C C . MET B 1 16 ? -16.531 0.586 -7.984 1 97.62 16 MET B C 1
ATOM 1741 O O . MET B 1 16 ? -15.844 0.743 -9 1 97.62 16 MET B O 1
ATOM 1745 N N . LYS B 1 17 ? -17.828 0.547 -8.023 1 97.25 17 LYS B N 1
ATOM 1746 C CA . LYS B 1 17 ? -18.578 0.702 -9.273 1 97.25 17 LYS B CA 1
ATOM 1747 C C . LYS B 1 17 ? -18.297 2.062 -9.906 1 97.25 17 LYS B C 1
ATOM 1749 O O . LYS B 1 17 ? -18.172 2.17 -11.125 1 97.25 17 LYS B O 1
ATOM 1754 N N . GLU B 1 18 ? -18.266 3.066 -9.07 1 97.38 18 GLU B N 1
ATOM 1755 C CA . GLU B 1 18 ? -17.938 4.406 -9.547 1 97.38 18 GLU B CA 1
ATOM 1756 C C . GLU B 1 18 ? -16.562 4.449 -10.188 1 97.38 18 GLU B C 1
ATOM 1758 O O . GLU B 1 18 ? -16.391 5.012 -11.273 1 97.38 18 GLU B O 1
ATOM 1763 N N . ALA B 1 19 ? -15.547 3.857 -9.484 1 97 19 ALA B N 1
ATOM 1764 C CA . ALA B 1 19 ? -14.18 3.814 -10 1 97 19 ALA B CA 1
ATOM 1765 C C . ALA B 1 19 ? -14.133 3.115 -11.359 1 97 19 ALA B C 1
ATOM 1767 O O . ALA B 1 19 ? -13.461 3.58 -12.281 1 97 19 ALA B O 1
ATOM 1768 N N . VAL B 1 20 ? -14.844 2.014 -11.484 1 96.44 20 VAL B N 1
ATOM 1769 C CA . VAL B 1 20 ? -14.883 1.259 -12.734 1 96.44 20 VAL B CA 1
ATOM 1770 C C . VAL B 1 20 ? -15.555 2.096 -13.82 1 96.44 20 VAL B C 1
ATOM 1772 O O . VAL B 1 20 ? -15.07 2.164 -14.945 1 96.44 20 VAL B O 1
ATOM 1775 N N . ALA B 1 21 ? -16.641 2.748 -13.469 1 96.75 21 ALA B N 1
ATOM 1776 C CA . ALA B 1 21 ? -17.391 3.566 -14.422 1 96.75 21 ALA B CA 1
ATOM 1777 C C . ALA B 1 21 ? -16.531 4.723 -14.945 1 96.75 21 ALA B C 1
ATOM 1779 O O . ALA B 1 21 ? -16.672 5.129 -16.094 1 96.75 21 ALA B O 1
ATOM 1780 N N . LYS B 1 22 ? -15.672 5.195 -14.109 1 95.62 22 LYS B N 1
ATOM 1781 C CA . LYS B 1 22 ? -14.797 6.301 -14.477 1 95.62 22 LYS B CA 1
ATOM 1782 C C . LYS B 1 22 ? -13.547 5.797 -15.188 1 95.62 22 LYS B C 1
ATOM 1784 O O . LYS B 1 22 ? -12.609 6.566 -15.438 1 95.62 22 LYS B O 1
ATOM 1789 N N . GLN B 1 23 ? -13.43 4.5 -15.445 1 93.19 23 GLN B N 1
ATOM 1790 C CA . GLN B 1 23 ? -12.375 3.84 -16.203 1 93.19 23 GLN B CA 1
ATOM 1791 C C . GLN B 1 23 ? -11.023 3.979 -15.516 1 93.19 23 GLN B C 1
ATOM 1793 O O . GLN B 1 23 ? -10.008 4.203 -16.172 1 93.19 23 GLN B O 1
ATOM 1798 N N . ILE B 1 24 ? -11.109 4.008 -14.227 1 91.44 24 ILE B N 1
ATOM 1799 C CA . ILE B 1 24 ? -9.859 3.932 -13.484 1 91.44 24 ILE B CA 1
ATOM 1800 C C . ILE B 1 24 ? -9.133 2.635 -13.836 1 91.44 24 ILE B C 1
ATOM 1802 O O . ILE B 1 24 ? -9.695 1.545 -13.703 1 91.44 24 ILE B O 1
ATOM 1806 N N . PRO B 1 25 ? -7.824 2.773 -14.312 1 89.19 25 PRO B N 1
ATOM 1807 C CA . PRO B 1 25 ? -7.109 1.534 -14.625 1 89.19 25 PRO B CA 1
ATOM 1808 C C . PRO B 1 25 ? -6.941 0.625 -13.406 1 89.19 25 PRO B C 1
ATOM 1810 O O . PRO B 1 25 ? -6.52 1.084 -12.344 1 89.19 25 PRO B O 1
ATOM 1813 N N . GLU B 1 26 ? -7.336 -0.641 -13.594 1 92.75 26 GLU B N 1
ATOM 1814 C CA . GLU B 1 26 ? -7.191 -1.656 -12.555 1 92.75 26 GLU B CA 1
ATOM 1815 C C . GLU B 1 26 ? -7.754 -1.167 -11.227 1 92.75 26 GLU B C 1
ATOM 1817 O O . GLU B 1 26 ? -7.07 -1.213 -10.203 1 92.75 26 GLU B O 1
ATOM 1822 N N . ALA B 1 27 ? -8.961 -0.738 -11.211 1 95.56 27 ALA B N 1
ATOM 1823 C CA . ALA B 1 27 ? -9.609 -0.173 -10.031 1 95.56 27 ALA B CA 1
ATOM 1824 C C . ALA B 1 27 ? -9.594 -1.162 -8.867 1 95.56 27 ALA B C 1
ATOM 1826 O O . ALA B 1 27 ? -9.68 -0.765 -7.707 1 95.56 27 ALA B O 1
ATOM 1827 N N . ASN B 1 28 ? -9.453 -2.461 -9.203 1 97.56 28 ASN B N 1
ATOM 1828 C CA . ASN B 1 28 ? -9.5 -3.482 -8.164 1 97.56 28 ASN B CA 1
ATOM 1829 C C . ASN B 1 28 ? -8.102 -3.816 -7.652 1 97.56 28 ASN B C 1
ATOM 1831 O O . ASN B 1 28 ? -7.934 -4.738 -6.852 1 97.56 28 ASN B O 1
ATOM 1835 N N . ALA B 1 29 ? -7.055 -3.111 -8.148 1 97.44 29 ALA B N 1
ATOM 1836 C CA . ALA B 1 29 ? -5.719 -3.24 -7.57 1 97.44 29 ALA B CA 1
ATOM 1837 C C . ALA B 1 29 ? -5.648 -2.594 -6.191 1 97.44 29 ALA B C 1
ATOM 1839 O O . ALA B 1 29 ? -6.199 -1.512 -5.977 1 97.44 29 ALA B O 1
ATOM 1840 N N . MET B 1 30 ? -5.066 -3.311 -5.285 1 98.31 30 MET B N 1
ATOM 1841 C CA . MET B 1 30 ? -4.934 -2.762 -3.938 1 98.31 30 MET B CA 1
ATOM 1842 C C . MET B 1 30 ? -3.561 -3.08 -3.355 1 98.31 30 MET B C 1
ATOM 1844 O O . MET B 1 30 ? -2.963 -4.105 -3.688 1 98.31 30 MET B O 1
ATOM 1848 N N . SER B 1 31 ? -3.08 -2.15 -2.531 1 98.75 31 SER B N 1
ATOM 1849 C CA . SER B 1 31 ? -1.927 -2.451 -1.688 1 98.75 31 SER B CA 1
ATOM 1850 C C . SER B 1 31 ? -2.314 -3.357 -0.525 1 98.75 31 SER B C 1
ATOM 1852 O O . SER B 1 31 ? -3.363 -3.17 0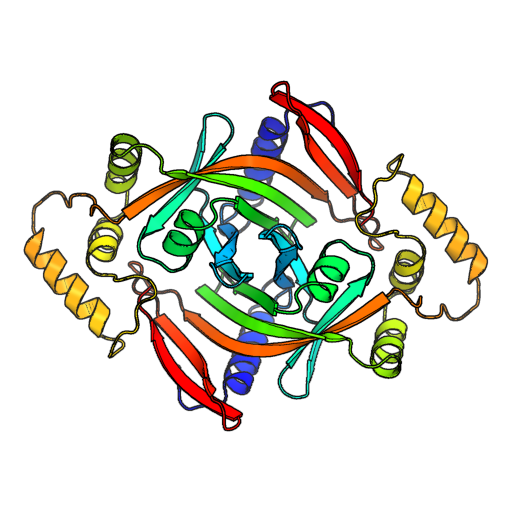.092 1 98.75 31 SER B O 1
ATOM 1854 N N . VAL B 1 32 ? -1.494 -4.32 -0.258 1 98.88 32 VAL B N 1
ATOM 1855 C CA . VAL B 1 32 ? -1.654 -5.164 0.922 1 98.88 32 VAL B CA 1
ATOM 1856 C C . VAL B 1 32 ? -0.406 -5.074 1.795 1 98.88 32 VAL B C 1
ATOM 1858 O O . VAL B 1 32 ? 0.7 -5.379 1.342 1 98.88 32 VAL B O 1
ATOM 1861 N N . ALA B 1 33 ? -0.635 -4.645 2.979 1 98.94 33 ALA B N 1
ATOM 1862 C CA . ALA B 1 33 ? 0.446 -4.594 3.959 1 98.94 33 ALA B CA 1
ATOM 1863 C C . ALA B 1 33 ? 0.38 -5.789 4.906 1 98.94 33 ALA B C 1
ATOM 1865 O O . ALA B 1 33 ? -0.694 -6.137 5.406 1 98.94 33 ALA B O 1
ATOM 1866 N N . THR B 1 34 ? 1.463 -6.461 5.086 1 98.94 34 THR B N 1
ATOM 1867 C CA . THR B 1 34 ? 1.666 -7.543 6.043 1 98.94 34 THR B CA 1
ATOM 1868 C C . THR B 1 34 ? 2.873 -7.258 6.934 1 98.94 34 THR B C 1
ATOM 1870 O O . THR B 1 34 ? 3.57 -6.258 6.742 1 98.94 34 THR B O 1
ATOM 1873 N N . VAL B 1 35 ? 3.059 -8.07 7.949 1 98.69 35 VAL B N 1
ATOM 1874 C CA . VAL B 1 35 ? 4.215 -7.938 8.828 1 98.69 35 VAL B CA 1
ATOM 1875 C C . VAL B 1 35 ? 4.82 -9.312 9.102 1 98.69 35 VAL B C 1
ATOM 1877 O O . VAL B 1 35 ? 4.09 -10.289 9.312 1 98.69 35 VAL B O 1
ATOM 1880 N N . ASP B 1 36 ? 6.148 -9.352 9.023 1 97.81 36 ASP B N 1
ATOM 1881 C CA . ASP B 1 36 ? 6.785 -10.641 9.273 1 97.81 36 ASP B CA 1
ATOM 1882 C C . ASP B 1 36 ? 7.043 -10.844 10.766 1 97.81 36 ASP B C 1
ATOM 1884 O O . ASP B 1 36 ? 6.625 -10.031 11.594 1 97.81 36 ASP B O 1
ATOM 1888 N N . GLU B 1 37 ? 7.629 -11.977 11.102 1 96.06 37 GLU B N 1
ATOM 1889 C CA . GLU B 1 37 ? 7.809 -12.398 12.492 1 96.06 37 GLU B CA 1
ATOM 1890 C C . GLU B 1 37 ? 8.766 -11.469 13.227 1 96.06 37 GLU B C 1
ATOM 1892 O O . GLU B 1 37 ? 8.82 -11.469 14.461 1 96.06 37 GLU B O 1
ATOM 1897 N N . LYS B 1 38 ? 9.539 -10.695 12.523 1 96.19 38 LYS B N 1
ATOM 1898 C CA . LYS B 1 38 ? 10.516 -9.789 13.133 1 96.19 38 LYS B CA 1
ATOM 1899 C C . LYS B 1 38 ? 9.953 -8.375 13.25 1 96.19 38 LYS B C 1
ATOM 1901 O O . LYS B 1 38 ? 10.664 -7.453 13.648 1 96.19 38 LYS B O 1
ATOM 1906 N N . GLY B 1 39 ? 8.641 -8.188 12.773 1 96.5 39 GLY B N 1
ATOM 1907 C CA . GLY B 1 39 ? 8.023 -6.875 12.859 1 96.5 39 GLY B CA 1
ATOM 1908 C C . GLY B 1 39 ? 8.328 -5.988 11.672 1 96.5 39 GLY B C 1
ATOM 1909 O O . GLY B 1 39 ? 8.172 -4.766 11.742 1 96.5 39 GLY B O 1
ATOM 1910 N N . VAL B 1 40 ? 8.844 -6.523 10.586 1 98 40 VAL B N 1
ATOM 1911 C CA . VAL B 1 40 ? 9.133 -5.766 9.367 1 98 40 VAL B CA 1
ATOM 1912 C C . VAL B 1 40 ? 7.891 -5.73 8.477 1 98 40 VAL B C 1
ATOM 1914 O O . VAL B 1 40 ? 7.402 -6.773 8.039 1 98 40 VAL B O 1
ATOM 1917 N N . PRO B 1 41 ? 7.379 -4.559 8.219 1 98.75 41 PRO B N 1
ATOM 1918 C CA . PRO B 1 41 ? 6.23 -4.477 7.316 1 98.75 41 PRO B CA 1
ATOM 1919 C C . PRO B 1 41 ? 6.621 -4.664 5.852 1 98.75 41 PRO B C 1
ATOM 1921 O O . PRO B 1 41 ? 7.766 -4.402 5.477 1 98.75 41 PRO B O 1
ATOM 1924 N N . SER B 1 42 ? 5.766 -5.148 5.102 1 98.75 42 SER B N 1
ATOM 1925 C CA . SER B 1 42 ? 5.859 -5.25 3.65 1 98.75 42 SER B CA 1
ATOM 1926 C C . SER B 1 42 ? 4.57 -4.789 2.979 1 98.75 42 SER B C 1
ATOM 1928 O O . SER B 1 42 ? 3.488 -4.906 3.555 1 98.75 42 SER B O 1
ATOM 1930 N N . VAL B 1 43 ? 4.684 -4.246 1.828 1 98.88 43 VAL B N 1
ATOM 1931 C CA . VAL B 1 43 ? 3.504 -3.836 1.076 1 98.88 43 VAL B CA 1
ATOM 1932 C C . VAL B 1 43 ? 3.711 -4.125 -0.409 1 98.88 43 VAL B C 1
ATOM 1934 O O . VAL B 1 43 ? 4.809 -3.928 -0.939 1 98.88 43 VAL B O 1
ATOM 1937 N N . ARG B 1 44 ? 2.729 -4.617 -1.065 1 98.56 44 ARG B N 1
ATOM 1938 C CA . ARG B 1 44 ? 2.715 -4.926 -2.492 1 98.56 44 ARG B CA 1
ATOM 1939 C C . ARG B 1 44 ? 1.299 -4.852 -3.055 1 98.56 44 ARG B C 1
ATOM 1941 O O . ARG B 1 44 ? 0.326 -4.809 -2.299 1 98.56 44 ARG B O 1
ATOM 1948 N N . ILE B 1 45 ? 1.23 -4.859 -4.336 1 98.12 45 ILE B N 1
ATOM 1949 C CA . ILE B 1 45 ? -0.06 -4.789 -5.012 1 98.12 45 ILE B CA 1
ATOM 1950 C C . ILE B 1 45 ? -0.61 -6.199 -5.223 1 98.12 45 ILE B C 1
ATOM 1952 O O . ILE B 1 45 ? 0.124 -7.105 -5.625 1 98.12 45 ILE B O 1
ATOM 1956 N N . VAL B 1 46 ? -1.827 -6.406 -4.883 1 97.75 46 VAL B N 1
ATOM 1957 C CA . VAL B 1 46 ? -2.617 -7.574 -5.254 1 97.75 46 VAL B CA 1
ATOM 1958 C C . VAL B 1 46 ? -3.967 -7.125 -5.816 1 97.75 46 VAL B C 1
ATOM 1960 O O . VAL B 1 46 ? -4.324 -5.949 -5.723 1 97.75 46 VAL B O 1
ATOM 1963 N N . TYR B 1 47 ? -4.668 -8.039 -6.457 1 97.44 47 TYR B N 1
ATOM 1964 C CA . TYR B 1 47 ? -5.957 -7.691 -7.047 1 97.44 47 TYR B CA 1
ATOM 1965 C C . TYR B 1 47 ? -7.105 -8.258 -6.219 1 97.44 47 TYR B C 1
ATOM 1967 O O . TYR B 1 47 ? -7.113 -9.453 -5.891 1 97.44 47 TYR B O 1
ATOM 1975 N N . LEU B 1 48 ? -8.031 -7.398 -5.875 1 98.56 48 LEU B N 1
ATOM 1976 C CA . LEU B 1 48 ? -9.281 -7.867 -5.289 1 98.56 48 LEU B CA 1
ATOM 1977 C C . LEU B 1 48 ? -10.086 -8.672 -6.301 1 98.56 48 LEU B C 1
ATOM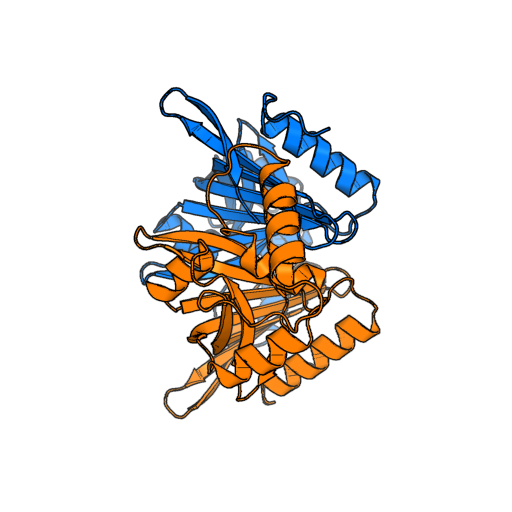 1979 O O . LEU B 1 48 ? -10.328 -8.211 -7.418 1 98.56 48 LEU B O 1
ATOM 1983 N N . LYS B 1 49 ? -10.5 -9.82 -5.906 1 97.5 49 LYS B N 1
ATOM 1984 C CA . LYS B 1 49 ? -11.219 -10.664 -6.855 1 97.5 49 LYS B CA 1
ATOM 1985 C C . LYS B 1 49 ? -12.711 -10.719 -6.52 1 97.5 49 LYS B C 1
ATOM 1987 O O . LYS B 1 49 ? -13.555 -10.766 -7.414 1 97.5 49 LYS B O 1
ATOM 1992 N N . GLU B 1 50 ? -13.008 -10.68 -5.262 1 95.75 50 GLU B N 1
ATOM 1993 C CA . GLU B 1 50 ? -14.414 -10.758 -4.867 1 95.75 50 GLU B CA 1
ATOM 1994 C C . GLU B 1 50 ? -14.617 -10.227 -3.451 1 95.75 50 GLU B C 1
ATOM 1996 O O . GLU B 1 50 ? -13.68 -10.203 -2.65 1 95.75 50 GLU B O 1
ATOM 2001 N N . VAL B 1 51 ? -15.781 -9.695 -3.258 1 96.81 51 VAL B N 1
ATOM 2002 C CA . VAL B 1 51 ? -16.25 -9.375 -1.918 1 96.81 51 VAL B CA 1
ATOM 2003 C C . VAL B 1 51 ? -17.391 -10.32 -1.536 1 96.81 51 VAL B C 1
ATOM 2005 O O . VAL B 1 51 ? -18.453 -10.305 -2.158 1 96.81 51 VAL B O 1
ATOM 2008 N N . SER B 1 52 ? -17.109 -11.242 -0.594 1 91.88 52 SER B N 1
ATOM 2009 C CA . SER B 1 52 ? -18.078 -12.25 -0.188 1 91.88 52 SER B CA 1
ATOM 2010 C C . SER B 1 52 ? -18.078 -12.445 1.325 1 91.88 52 SER B C 1
ATOM 2012 O O . SER B 1 52 ? -17.047 -12.305 1.973 1 91.88 52 SER B O 1
ATOM 2014 N N . GLN B 1 53 ? -19.281 -12.742 1.876 1 91.19 53 GLN B N 1
ATOM 2015 C CA . GLN B 1 53 ? -19.438 -13.039 3.295 1 91.19 53 GLN B CA 1
ATOM 2016 C C . GLN B 1 53 ? -18.859 -11.922 4.16 1 91.19 53 GLN B C 1
ATOM 2018 O O . GLN B 1 53 ? -18.188 -12.195 5.16 1 91.19 53 GLN B O 1
ATOM 2023 N N . GLY B 1 54 ? -18.906 -10.711 3.717 1 91.19 54 GLY B N 1
ATOM 2024 C CA . GLY B 1 54 ? -18.453 -9.57 4.496 1 91.19 54 GLY B CA 1
ATOM 2025 C C . GLY B 1 54 ? -16.938 -9.43 4.535 1 91.19 54 GLY B C 1
ATOM 2026 O O . GLY B 1 54 ? -16.391 -8.859 5.477 1 91.19 54 GLY B O 1
ATOM 2027 N N . GLY B 1 55 ? -16.312 -10.055 3.564 1 98.19 55 GLY B N 1
ATOM 2028 C CA . GLY B 1 55 ? -14.859 -9.945 3.498 1 98.19 55 GLY B CA 1
ATOM 2029 C C . GLY B 1 55 ? -14.344 -9.703 2.094 1 98.19 55 GLY B C 1
ATOM 2030 O O . GLY B 1 55 ? -15.117 -9.688 1.135 1 98.19 55 GLY B O 1
ATOM 2031 N N . PHE B 1 56 ? -13.094 -9.461 1.963 1 98.88 56 PHE B N 1
ATOM 2032 C CA . PHE B 1 56 ? -12.406 -9.133 0.72 1 98.88 56 PHE B CA 1
ATOM 2033 C C . PHE B 1 56 ? -11.453 -10.25 0.316 1 98.88 56 PHE B C 1
ATOM 2035 O O . PHE B 1 56 ? -10.562 -10.625 1.087 1 98.88 56 PHE B O 1
ATOM 2042 N N . VAL B 1 57 ? -11.555 -10.773 -0.91 1 98.88 57 VAL B N 1
ATOM 2043 C CA . VAL B 1 57 ? -10.836 -11.992 -1.274 1 98.88 57 VAL B CA 1
ATOM 2044 C C . VAL B 1 57 ? -9.766 -11.664 -2.316 1 98.88 57 VAL B C 1
ATOM 2046 O O . VAL B 1 57 ? -10.039 -10.977 -3.301 1 98.88 57 VAL B O 1
ATOM 2049 N N . PHE B 1 58 ? -8.602 -12.117 -2.072 1 98.81 58 PHE B N 1
ATOM 2050 C CA . PHE B 1 58 ? -7.527 -12.125 -3.055 1 98.81 58 PHE B CA 1
ATOM 2051 C C . PHE B 1 58 ? -6.797 -13.461 -3.047 1 98.81 58 PHE B C 1
ATOM 2053 O O . PHE B 1 58 ? -7.027 -14.297 -2.17 1 98.81 58 PHE B O 1
ATOM 2060 N N . TYR B 1 59 ? -5.996 -13.727 -4.074 1 98.44 59 TYR B N 1
ATOM 2061 C CA . TYR B 1 59 ? -5.348 -15.016 -4.266 1 98.44 59 TYR B CA 1
ATOM 2062 C C . TYR B 1 59 ? -3.838 -14.852 -4.398 1 98.44 59 TYR B C 1
ATOM 2064 O O . TYR B 1 59 ? -3.35 -13.758 -4.684 1 98.44 59 TYR B O 1
ATOM 2072 N N . GLY B 1 60 ? -3.15 -15.93 -4.203 1 97.44 60 GLY B N 1
ATOM 2073 C CA . GLY B 1 60 ? -1.704 -15.938 -4.359 1 97.44 60 GLY B CA 1
ATOM 2074 C C . GLY B 1 60 ? -1.062 -17.234 -3.906 1 97.44 60 GLY B C 1
ATOM 2075 O O . GLY B 1 60 ? -1.749 -18.25 -3.723 1 97.44 60 GLY B O 1
ATOM 2076 N N . ASN B 1 61 ? 0.227 -17.203 -3.902 1 97.88 61 ASN B N 1
ATOM 2077 C CA . ASN B 1 61 ? 1.045 -18.328 -3.479 1 97.88 61 ASN B CA 1
ATOM 2078 C C . ASN B 1 61 ? 1.224 -18.359 -1.964 1 97.88 61 ASN B C 1
ATOM 2080 O O . ASN B 1 61 ? 1.714 -17.391 -1.376 1 97.88 61 ASN B O 1
ATOM 2084 N N . TYR B 1 62 ? 0.871 -19.453 -1.325 1 98.44 62 TYR B N 1
ATOM 2085 C CA . TYR B 1 62 ? 0.932 -19.578 0.128 1 98.44 62 TYR B CA 1
ATOM 2086 C C . TYR B 1 62 ? 2.377 -19.578 0.614 1 98.44 62 TYR B C 1
ATOM 2088 O O . TYR B 1 62 ? 2.646 -19.266 1.777 1 98.44 62 TYR B O 1
ATOM 2096 N N . ASN B 1 63 ? 3.287 -19.875 -0.264 1 97.81 63 ASN B N 1
ATOM 2097 C CA . ASN B 1 63 ? 4.699 -19.938 0.097 1 97.81 63 ASN B CA 1
ATOM 2098 C C . ASN B 1 63 ? 5.418 -18.625 -0.166 1 97.81 63 ASN B C 1
ATOM 2100 O O . ASN B 1 63 ? 6.609 -18.5 0.115 1 97.81 63 ASN B O 1
ATOM 2104 N N . SER B 1 64 ? 4.715 -17.672 -0.755 1 97.88 64 SER B N 1
ATOM 2105 C CA . SER B 1 64 ? 5.301 -16.344 -1 1 97.88 64 SER B CA 1
ATOM 2106 C C . SER B 1 64 ? 5.625 -15.641 0.309 1 97.88 64 SER B C 1
ATOM 2108 O O . SER B 1 64 ? 5.215 -16.078 1.383 1 97.88 64 SER B O 1
ATOM 2110 N N . HIS B 1 65 ? 6.328 -14.555 0.215 1 97.56 65 HIS B N 1
ATOM 2111 C CA . HIS B 1 65 ? 6.578 -13.703 1.373 1 97.56 65 HIS B CA 1
ATOM 2112 C C . HIS B 1 65 ? 5.277 -13.297 2.051 1 97.56 65 HIS B C 1
ATOM 2114 O O . HIS B 1 65 ? 5.152 -13.383 3.275 1 97.56 65 HIS B O 1
ATOM 2120 N N . LYS B 1 66 ? 4.285 -12.836 1.227 1 98.25 66 LYS B N 1
ATOM 2121 C CA . LYS B 1 66 ? 3.018 -12.43 1.826 1 98.25 66 LYS B CA 1
ATOM 2122 C C . LYS B 1 66 ? 2.312 -13.609 2.484 1 98.25 66 LYS B C 1
ATOM 2124 O O . LYS B 1 66 ? 1.721 -13.469 3.557 1 98.25 66 LYS B O 1
ATOM 2129 N N . GLY B 1 67 ? 2.367 -14.766 1.827 1 98.5 67 GLY B N 1
ATOM 2130 C CA . GLY B 1 67 ? 1.769 -15.945 2.42 1 98.5 67 GLY B CA 1
ATOM 2131 C C . GLY B 1 67 ? 2.375 -16.312 3.762 1 98.5 67 GLY B C 1
ATOM 2132 O O . GLY B 1 67 ? 1.652 -16.609 4.715 1 98.5 67 GLY B O 1
ATOM 2133 N N . LYS B 1 68 ? 3.645 -16.312 3.865 1 98.31 68 LYS B N 1
ATOM 2134 C CA . LYS B 1 68 ? 4.344 -16.641 5.105 1 98.31 68 LYS B CA 1
ATOM 2135 C C . LYS B 1 68 ? 4.035 -15.609 6.191 1 98.31 68 LYS B C 1
ATOM 2137 O O . LYS B 1 68 ? 3.84 -15.969 7.355 1 98.31 68 LYS B O 1
ATOM 2142 N N . ASP B 1 69 ? 4.027 -14.336 5.82 1 98.69 69 ASP B N 1
ATOM 2143 C CA . ASP B 1 69 ? 3.639 -13.289 6.766 1 98.69 69 ASP B CA 1
ATOM 2144 C C . ASP B 1 69 ? 2.266 -13.586 7.367 1 98.69 69 ASP B C 1
ATOM 2146 O O . ASP B 1 69 ? 2.1 -13.555 8.586 1 98.69 69 ASP B O 1
ATOM 2150 N N . ILE B 1 70 ? 1.284 -13.844 6.457 1 98.75 70 ILE B N 1
ATOM 2151 C CA . ILE B 1 70 ? -0.105 -14.023 6.863 1 98.75 70 ILE B CA 1
ATOM 2152 C C . ILE B 1 70 ? -0.22 -15.258 7.762 1 98.75 70 ILE B C 1
ATOM 2154 O O . ILE B 1 70 ? -1.004 -15.266 8.719 1 98.75 70 ILE B O 1
ATOM 2158 N N . GLU B 1 71 ? 0.562 -16.266 7.465 1 98.19 71 GLU B N 1
ATOM 2159 C CA . GLU B 1 71 ? 0.563 -17.469 8.289 1 98.19 71 GLU B CA 1
ATOM 2160 C C . GLU B 1 71 ? 0.999 -17.156 9.719 1 98.19 71 GLU B C 1
ATOM 2162 O O . GLU B 1 71 ? 0.444 -17.703 10.672 1 98.19 71 GLU B O 1
ATOM 2167 N N . THR B 1 72 ? 1.966 -16.297 9.891 1 97.5 72 THR B N 1
ATOM 2168 C CA . THR B 1 72 ? 2.529 -15.945 11.188 1 97.5 72 THR B CA 1
ATOM 2169 C C . THR B 1 72 ? 1.676 -14.891 11.883 1 97.5 72 THR B C 1
ATOM 2171 O O . THR B 1 72 ? 1.455 -14.961 13.094 1 97.5 72 THR B O 1
ATOM 2174 N N . ASN B 1 73 ? 1.226 -13.914 11.219 1 98.31 73 ASN B N 1
ATOM 2175 C CA . ASN B 1 73 ? 0.36 -12.828 11.656 1 98.31 73 ASN B CA 1
ATOM 2176 C C . ASN B 1 73 ? -0.733 -12.539 10.625 1 98.31 73 ASN B C 1
ATOM 2178 O O . ASN B 1 73 ? -0.488 -11.867 9.625 1 98.31 73 ASN B O 1
ATOM 2182 N N . PRO B 1 74 ? -1.89 -12.977 10.898 1 98.69 74 PRO B N 1
ATOM 2183 C CA . PRO B 1 74 ? -2.941 -12.922 9.875 1 98.69 74 PRO B CA 1
ATOM 2184 C C . PRO B 1 74 ? -3.559 -11.531 9.734 1 98.69 74 PRO B C 1
ATOM 2186 O O . PRO B 1 74 ? -4.438 -11.328 8.891 1 98.69 74 PRO B O 1
ATOM 2189 N N . ILE B 1 75 ? -3.182 -10.555 10.578 1 98.81 75 ILE B N 1
ATOM 2190 C CA . ILE B 1 75 ? -3.711 -9.203 10.438 1 98.81 75 ILE B CA 1
ATOM 2191 C C . ILE B 1 75 ? -3.045 -8.508 9.25 1 98.81 75 ILE B C 1
ATOM 2193 O O . ILE B 1 75 ? -1.816 -8.492 9.148 1 98.81 75 ILE B O 1
ATOM 2197 N N . VAL B 1 76 ? -3.861 -7.973 8.352 1 98.94 76 VAL B N 1
ATOM 2198 C CA . VAL B 1 76 ? -3.373 -7.266 7.168 1 98.94 76 VAL B CA 1
ATOM 2199 C C . VAL B 1 76 ? -4.105 -5.934 7.027 1 98.94 76 VAL B C 1
ATOM 2201 O O . VAL B 1 76 ? -5.125 -5.703 7.68 1 98.94 76 VAL B O 1
ATOM 2204 N N . CYS B 1 77 ? -3.586 -5.078 6.266 1 98.94 77 CYS B N 1
ATOM 2205 C CA . CYS B 1 77 ? -4.23 -3.824 5.883 1 98.94 77 CYS B CA 1
ATOM 2206 C C . CYS B 1 77 ? -4.238 -3.654 4.371 1 98.94 77 CYS B C 1
ATOM 2208 O O . CYS B 1 77 ? -3.223 -3.873 3.709 1 98.94 77 CYS B O 1
ATOM 2210 N N . LEU B 1 78 ? -5.348 -3.344 3.801 1 98.94 78 LEU B N 1
ATOM 2211 C CA . LEU B 1 78 ? -5.551 -3.096 2.379 1 98.94 78 LEU B CA 1
ATOM 2212 C C . LEU B 1 78 ? -5.723 -1.604 2.107 1 98.94 78 LEU B C 1
ATOM 2214 O O . LEU B 1 78 ? -6.23 -0.869 2.957 1 98.94 78 LEU B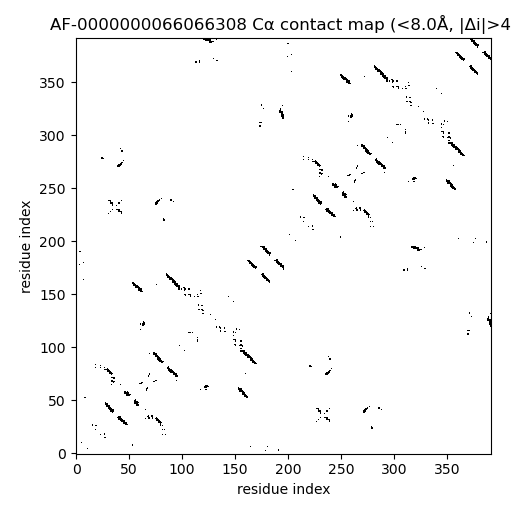 O 1
ATOM 2218 N N . ASN B 1 79 ? -5.359 -1.197 0.923 1 98.88 79 ASN B N 1
ATOM 2219 C CA . ASN B 1 79 ? -5.559 0.191 0.523 1 98.88 79 ASN B CA 1
ATOM 2220 C C . ASN B 1 79 ? -5.859 0.307 -0.968 1 98.88 79 ASN B C 1
ATOM 2222 O O . ASN B 1 79 ? -5.047 -0.093 -1.803 1 98.88 79 ASN B O 1
ATOM 2226 N N . PHE B 1 80 ? -7.059 0.782 -1.292 1 98.5 80 PHE B N 1
ATOM 2227 C CA . PHE B 1 80 ? -7.414 1.231 -2.633 1 98.5 80 PHE B CA 1
ATOM 2228 C C . PHE B 1 80 ? -7.16 2.727 -2.789 1 98.5 80 PHE B C 1
ATOM 2230 O O . PHE B 1 80 ? -7.586 3.523 -1.952 1 98.5 80 PHE B O 1
ATOM 2237 N N . HIS B 1 81 ? -6.469 3.066 -3.785 1 97.44 81 HIS B N 1
ATOM 2238 C CA . HIS B 1 81 ? -6.18 4.473 -4.039 1 97.44 81 HIS B CA 1
ATOM 2239 C C . HIS B 1 81 ? -6.527 4.859 -5.473 1 97.44 81 HIS B C 1
ATOM 2241 O O . HIS B 1 81 ? -5.949 4.32 -6.422 1 97.44 81 HIS B O 1
ATOM 2247 N N . TRP B 1 82 ? -7.453 5.793 -5.641 1 95.75 82 TRP B N 1
ATOM 2248 C CA . TRP B 1 82 ? -7.914 6.281 -6.938 1 95.75 82 TRP B CA 1
ATOM 2249 C C . TRP B 1 82 ? -7.703 7.789 -7.051 1 95.75 82 TRP B C 1
ATOM 2251 O O . TRP B 1 82 ? -8.648 8.562 -6.914 1 95.75 82 TRP B O 1
ATOM 2261 N N . PRO B 1 83 ? -6.477 8.188 -7.43 1 92.38 83 PRO B N 1
ATOM 2262 C CA . PRO B 1 83 ? -6.145 9.617 -7.426 1 92.38 83 PRO B CA 1
ATOM 2263 C C . PRO B 1 83 ? -6.977 10.422 -8.422 1 92.38 83 PRO B C 1
ATOM 2265 O O . PRO B 1 83 ? -7.273 11.594 -8.18 1 92.38 83 PRO B O 1
ATOM 2268 N N . ALA B 1 84 ? -7.422 9.844 -9.477 1 90 84 ALA B N 1
ATOM 2269 C CA . ALA B 1 84 ? -8.172 10.547 -10.508 1 90 84 ALA B CA 1
ATOM 2270 C C . ALA B 1 84 ? -9.508 11.047 -9.969 1 90 84 ALA B C 1
ATOM 2272 O O . ALA B 1 84 ? -10.078 12.016 -10.492 1 90 84 ALA B O 1
ATOM 2273 N N . ILE B 1 85 ? -10.055 10.438 -8.93 1 92.81 85 ILE B N 1
ATOM 2274 C CA . ILE B 1 85 ? -11.344 10.852 -8.391 1 92.81 85 ILE B CA 1
ATOM 2275 C C . ILE B 1 85 ? -11.188 11.203 -6.91 1 92.81 85 ILE B C 1
ATOM 2277 O O . ILE B 1 85 ? -12.172 11.281 -6.176 1 92.81 85 ILE B O 1
ATOM 2281 N N . TRP B 1 86 ? -9.977 11.227 -6.406 1 93.88 86 TRP B N 1
ATOM 2282 C CA . TRP B 1 86 ? -9.625 11.695 -5.07 1 93.88 86 TRP B CA 1
ATOM 2283 C C . TRP B 1 86 ? -10.273 10.828 -3.998 1 93.88 86 TRP B C 1
ATOM 2285 O O . TRP B 1 86 ? -10.891 11.344 -3.061 1 93.88 86 TRP B O 1
ATOM 2295 N N . GLN B 1 87 ? -10.102 9.562 -4.16 1 97.06 87 GLN B N 1
ATOM 2296 C CA . GLN B 1 87 ? -10.688 8.648 -3.189 1 97.06 87 GLN B CA 1
ATOM 2297 C C . GLN B 1 87 ? -9.688 7.578 -2.766 1 97.06 87 GLN B C 1
ATOM 2299 O O . GLN B 1 87 ? -8.82 7.184 -3.551 1 97.06 87 GLN B O 1
ATOM 2304 N N . GLN B 1 88 ? -9.797 7.191 -1.547 1 97.81 88 GLN B N 1
ATOM 2305 C CA . GLN B 1 88 ? -9.023 6.098 -0.964 1 97.81 88 GLN B CA 1
ATOM 2306 C C . GLN B 1 88 ? -9.875 5.277 -0 1 97.81 88 GLN B C 1
ATOM 2308 O O . GLN B 1 88 ? -10.719 5.824 0.711 1 97.81 88 GLN B O 1
ATOM 2313 N N . ILE B 1 89 ? -9.727 3.994 0.001 1 98.81 89 ILE B N 1
ATOM 2314 C CA . ILE B 1 89 ? -10.359 3.105 0.97 1 98.81 89 ILE B CA 1
ATOM 2315 C C . ILE B 1 89 ? -9.297 2.256 1.663 1 98.81 89 ILE B C 1
ATOM 2317 O O . ILE B 1 89 ? -8.492 1.599 1.002 1 98.81 89 ILE B O 1
ATOM 2321 N N . ARG B 1 90 ? -9.305 2.25 2.957 1 98.88 90 ARG B N 1
ATOM 2322 C CA . ARG B 1 90 ? -8.398 1.42 3.744 1 98.88 90 ARG B CA 1
ATOM 2323 C C . ARG B 1 90 ? -9.172 0.39 4.562 1 98.88 90 ARG B C 1
ATOM 2325 O O . ARG B 1 90 ? -10.219 0.7 5.125 1 98.88 90 ARG B O 1
ATOM 2332 N N . ILE B 1 91 ? -8.672 -0.778 4.609 1 98.88 91 ILE B N 1
ATOM 2333 C CA . ILE B 1 91 ? -9.328 -1.88 5.309 1 98.88 91 ILE B CA 1
ATOM 2334 C C . ILE B 1 91 ? -8.305 -2.641 6.145 1 98.88 91 ILE B C 1
ATOM 2336 O O . ILE B 1 91 ? -7.328 -3.178 5.613 1 98.88 91 ILE B O 1
ATOM 2340 N N . THR B 1 92 ? -8.492 -2.666 7.438 1 98.88 92 THR B N 1
ATOM 2341 C CA . THR B 1 92 ? -7.719 -3.523 8.328 1 98.88 92 THR B CA 1
ATOM 2342 C C . THR B 1 92 ? -8.547 -4.727 8.766 1 98.88 92 THR B C 1
ATOM 2344 O O . THR B 1 92 ? -9.727 -4.594 9.086 1 98.88 92 THR B O 1
ATOM 2347 N N . GLY B 1 93 ? -7.918 -5.855 8.664 1 98.75 93 GLY B N 1
ATOM 2348 C CA . GLY B 1 93 ? -8.672 -7.035 9.062 1 98.75 93 GLY B CA 1
ATOM 2349 C C . GLY B 1 93 ? -7.824 -8.289 9.141 1 98.75 93 GLY B C 1
ATOM 2350 O O . GLY B 1 93 ? -6.598 -8.219 9.016 1 98.75 93 GLY B O 1
ATOM 2351 N N . LYS B 1 94 ? -8.492 -9.391 9.445 1 98.62 94 LYS B N 1
ATOM 2352 C CA . LYS B 1 94 ? -7.863 -10.703 9.562 1 98.62 94 LYS B CA 1
ATOM 2353 C C . LYS B 1 94 ? -8.008 -11.5 8.273 1 98.62 94 LYS B C 1
ATOM 2355 O O . LYS B 1 94 ? -9.117 -11.688 7.77 1 98.62 94 LYS B O 1
ATOM 2360 N N . ALA B 1 95 ? -6.887 -11.938 7.73 1 98.81 95 ALA B N 1
ATOM 2361 C CA . ALA B 1 95 ? -6.891 -12.781 6.539 1 98.81 95 ALA B CA 1
ATOM 2362 C C . ALA B 1 95 ? -6.996 -14.258 6.91 1 98.81 95 ALA B C 1
ATOM 2364 O O . ALA B 1 95 ? -6.23 -14.75 7.742 1 98.81 95 ALA B O 1
ATOM 2365 N N . GLU B 1 96 ? -7.898 -14.93 6.297 1 98.38 96 GLU B N 1
ATOM 2366 C CA . GLU B 1 96 ? -8.086 -16.359 6.465 1 98.38 96 GLU B CA 1
ATOM 2367 C C . GLU B 1 96 ? -8.148 -17.078 5.117 1 98.38 96 GLU B C 1
ATOM 2369 O O . GLU B 1 96 ? -8.758 -16.578 4.172 1 98.38 96 GLU B O 1
ATOM 2374 N N . LYS B 1 97 ? -7.438 -18.25 5.051 1 98.5 97 LYS B N 1
ATOM 2375 C CA . LYS B 1 97 ? -7.535 -19.031 3.816 1 98.5 97 LYS B CA 1
ATOM 2376 C C . LYS B 1 97 ? -8.984 -19.422 3.529 1 98.5 97 LYS B C 1
ATOM 2378 O O . LYS B 1 97 ? -9.719 -19.812 4.441 1 98.5 97 LYS B O 1
ATOM 2383 N N . ILE B 1 98 ? -9.367 -19.25 2.322 1 98.38 98 ILE B N 1
ATOM 2384 C CA . ILE B 1 98 ? -10.688 -19.75 1.931 1 98.38 98 ILE B CA 1
ATOM 2385 C C . ILE B 1 98 ? -10.617 -21.25 1.651 1 98.38 98 ILE B C 1
ATOM 2387 O O . ILE B 1 98 ? -9.539 -21.844 1.697 1 98.38 98 ILE B O 1
ATOM 2391 N N . SER B 1 99 ? -11.758 -21.844 1.382 1 97.94 99 SER B N 1
ATOM 2392 C CA . SER B 1 99 ? -11.789 -23.297 1.221 1 97.94 99 SER B CA 1
ATOM 2393 C C . SER B 1 99 ? -11.055 -23.734 -0.045 1 97.94 99 SER B C 1
ATOM 2395 O O . SER B 1 99 ? -10.938 -22.953 -0.994 1 97.94 99 SER B O 1
ATOM 2397 N N . ALA B 1 100 ? -10.586 -24.969 -0.025 1 98.19 100 ALA B N 1
ATOM 2398 C CA . ALA B 1 100 ? -9.969 -25.531 -1.218 1 98.19 100 ALA B CA 1
ATOM 2399 C C . ALA B 1 100 ? -10.914 -25.484 -2.408 1 98.19 100 ALA B C 1
ATOM 2401 O O . ALA B 1 100 ? -10.5 -25.188 -3.533 1 98.19 100 ALA B O 1
ATOM 2402 N N . ALA B 1 101 ? -12.133 -25.734 -2.188 1 98.38 101 ALA B N 1
ATOM 2403 C CA . ALA B 1 101 ? -13.133 -25.734 -3.248 1 98.38 101 ALA B CA 1
ATOM 2404 C C . ALA B 1 101 ? -13.289 -24.359 -3.869 1 98.38 101 ALA B C 1
ATOM 2406 O O . ALA B 1 101 ? -13.383 -24.219 -5.09 1 98.38 101 ALA B O 1
ATOM 2407 N N . GLU B 1 102 ? -13.375 -23.328 -3.027 1 97.94 102 GLU B N 1
ATOM 2408 C CA . GLU B 1 102 ? -13.445 -21.969 -3.527 1 97.94 102 GLU B CA 1
ATOM 2409 C C . GLU B 1 102 ? -12.203 -21.609 -4.348 1 97.94 102 GLU B C 1
ATOM 2411 O O . GLU B 1 102 ? -12.312 -21 -5.41 1 97.94 102 GLU B O 1
ATOM 2416 N N . SER B 1 103 ? -11.078 -22 -3.863 1 98.56 103 SER B N 1
ATOM 2417 C CA . SER B 1 103 ? -9.828 -21.75 -4.578 1 98.56 103 SER B CA 1
ATOM 2418 C C . SER B 1 103 ? -9.789 -22.484 -5.906 1 98.56 103 SER B C 1
ATOM 2420 O O . SER B 1 103 ? -9.344 -21.938 -6.918 1 98.56 103 SER B O 1
ATOM 2422 N N . ASP B 1 104 ? -10.219 -23.75 -5.914 1 98.62 104 ASP B N 1
ATOM 2423 C CA . ASP B 1 104 ? -10.281 -24.531 -7.145 1 98.62 104 ASP B CA 1
ATOM 2424 C C . ASP B 1 104 ? -11.172 -23.844 -8.18 1 98.62 104 ASP B C 1
ATOM 2426 O O . ASP B 1 104 ? -10.805 -23.75 -9.359 1 98.62 104 ASP B O 1
ATOM 2430 N N . ALA B 1 105 ? -12.305 -23.406 -7.738 1 98.12 105 ALA B N 1
ATOM 2431 C CA . ALA B 1 105 ? -13.273 -22.797 -8.633 1 98.12 105 ALA B CA 1
ATOM 2432 C C . ALA B 1 105 ? -12.688 -21.547 -9.297 1 98.12 105 ALA B C 1
ATOM 2434 O O . ALA B 1 105 ? -12.828 -21.359 -10.508 1 98.12 105 ALA B O 1
ATOM 2435 N N . TYR B 1 106 ? -12.094 -20.75 -8.523 1 98.12 106 TYR B N 1
ATOM 2436 C CA . TYR B 1 106 ? -11.5 -19.547 -9.094 1 98.12 106 TYR B CA 1
ATOM 2437 C C . TYR B 1 106 ? -10.32 -19.891 -10 1 98.12 106 TYR B C 1
ATOM 2439 O O . TYR B 1 106 ? -10.172 -19.328 -11.086 1 98.12 106 TYR B O 1
ATOM 2447 N N . PHE B 1 107 ? -9.422 -20.828 -9.547 1 98.44 107 PHE B N 1
ATOM 2448 C CA . PHE B 1 107 ? -8.242 -21.219 -10.305 1 98.44 107 PHE B CA 1
ATOM 2449 C C . PHE B 1 107 ? -8.625 -21.656 -11.711 1 98.44 107 PHE B C 1
ATOM 2451 O O . PHE B 1 107 ? -7.93 -21.328 -12.68 1 98.44 107 PHE B O 1
ATOM 2458 N N . ALA B 1 108 ? -9.664 -22.312 -11.852 1 97.88 108 ALA B N 1
ATOM 2459 C CA . ALA B 1 108 ? -10.133 -22.859 -13.125 1 97.88 108 ALA B CA 1
ATOM 2460 C C . ALA B 1 108 ? -10.508 -21.75 -14.094 1 97.88 108 ALA B C 1
ATOM 2462 O O . ALA B 1 108 ? -10.555 -21.969 -15.312 1 97.88 108 ALA B O 1
ATOM 2463 N N . THR B 1 109 ? -10.867 -20.578 -13.57 1 97.31 109 THR B N 1
ATOM 2464 C CA . THR B 1 109 ? -11.289 -19.484 -14.43 1 97.31 109 THR B CA 1
ATOM 2465 C C . THR B 1 109 ? -10.078 -18.719 -14.969 1 97.31 109 THR B C 1
ATOM 2467 O O . THR B 1 109 ? -10.203 -17.922 -15.891 1 97.31 109 THR B O 1
ATOM 2470 N N . ARG B 1 110 ? -8.891 -18.953 -14.461 1 96 110 ARG B N 1
ATOM 2471 C CA . ARG B 1 110 ? -7.684 -18.234 -14.844 1 96 110 ARG B CA 1
ATOM 2472 C C . ARG B 1 110 ? -7.223 -18.625 -16.234 1 96 110 ARG B C 1
ATOM 2474 O O . ARG B 1 110 ? -7.484 -19.734 -16.688 1 96 110 ARG B O 1
ATOM 2481 N N . ALA B 1 111 ? -6.539 -17.672 -16.922 1 94.62 111 ALA B N 1
ATOM 2482 C CA . ALA B 1 111 ? -5.918 -18 -18.203 1 94.62 111 ALA B CA 1
ATOM 2483 C C . ALA B 1 111 ? -4.938 -19.156 -18.047 1 94.62 111 ALA B C 1
ATOM 2485 O O . ALA B 1 111 ? -4.238 -19.266 -17.047 1 94.62 111 ALA B O 1
ATOM 2486 N N . ARG B 1 112 ? -4.906 -19.984 -19.047 1 95.38 112 ARG B N 1
ATOM 2487 C CA . ARG B 1 112 ? -4.082 -21.203 -18.984 1 95.38 112 ARG B CA 1
ATOM 2488 C C . ARG B 1 112 ? -2.641 -20.859 -18.625 1 95.38 112 ARG B C 1
ATOM 2490 O O . ARG B 1 112 ? -2.02 -21.531 -17.812 1 95.38 112 ARG B O 1
ATOM 2497 N N . LEU B 1 113 ? -2.074 -19.844 -19.234 1 94 113 LEU B N 1
ATOM 2498 C CA . LEU B 1 113 ? -0.7 -19.438 -18.953 1 94 113 LEU B CA 1
ATOM 2499 C C . LEU B 1 113 ? -0.539 -19.062 -17.484 1 94 113 LEU B C 1
ATOM 2501 O O . LEU B 1 113 ? 0.507 -19.328 -16.875 1 94 113 LEU B O 1
ATOM 2505 N N . SER B 1 114 ? -1.532 -18.438 -16.906 1 93.69 114 SER B N 1
ATOM 2506 C CA . SER B 1 114 ? -1.5 -18.094 -15.492 1 93.69 114 SER B CA 1
ATOM 2507 C C . SER B 1 114 ? -1.561 -19.344 -14.617 1 93.69 114 SER B C 1
ATOM 2509 O O . SER B 1 114 ? -0.915 -19.406 -13.57 1 93.69 114 SER B O 1
ATOM 2511 N N . GLN B 1 115 ? -2.391 -20.312 -15.039 1 96.62 115 GLN B N 1
ATOM 2512 C CA . GLN B 1 115 ? -2.428 -21.578 -14.336 1 96.62 115 GLN B CA 1
ATOM 2513 C C . GLN B 1 115 ? -1.058 -22.25 -14.336 1 96.62 115 GLN B C 1
ATOM 2515 O O . GLN B 1 115 ? -0.573 -22.688 -13.289 1 96.62 115 GLN B O 1
ATOM 2520 N N . ILE B 1 116 ? -0.451 -22.297 -15.461 1 96.25 116 ILE B N 1
ATOM 2521 C CA . ILE B 1 116 ? 0.869 -22.891 -15.609 1 96.25 116 ILE B CA 1
ATOM 2522 C C . ILE B 1 116 ? 1.892 -22.109 -14.789 1 96.25 116 ILE B C 1
ATOM 2524 O O . ILE B 1 116 ? 2.746 -22.703 -14.125 1 96.25 116 ILE B O 1
ATOM 2528 N N . GLY B 1 117 ? 1.783 -20.781 -14.844 1 94.31 117 GLY B N 1
ATOM 2529 C CA . GLY B 1 117 ? 2.672 -19.922 -14.07 1 94.31 117 GLY B CA 1
ATOM 2530 C C . GLY B 1 117 ? 2.613 -20.203 -12.586 1 94.31 117 GLY B C 1
ATOM 2531 O O . GLY B 1 117 ? 3.629 -20.109 -11.891 1 94.31 117 GLY B O 1
ATOM 2532 N N . ALA B 1 118 ? 1.428 -20.516 -12.047 1 94.88 118 ALA B N 1
ATOM 2533 C CA . ALA B 1 118 ? 1.262 -20.812 -10.625 1 94.88 118 ALA B CA 1
ATOM 2534 C C . ALA B 1 118 ? 2.053 -22.047 -10.227 1 94.88 118 ALA B C 1
ATOM 2536 O O . ALA B 1 118 ? 2.496 -22.172 -9.078 1 94.88 118 ALA B O 1
ATOM 2537 N N . TRP B 1 119 ? 2.189 -22.953 -11.102 1 96 119 TRP B N 1
ATOM 2538 C CA . TRP B 1 119 ? 3.016 -24.125 -10.867 1 96 119 TRP B CA 1
ATOM 2539 C C . TRP B 1 119 ? 4.496 -23.797 -11.023 1 96 119 TRP B C 1
ATOM 2541 O O . TRP B 1 119 ? 5.328 -24.266 -10.242 1 96 119 TRP B O 1
ATOM 2551 N N . ALA B 1 120 ? 4.801 -23.016 -12 1 94.62 120 ALA B N 1
ATOM 2552 C CA . ALA B 1 120 ? 6.18 -22.75 -12.414 1 94.62 120 ALA B CA 1
ATOM 2553 C C . ALA B 1 120 ? 6.883 -21.828 -11.43 1 94.62 120 ALA B C 1
ATOM 2555 O O . ALA B 1 120 ? 8.094 -21.938 -11.219 1 94.62 120 ALA B O 1
ATOM 2556 N N . SER B 1 121 ? 6.137 -20.953 -10.836 1 93.06 121 SER B N 1
ATOM 2557 C CA . SER B 1 121 ? 6.734 -19.906 -10.031 1 93.06 121 SER B CA 1
ATOM 2558 C C . SER B 1 121 ? 6.895 -20.344 -8.578 1 93.06 121 SER B C 1
ATOM 2560 O O . SER B 1 121 ? 5.93 -20.781 -7.945 1 93.06 121 SER B O 1
ATOM 2562 N N . HIS B 1 122 ? 8.055 -20.281 -8.039 1 94.25 122 HIS B N 1
ATOM 2563 C CA . HIS B 1 122 ? 8.312 -20.297 -6.602 1 94.25 122 HIS B CA 1
ATOM 2564 C C . HIS B 1 122 ? 8.359 -18.875 -6.031 1 94.25 122 HIS B C 1
ATOM 2566 O O . HIS B 1 122 ? 9.43 -18.375 -5.699 1 94.25 122 HIS B O 1
ATOM 2572 N N . GLN B 1 123 ? 7.207 -18.328 -5.895 1 93.5 123 GLN B N 1
ATOM 2573 C CA . GLN B 1 123 ? 7.062 -16.906 -5.668 1 93.5 123 GLN B CA 1
ATOM 2574 C C . GLN B 1 123 ? 7.93 -16.438 -4.504 1 93.5 123 GLN B C 1
ATOM 2576 O O . GLN B 1 123 ? 7.934 -17.062 -3.439 1 93.5 123 GLN B O 1
ATOM 2581 N N . SER B 1 124 ? 8.727 -15.438 -4.691 1 95.75 124 SER B N 1
ATOM 2582 C CA . SER B 1 124 ? 9.539 -14.695 -3.732 1 95.75 124 SER B CA 1
ATOM 2583 C C . SER B 1 124 ? 10.883 -15.367 -3.5 1 95.75 124 SER B C 1
ATOM 2585 O O . SER B 1 124 ? 11.734 -14.836 -2.779 1 95.75 124 SER B O 1
ATOM 2587 N N . GLU B 1 125 ? 11.086 -16.547 -4.113 1 96.19 125 GLU B N 1
ATOM 2588 C CA . GLU B 1 125 ? 12.383 -17.203 -3.986 1 96.19 125 GLU B CA 1
ATOM 2589 C C . GLU B 1 125 ? 13.398 -16.625 -4.973 1 96.19 125 GLU B C 1
ATOM 2591 O O . GLU B 1 125 ? 13.039 -16.234 -6.082 1 96.19 125 GLU B O 1
ATOM 2596 N N . THR B 1 126 ? 14.656 -16.688 -4.543 1 97.19 126 THR B N 1
ATOM 2597 C CA . THR B 1 126 ? 15.734 -16.281 -5.434 1 97.19 126 THR B CA 1
ATOM 2598 C C . THR B 1 126 ? 15.836 -17.234 -6.625 1 97.19 126 THR B C 1
ATOM 2600 O O . THR B 1 126 ? 15.734 -18.453 -6.465 1 97.19 126 THR B O 1
ATOM 2603 N N . ILE B 1 127 ? 16.031 -16.656 -7.793 1 96.19 127 ILE B N 1
ATOM 2604 C CA . ILE B 1 127 ? 16.203 -17.484 -8.992 1 96.19 127 ILE B CA 1
ATOM 2605 C C . ILE B 1 127 ? 17.547 -17.172 -9.641 1 96.19 127 ILE B C 1
ATOM 2607 O O . ILE B 1 127 ? 18.094 -16.078 -9.477 1 96.19 127 ILE B O 1
ATOM 2611 N N . PRO B 1 128 ? 18 -18.094 -10.391 1 94.56 128 PRO B N 1
ATOM 2612 C CA . PRO B 1 128 ? 19.375 -17.953 -10.883 1 94.56 128 PRO B CA 1
ATOM 2613 C C . PRO B 1 128 ? 19.469 -17.047 -12.109 1 94.56 128 PRO B C 1
ATOM 2615 O O . PRO B 1 128 ? 20.531 -16.484 -12.375 1 94.56 128 PRO B O 1
ATOM 2618 N N . ALA B 1 129 ? 18.406 -17.031 -12.93 1 93.31 129 ALA B N 1
ATOM 2619 C CA . ALA B 1 129 ? 18.438 -16.25 -14.156 1 93.31 129 ALA B CA 1
ATOM 2620 C C . ALA B 1 129 ? 17.031 -15.883 -14.617 1 93.31 129 ALA B C 1
ATOM 2622 O O . ALA B 1 129 ? 16.047 -16.453 -14.125 1 93.31 129 ALA B O 1
ATOM 2623 N N . LEU B 1 130 ? 16.969 -14.961 -15.531 1 89.38 130 LEU B N 1
ATOM 2624 C CA . LEU B 1 130 ? 15.688 -14.461 -16 1 89.38 130 LEU B CA 1
ATOM 2625 C C . LEU B 1 130 ? 14.93 -15.539 -16.766 1 89.38 130 LEU B C 1
ATOM 2627 O O . LEU B 1 130 ? 13.695 -15.555 -16.766 1 89.38 130 LEU B O 1
ATOM 2631 N N . ASP B 1 131 ? 15.672 -16.422 -17.438 1 91.44 131 ASP B N 1
ATOM 2632 C CA . ASP B 1 131 ? 14.984 -17.406 -18.266 1 91.44 131 ASP B CA 1
ATOM 2633 C C . ASP B 1 131 ? 14.594 -18.641 -17.469 1 91.44 131 ASP B C 1
ATOM 2635 O O . ASP B 1 131 ? 14.023 -19.578 -18 1 91.44 131 ASP B O 1
ATOM 2639 N N . TRP B 1 132 ? 14.961 -18.609 -16.172 1 93.5 132 TRP B N 1
ATOM 2640 C CA . TRP B 1 132 ? 14.633 -19.719 -15.297 1 93.5 132 TRP B CA 1
ATOM 2641 C C . TRP B 1 132 ? 13.133 -20 -15.297 1 93.5 132 TRP B C 1
ATOM 2643 O O . TRP B 1 132 ? 12.703 -21.141 -15.469 1 93.5 132 TRP B O 1
ATOM 2653 N N . LEU B 1 133 ? 12.383 -18.969 -15.164 1 92.31 133 LEU B N 1
ATOM 2654 C CA . LEU B 1 133 ? 10.93 -19.109 -15.086 1 92.31 133 LEU B CA 1
ATOM 2655 C C . LEU B 1 133 ? 10.367 -19.625 -16.406 1 92.31 133 LEU B C 1
ATOM 2657 O O . LEU B 1 133 ? 9.477 -20.469 -16.438 1 92.31 133 LEU B O 1
ATOM 2661 N N . SER B 1 134 ? 10.828 -19.047 -17.516 1 92.75 134 SER B N 1
ATOM 2662 C CA . SER B 1 134 ? 10.328 -19.469 -18.828 1 92.75 134 SER B CA 1
ATOM 2663 C C . SER B 1 134 ? 10.594 -20.953 -19.062 1 92.75 134 SER B C 1
ATOM 2665 O O . SER B 1 134 ? 9.781 -21.656 -19.672 1 92.75 134 SER B O 1
ATOM 2667 N N . ARG B 1 135 ? 11.695 -21.438 -18.578 1 95.44 135 ARG B N 1
ATOM 2668 C CA . ARG B 1 135 ? 12.016 -22.859 -18.703 1 95.44 135 ARG B CA 1
ATOM 2669 C C . ARG B 1 135 ? 11.055 -23.703 -17.859 1 95.44 135 ARG B C 1
ATOM 2671 O O . ARG B 1 135 ? 10.594 -24.75 -18.312 1 95.44 135 ARG B O 1
ATOM 2678 N N . ARG B 1 136 ? 10.805 -23.25 -16.766 1 95.31 136 ARG B N 1
ATOM 2679 C CA . ARG B 1 136 ? 9.867 -23.953 -15.898 1 95.31 136 ARG B CA 1
ATOM 2680 C C . ARG B 1 136 ? 8.461 -23.953 -16.484 1 95.31 136 ARG B C 1
ATOM 2682 O O . ARG B 1 136 ? 7.762 -24.969 -16.453 1 95.31 136 ARG B O 1
ATOM 2689 N N . VAL B 1 137 ? 8.047 -22.859 -17.047 1 94.62 137 VAL B N 1
ATOM 2690 C CA . VAL B 1 137 ? 6.746 -22.75 -17.703 1 94.62 137 VAL B CA 1
ATOM 2691 C C . VAL B 1 137 ? 6.645 -23.781 -18.828 1 94.62 137 VAL B C 1
ATOM 2693 O O . VAL B 1 137 ? 5.637 -24.484 -18.953 1 94.62 137 VAL B O 1
ATOM 2696 N N . GLN B 1 138 ? 7.703 -23.844 -19.609 1 95.81 138 GLN B N 1
ATOM 2697 C CA . GLN B 1 138 ? 7.719 -24.812 -20.688 1 95.81 138 GLN B CA 1
ATOM 2698 C C . GLN B 1 138 ? 7.57 -26.234 -20.156 1 95.81 138 GLN B C 1
ATOM 2700 O O . GLN B 1 138 ? 6.875 -27.062 -20.766 1 95.81 138 GLN B O 1
ATOM 2705 N N . GLU B 1 139 ? 8.242 -26.484 -19.094 1 97.38 139 GLU B N 1
ATOM 2706 C CA . GLU B 1 139 ? 8.156 -27.797 -18.469 1 97.38 139 GLU B CA 1
ATOM 2707 C C . GLU B 1 139 ? 6.727 -28.141 -18.078 1 97.38 139 GLU B C 1
ATOM 2709 O O . GLU B 1 139 ? 6.234 -29.234 -18.359 1 97.38 139 GLU B O 1
ATOM 2714 N N . TYR B 1 140 ? 6.043 -27.234 -17.453 1 96.62 140 TYR B N 1
ATOM 2715 C CA . TYR B 1 140 ? 4.688 -27.5 -16.984 1 96.62 140 TYR B CA 1
ATOM 2716 C C . TYR B 1 140 ? 3.691 -27.453 -18.141 1 96.62 140 TYR B C 1
ATOM 2718 O O . TYR B 1 140 ? 2.66 -28.141 -18.094 1 96.62 140 TYR B O 1
ATOM 2726 N N . GLU B 1 141 ? 3.977 -26.672 -19.156 1 96.12 141 GLU B N 1
ATOM 2727 C CA . GLU B 1 141 ? 3.158 -26.734 -20.359 1 96.12 141 GLU B CA 1
ATOM 2728 C C . GLU B 1 141 ? 3.164 -28.141 -20.953 1 96.12 141 GLU B C 1
ATOM 2730 O O . GLU B 1 141 ? 2.123 -28.641 -21.375 1 96.12 141 GLU B O 1
ATOM 2735 N N . LYS B 1 142 ? 4.352 -28.688 -21 1 97.69 142 LYS B N 1
ATOM 2736 C CA . LYS B 1 142 ? 4.484 -30.047 -21.5 1 97.69 142 LYS B CA 1
ATOM 2737 C C . LYS B 1 142 ? 3.777 -31.047 -20.594 1 97.69 142 LYS B C 1
ATOM 2739 O O . LYS B 1 142 ? 3.072 -31.938 -21.062 1 97.69 142 LYS B O 1
ATOM 2744 N N . GLN B 1 143 ? 3.979 -30.875 -19.312 1 97.69 143 GLN B N 1
ATOM 2745 C CA . GLN B 1 143 ? 3.393 -31.766 -18.312 1 97.69 143 GLN B CA 1
ATOM 2746 C C . GLN B 1 143 ? 1.87 -31.781 -18.422 1 97.69 143 GLN B C 1
ATOM 2748 O O . GLN B 1 143 ? 1.241 -32.844 -18.266 1 97.69 143 GLN B O 1
ATOM 2753 N N . PHE B 1 144 ? 1.228 -30.641 -18.641 1 97.75 144 PHE B N 1
ATOM 2754 C CA . PHE B 1 144 ? -0.227 -30.547 -18.609 1 97.75 144 PHE B CA 1
ATOM 2755 C C . PHE B 1 144 ? -0.792 -30.422 -20.016 1 97.75 144 PHE B C 1
ATOM 2757 O O . PHE B 1 144 ? -1.904 -29.922 -20.203 1 97.75 144 PHE B O 1
ATOM 2764 N N . ASP B 1 145 ? 0.018 -30.75 -20.969 1 96.56 145 ASP B N 1
ATOM 2765 C CA . ASP B 1 145 ? -0.422 -30.656 -22.359 1 96.56 145 ASP B CA 1
ATOM 2766 C C . ASP B 1 145 ? -1.724 -31.422 -22.578 1 96.56 145 ASP B C 1
ATOM 2768 O O . ASP B 1 145 ? -1.818 -32.594 -22.234 1 96.56 145 ASP B O 1
ATOM 2772 N N . GLY B 1 146 ? -2.67 -30.734 -23.016 1 96.06 146 GLY B N 1
ATOM 2773 C CA . GLY B 1 146 ? -3.949 -31.344 -23.344 1 96.06 146 GLY B CA 1
ATOM 2774 C C . GLY B 1 146 ? -4.777 -31.672 -22.109 1 96.06 146 GLY B C 1
ATOM 2775 O O . GLY B 1 146 ? -5.797 -32.344 -22.203 1 96.06 146 GLY B O 1
ATOM 2776 N N . GLN B 1 147 ? -4.348 -31.266 -20.984 1 97.31 147 GLN B N 1
ATOM 2777 C CA . GLN B 1 147 ? -5.027 -31.578 -19.734 1 97.31 147 GLN B CA 1
ATOM 2778 C C . GLN B 1 147 ? -5.492 -30.312 -19.031 1 97.31 147 GLN B C 1
ATOM 2780 O O . GLN B 1 147 ? -4.984 -29.219 -19.297 1 97.31 147 GLN B O 1
ATOM 2785 N N . VAL B 1 148 ? -6.512 -30.547 -18.312 1 97.25 148 VAL B N 1
ATOM 2786 C CA . VAL B 1 148 ? -6.855 -29.484 -17.359 1 97.25 148 VAL B CA 1
ATOM 2787 C C . VAL B 1 148 ? -5.715 -29.297 -16.359 1 97.25 148 VAL B C 1
ATOM 2789 O O . VAL B 1 148 ? -5.148 -30.281 -15.875 1 97.25 148 VAL B O 1
ATOM 2792 N N . VAL B 1 149 ? -5.281 -28.125 -16.109 1 98.19 149 VAL B N 1
ATOM 2793 C CA . VAL B 1 149 ? -4.234 -27.828 -15.141 1 98.19 149 VAL B CA 1
ATOM 2794 C C . VAL B 1 149 ? -4.836 -27.797 -13.734 1 98.19 149 VAL B C 1
ATOM 2796 O O . VAL B 1 149 ? -5.637 -26.906 -13.422 1 98.19 149 VAL B O 1
ATOM 2799 N N . PRO B 1 150 ? -4.496 -28.688 -12.836 1 98.31 150 PRO B N 1
ATOM 2800 C CA . PRO B 1 150 ? -5.016 -28.609 -11.469 1 98.31 150 PRO B CA 1
ATOM 2801 C C . PRO B 1 150 ? -4.402 -27.469 -10.664 1 98.31 150 PRO B C 1
ATOM 2803 O O . PRO B 1 150 ? -3.295 -27.016 -10.969 1 98.31 150 PRO B O 1
ATOM 2806 N N . ARG B 1 151 ? -5.121 -26.984 -9.68 1 98.44 151 ARG B N 1
ATOM 2807 C CA . ARG B 1 151 ? -4.574 -26 -8.773 1 98.44 151 ARG B CA 1
ATOM 2808 C C . ARG B 1 151 ? -3.43 -26.578 -7.945 1 98.44 151 ARG B C 1
ATOM 2810 O O . ARG B 1 151 ? -3.578 -27.625 -7.328 1 98.44 151 ARG B O 1
ATOM 2817 N N . PRO B 1 152 ? -2.291 -25.922 -7.938 1 98.12 152 PRO B N 1
ATOM 2818 C CA . PRO B 1 152 ? -1.261 -26.406 -7.016 1 98.12 152 PRO B CA 1
ATOM 2819 C C . PRO B 1 152 ? -1.652 -26.219 -5.551 1 98.12 152 PRO B C 1
ATOM 2821 O O . PRO B 1 152 ? -2.336 -25.266 -5.199 1 98.12 152 PRO B O 1
ATOM 2824 N N . PRO B 1 153 ? -1.234 -27.109 -4.668 1 97.5 153 PRO B N 1
ATOM 2825 C CA . PRO B 1 153 ? -1.621 -27.047 -3.258 1 97.5 153 PRO B CA 1
ATOM 2826 C C . PRO B 1 153 ? -1.134 -25.766 -2.58 1 97.5 153 PRO B C 1
ATOM 2828 O O . PRO B 1 153 ? -1.703 -25.344 -1.569 1 97.5 153 PRO B O 1
ATOM 2831 N N . HIS B 1 154 ? -0.124 -25.141 -3.111 1 97.94 154 HIS B N 1
ATOM 2832 C CA . HIS B 1 154 ? 0.471 -23.984 -2.479 1 97.94 154 HIS B CA 1
ATOM 2833 C C . HIS B 1 154 ? -0.149 -22.688 -3.01 1 97.94 154 HIS B C 1
ATOM 2835 O O . HIS B 1 154 ? 0.355 -21.594 -2.742 1 97.94 154 HIS B O 1
ATOM 2841 N N . TRP B 1 155 ? -1.146 -22.812 -3.777 1 98.31 155 TRP B N 1
ATOM 2842 C CA . TRP B 1 155 ? -1.836 -21.641 -4.32 1 98.31 155 TRP B CA 1
ATOM 2843 C C . TRP B 1 155 ? -3.287 -21.594 -3.852 1 98.31 155 TRP B C 1
ATOM 2845 O O . TRP B 1 155 ? -3.949 -22.641 -3.768 1 98.31 155 TRP B O 1
ATOM 2855 N N . GLY B 1 156 ? -3.82 -20.422 -3.531 1 98.56 156 GLY B N 1
ATOM 2856 C CA . GLY B 1 156 ? -5.203 -20.266 -3.105 1 98.56 156 GLY B CA 1
ATOM 2857 C C . GLY B 1 156 ? -5.527 -18.844 -2.652 1 98.56 156 GLY B C 1
ATOM 2858 O O . GLY B 1 156 ? -4.781 -17.906 -2.939 1 98.56 156 GLY B O 1
ATOM 2859 N N . GLY B 1 157 ? -6.688 -18.719 -2.057 1 98.56 157 GLY B N 1
ATOM 2860 C CA . GLY B 1 157 ? -7.184 -17.406 -1.714 1 98.56 157 GLY B CA 1
ATOM 2861 C C . GLY B 1 157 ? -7.195 -17.141 -0.221 1 98.56 157 GLY B C 1
ATOM 2862 O O . GLY B 1 157 ? -7.102 -18.062 0.582 1 98.56 157 GLY B O 1
ATOM 2863 N N . TRP B 1 158 ? -7.207 -15.922 0.143 1 98.88 158 TRP B N 1
ATOM 2864 C CA . TRP B 1 158 ? -7.484 -15.391 1.475 1 98.88 158 TRP B CA 1
ATOM 2865 C C . TRP B 1 158 ? -8.711 -14.492 1.457 1 98.88 158 TRP B C 1
ATOM 2867 O O . TRP B 1 158 ? -8.922 -13.734 0.506 1 98.88 158 TRP B O 1
ATOM 2877 N N . ARG B 1 159 ? -9.484 -14.609 2.467 1 98.88 159 ARG B N 1
ATOM 2878 C CA . ARG B 1 159 ? -10.531 -13.633 2.76 1 98.88 159 ARG B CA 1
ATOM 2879 C C . ARG B 1 159 ? -10.125 -12.734 3.924 1 98.88 159 ARG B C 1
ATOM 2881 O O . ARG B 1 159 ? -9.781 -13.227 5 1 98.88 159 ARG B O 1
ATOM 2888 N N . VAL B 1 160 ? -10.125 -11.453 3.713 1 98.88 160 VAL B N 1
ATOM 2889 C CA . VAL B 1 160 ? -9.852 -10.492 4.777 1 98.88 160 VAL B CA 1
ATOM 2890 C C . VAL B 1 160 ? -11.164 -10.07 5.438 1 98.88 160 VAL B C 1
ATOM 2892 O O . VAL B 1 160 ? -12.016 -9.445 4.801 1 98.88 160 VAL B O 1
ATOM 2895 N N . ILE B 1 161 ? -11.32 -10.438 6.645 1 98.56 161 ILE B N 1
ATOM 2896 C CA . ILE B 1 161 ? -12.469 -10.023 7.441 1 98.56 161 ILE B CA 1
ATOM 2897 C C . ILE B 1 161 ? -12.156 -8.711 8.156 1 98.56 161 ILE B C 1
ATOM 2899 O O . ILE B 1 161 ? -11.328 -8.672 9.07 1 98.56 161 ILE B O 1
ATOM 2903 N N . PRO B 1 162 ? -12.898 -7.641 7.793 1 98.62 162 PRO B N 1
ATOM 2904 C CA . PRO B 1 162 ? -12.469 -6.32 8.258 1 98.62 162 PRO B CA 1
ATOM 2905 C C . PRO B 1 162 ? -12.812 -6.078 9.727 1 98.62 162 PRO B C 1
ATOM 2907 O O . PRO B 1 162 ? -13.891 -6.465 10.188 1 98.62 162 PRO B O 1
ATOM 2910 N N . THR B 1 163 ? -11.906 -5.473 10.477 1 98.31 163 THR B N 1
ATOM 2911 C CA . THR B 1 163 ? -12.148 -4.926 11.805 1 98.31 163 THR B CA 1
ATOM 2912 C C . THR B 1 163 ? -12.281 -3.408 11.75 1 98.31 163 THR B C 1
ATOM 2914 O O . THR B 1 163 ? -12.836 -2.795 12.664 1 98.31 163 THR B O 1
ATOM 2917 N N . GLU B 1 164 ? -11.766 -2.818 10.711 1 98.62 164 GLU B N 1
ATOM 2918 C CA . GLU B 1 164 ? -11.891 -1.386 10.469 1 98.62 164 GLU B CA 1
ATOM 2919 C C . GLU B 1 164 ? -11.906 -1.083 8.969 1 98.62 164 GLU B C 1
ATOM 2921 O O . GLU B 1 164 ? -11.141 -1.671 8.203 1 98.62 164 GLU B O 1
ATOM 2926 N N . ILE B 1 165 ? -12.758 -0.197 8.531 1 98.81 165 ILE B N 1
ATOM 2927 C CA . ILE B 1 165 ? -12.812 0.323 7.164 1 98.81 165 ILE B CA 1
ATOM 2928 C C . ILE B 1 165 ? -12.828 1.85 7.195 1 98.81 165 ILE B C 1
ATOM 2930 O O . ILE B 1 165 ? -13.602 2.455 7.938 1 98.81 165 ILE B O 1
ATOM 2934 N N . GLU B 1 166 ? -11.969 2.445 6.477 1 98.81 166 GLU B N 1
ATOM 2935 C CA . GLU B 1 166 ? -11.891 3.898 6.355 1 98.81 166 GLU B CA 1
ATOM 2936 C C . GLU B 1 166 ? -12.148 4.348 4.922 1 98.81 166 GLU B C 1
ATOM 2938 O O . GLU B 1 166 ? -11.508 3.861 3.988 1 98.81 166 GLU B O 1
ATOM 2943 N N . PHE B 1 167 ? -13.094 5.266 4.758 1 98.69 167 PHE B N 1
ATOM 2944 C CA . PHE B 1 167 ? -13.328 5.941 3.49 1 98.69 167 PHE B CA 1
ATOM 2945 C C . PHE B 1 167 ? -12.75 7.352 3.512 1 98.69 167 PHE B C 1
ATOM 2947 O O . PHE B 1 167 ? -13.117 8.172 4.352 1 98.69 167 PHE B O 1
ATOM 2954 N N . TRP B 1 168 ? -11.836 7.613 2.635 1 97.69 168 TRP B N 1
ATOM 2955 C CA . TRP B 1 168 ? -11.141 8.891 2.537 1 97.69 168 TRP B CA 1
ATOM 2956 C C . TRP B 1 168 ? -11.516 9.617 1.251 1 97.69 168 TRP B C 1
ATOM 2958 O O . TRP B 1 168 ? -11.438 9.055 0.16 1 97.69 168 TRP B O 1
ATOM 2968 N N . PHE B 1 169 ? -11.961 10.875 1.347 1 96.69 169 PHE B N 1
ATOM 2969 C CA . PHE B 1 169 ? -12.32 11.719 0.214 1 96.69 169 PHE B CA 1
ATOM 2970 C C . PHE B 1 169 ? -11.484 12.992 0.197 1 96.69 169 PHE B C 1
ATOM 2972 O O . PHE B 1 169 ? -11.477 13.75 1.167 1 96.69 169 PHE B O 1
ATOM 2979 N N . GLY B 1 170 ? -10.812 13.156 -0.899 1 93.69 170 GLY B N 1
ATOM 2980 C CA . GLY B 1 170 ? -9.992 14.344 -1.038 1 93.69 170 GLY B CA 1
ATOM 2981 C C . GLY B 1 170 ? -10.797 15.602 -1.273 1 93.69 170 GLY B C 1
ATOM 2982 O O . GLY B 1 170 ? -11.82 15.578 -1.966 1 93.69 170 GLY B O 1
ATOM 2983 N N . LEU B 1 171 ? -10.367 16.641 -0.595 1 87 171 LEU B N 1
ATOM 2984 C CA . LEU B 1 171 ? -10.914 17.984 -0.799 1 87 171 LEU B CA 1
ATOM 2985 C C . LEU B 1 171 ? -9.797 19.016 -0.932 1 87 171 LEU B C 1
ATOM 2987 O O . LEU B 1 171 ? -8.625 18.703 -0.684 1 87 171 LEU B O 1
ATOM 2991 N N . GLY B 1 172 ? -10.156 20.156 -1.394 1 79.12 172 GLY B N 1
ATOM 2992 C CA . GLY B 1 172 ? -9.18 21.234 -1.493 1 79.12 172 GLY B CA 1
ATOM 2993 C C . GLY B 1 172 ? -8.633 21.672 -0.147 1 79.12 172 GLY B C 1
ATOM 2994 O O . GLY B 1 172 ? -9.328 21.594 0.867 1 79.12 172 GLY B O 1
ATOM 2995 N N . GLY B 1 173 ? -7.363 22.078 -0.103 1 71.5 173 GLY B N 1
ATOM 2996 C CA . GLY B 1 173 ? -6.742 22.609 1.097 1 71.5 173 GLY B CA 1
ATOM 2997 C C . GLY B 1 173 ? -6.48 21.562 2.156 1 71.5 173 GLY B C 1
ATOM 2998 O O . GLY B 1 173 ? -6.457 21.859 3.352 1 71.5 173 GLY B O 1
ATOM 2999 N N . ARG B 1 174 ? -6.492 20.359 1.829 1 72.69 174 ARG B N 1
ATOM 3000 C CA . ARG B 1 174 ? -6.238 19.219 2.701 1 72.69 174 ARG B CA 1
ATOM 3001 C C . ARG B 1 174 ? -7.367 19.031 3.713 1 72.69 174 ARG B C 1
ATOM 3003 O O . ARG B 1 174 ? -7.152 18.5 4.801 1 72.69 174 ARG B O 1
ATOM 3010 N N . LEU B 1 175 ? -8.477 19.516 3.395 1 84 175 LEU B N 1
ATOM 3011 C CA . LEU B 1 175 ? -9.641 19.344 4.262 1 84 175 LEU B CA 1
ATOM 3012 C C . LEU B 1 175 ? -10.375 18.047 3.947 1 84 175 LEU B C 1
ATOM 3014 O O . LEU B 1 175 ? -11.594 18.047 3.76 1 84 175 LEU B O 1
ATOM 3018 N N . HIS B 1 176 ? -9.539 17 3.861 1 93 176 HIS B N 1
ATOM 3019 C CA . HIS B 1 176 ? -10.062 15.711 3.439 1 93 176 HIS B CA 1
ATOM 3020 C C . HIS B 1 176 ? -11.062 15.164 4.457 1 93 176 HIS B C 1
ATOM 3022 O O . HIS B 1 176 ? -11.039 15.555 5.621 1 93 176 HIS B O 1
ATOM 3028 N N . GLU B 1 177 ? -11.961 14.422 4.004 1 94.94 177 GLU B N 1
ATOM 3029 C CA . GLU B 1 177 ? -12.891 13.703 4.867 1 94.94 177 GLU B CA 1
ATOM 3030 C C . GLU B 1 177 ? -12.43 12.266 5.102 1 94.94 177 GLU B C 1
ATOM 3032 O O . GLU B 1 177 ? -11.969 11.594 4.172 1 94.94 177 GLU B O 1
ATOM 3037 N N . ARG B 1 178 ? -12.539 11.859 6.324 1 97.31 178 ARG B N 1
ATOM 3038 C CA . ARG B 1 178 ? -12.266 10.477 6.703 1 97.31 178 ARG B CA 1
ATOM 3039 C C . ARG B 1 178 ? -13.414 9.891 7.512 1 97.31 178 ARG B C 1
ATOM 3041 O O . ARG B 1 178 ? -13.672 10.32 8.641 1 97.31 178 ARG B O 1
ATOM 3048 N N . HIS B 1 179 ? -14.07 8.938 6.953 1 98.38 179 HIS B N 1
ATOM 3049 C CA . HIS B 1 179 ? -15.172 8.227 7.602 1 98.38 179 HIS B CA 1
ATOM 3050 C C . HIS B 1 179 ? -14.742 6.828 8.031 1 98.38 179 HIS B C 1
ATOM 3052 O O . HIS B 1 179 ? -14.344 6.008 7.195 1 98.38 179 HIS B O 1
ATOM 3058 N N . ILE B 1 180 ? -14.898 6.523 9.375 1 98.62 180 ILE B N 1
ATOM 3059 C CA . ILE B 1 180 ? -14.344 5.289 9.922 1 98.62 180 ILE B CA 1
ATOM 3060 C C . ILE B 1 180 ? -15.477 4.383 10.398 1 98.62 180 ILE B C 1
ATOM 3062 O O . ILE B 1 180 ? -16.422 4.844 11.047 1 98.62 180 ILE B O 1
ATOM 3066 N N . TYR B 1 181 ? -15.406 3.184 10.016 1 98.81 181 TYR B N 1
ATOM 3067 C CA . TYR B 1 181 ? -16.188 2.082 10.57 1 98.81 181 TYR B CA 1
ATOM 3068 C C . TYR B 1 181 ? -15.305 1.15 11.398 1 98.81 181 TYR B C 1
ATOM 3070 O O . TYR B 1 181 ? -14.328 0.597 10.883 1 98.81 181 TYR B O 1
ATOM 3078 N N . GLN B 1 182 ? -15.633 0.995 12.633 1 98.56 182 GLN B N 1
ATOM 3079 C CA . GLN B 1 182 ? -14.914 0.073 13.508 1 98.56 182 GLN B CA 1
ATOM 3080 C C . GLN B 1 182 ? -15.828 -1.039 14.008 1 98.56 182 GLN B C 1
ATOM 3082 O O . GLN B 1 182 ? -16.891 -0.768 14.586 1 98.56 182 GLN B O 1
ATOM 3087 N N . ARG B 1 183 ? -15.367 -2.262 13.773 1 98.12 183 ARG B N 1
ATOM 3088 C CA . ARG B 1 183 ? -16.172 -3.408 14.188 1 98.12 183 ARG B CA 1
ATOM 3089 C C . ARG B 1 183 ? -16.359 -3.426 15.695 1 98.12 183 ARG B C 1
ATOM 3091 O O . ARG B 1 183 ? -15.422 -3.172 16.453 1 98.12 183 ARG B O 1
ATOM 3098 N N . THR B 1 184 ? -17.609 -3.656 16.062 1 97.5 184 THR B N 1
ATOM 3099 C CA . THR B 1 184 ? -17.906 -3.77 17.484 1 97.5 184 THR B CA 1
ATOM 3100 C C . THR B 1 184 ? -18 -5.234 17.906 1 97.5 184 THR B C 1
ATOM 3102 O O . THR B 1 184 ? -18.078 -6.125 17.062 1 97.5 184 THR B O 1
ATOM 3105 N N . GLU B 1 185 ? -17.984 -5.473 19.141 1 95.38 185 GLU B N 1
ATOM 3106 C CA . GLU B 1 185 ? -18.016 -6.824 19.688 1 95.38 185 GLU B CA 1
ATOM 3107 C C . GLU B 1 185 ? -19.297 -7.555 19.281 1 95.38 185 GLU B C 1
ATOM 3109 O O . GLU B 1 185 ? -19.297 -8.773 19.094 1 95.38 185 GLU B O 1
ATOM 3114 N N . ASP B 1 186 ? -20.375 -6.863 19.109 1 94.62 186 ASP B N 1
ATOM 3115 C CA . ASP B 1 186 ? -21.656 -7.473 18.797 1 94.62 186 ASP B CA 1
ATOM 3116 C C . ASP B 1 186 ? -21.812 -7.684 17.297 1 94.62 186 ASP B C 1
ATOM 3118 O O . ASP B 1 186 ? -22.875 -8.086 16.812 1 94.62 186 ASP B O 1
ATOM 3122 N N . GLY B 1 187 ? -20.844 -7.367 16.594 1 92.12 187 GLY B N 1
ATOM 3123 C CA . GLY B 1 187 ? -20.844 -7.629 15.164 1 92.12 187 GLY B CA 1
ATOM 3124 C C . GLY B 1 187 ? -21.281 -6.43 14.344 1 92.12 187 GLY B C 1
ATOM 3125 O O . GLY B 1 187 ? -21.297 -6.488 13.109 1 92.12 187 GLY B O 1
ATOM 3126 N N . GLY B 1 188 ? -21.609 -5.34 15.023 1 95.75 188 GLY B N 1
ATOM 3127 C CA . GLY B 1 188 ? -21.969 -4.113 14.336 1 95.75 188 GLY B CA 1
ATOM 3128 C C . GLY B 1 188 ? -20.781 -3.207 14.07 1 95.75 188 GLY B C 1
ATOM 3129 O O . GLY B 1 188 ? -19.641 -3.668 14.023 1 95.75 188 GLY B O 1
ATOM 3130 N N . TRP B 1 189 ? -21.109 -1.94 13.688 1 97.75 189 TRP B N 1
ATOM 3131 C CA . TRP B 1 189 ? -20.078 -0.952 13.398 1 97.75 189 TRP B CA 1
ATOM 3132 C C . TRP B 1 189 ? -20.234 0.286 14.273 1 97.75 189 TRP B C 1
ATOM 3134 O O . TRP B 1 189 ? -21.344 0.816 14.398 1 97.75 189 TRP B O 1
ATOM 3144 N N . LYS B 1 190 ? -19.172 0.645 14.914 1 98.19 190 LYS B N 1
ATOM 3145 C CA . LYS B 1 190 ? -19.047 2.006 15.43 1 98.19 190 LYS B CA 1
ATOM 3146 C C . LYS B 1 190 ? -18.484 2.945 14.375 1 98.19 190 LYS B C 1
ATOM 3148 O O . LYS B 1 190 ? -17.484 2.627 13.727 1 98.19 190 LYS B O 1
ATOM 3153 N N . THR B 1 191 ? -19.156 4.09 14.219 1 98.19 191 THR B N 1
ATOM 3154 C CA . THR B 1 191 ? -18.734 5.004 13.164 1 98.19 191 THR B CA 1
ATOM 3155 C C . THR B 1 191 ? -18.266 6.328 13.758 1 98.19 191 THR B C 1
ATOM 3157 O O . THR B 1 191 ? -18.781 6.77 14.789 1 98.19 191 THR B O 1
ATOM 3160 N N . PHE B 1 192 ? -17.234 6.898 13.172 1 98 192 PHE B N 1
ATOM 3161 C CA . PHE B 1 192 ? -16.75 8.211 13.586 1 98 192 PHE B CA 1
ATOM 3162 C C . PHE B 1 192 ? -15.906 8.844 12.484 1 98 192 PHE B C 1
ATOM 3164 O O . PHE B 1 192 ? -15.695 8.234 11.43 1 98 192 PHE B O 1
ATOM 3171 N N . LEU B 1 193 ? -15.555 10.094 12.656 1 97.12 193 LEU B N 1
ATOM 3172 C CA . LEU B 1 193 ? -14.719 10.859 11.742 1 97.12 193 LEU B CA 1
ATOM 3173 C C . LEU B 1 193 ? -13.305 11.016 12.297 1 97.12 193 LEU B C 1
ATOM 3175 O O . LEU B 1 193 ? -13.109 11.023 13.516 1 97.12 193 LEU B O 1
ATOM 3179 N N . ARG B 1 194 ? -12.359 11.062 11.438 1 96.69 194 ARG B N 1
ATOM 3180 C CA . ARG B 1 194 ? -10.977 11.328 11.812 1 96.69 194 ARG B CA 1
ATOM 3181 C C . ARG B 1 194 ? -10.43 12.539 11.07 1 96.69 194 ARG B C 1
ATOM 3183 O O . ARG B 1 194 ? -10.797 12.789 9.922 1 96.69 194 ARG B O 1
ATOM 3190 N N . SER B 1 195 ? -9.602 13.203 11.742 1 94.81 195 SER B N 1
ATOM 3191 C CA . SER B 1 195 ? -8.938 14.359 11.141 1 94.81 195 SER B CA 1
ATOM 3192 C C . SER B 1 195 ? -7.91 13.922 10.102 1 94.81 195 SER B C 1
ATOM 3194 O O . SER B 1 195 ? -7.156 12.969 10.32 1 94.81 195 SER B O 1
ATOM 3196 N N . PRO B 1 196 ? -7.867 14.641 8.984 1 91.44 196 PRO B N 1
ATOM 3197 C CA . PRO B 1 196 ? -6.914 14.281 7.93 1 91.44 196 PRO B CA 1
ATOM 3198 C C . PRO B 1 196 ? -5.492 14.742 8.234 1 91.44 196 PRO B C 1
ATOM 3200 O O . PRO B 1 196 ? -5.293 15.664 9.031 1 91.44 196 PRO B O 1
#

Foldseek 3Di:
DDDLPDDVVVVVVVVLVVCVVVVPPLQQKKWKWFAAPVGDIDIDIFGFDDQPPQWTKTKDFCQAPRNNRCVVPQWMKIKGDRVVQQKMKMFIFGKDFDDPVVFQVVLQVDDPLVLLLRVQDPHHDDDDDPCSSVVSSVVSCVVQPVHRRGHDPRIGMIIGNGQKMWIWGDDPPQQIWIWMWGADPVGGTDIDTDGD/DDDLPDDVVVVVVVVLVVCVVVVPPLQQKKWKWFAAPVGDIDIDIFGFDDQPPQWTKTKDFCQAPRNNRCVVPQWMKIKGDRVVQQKMKMFIFGKDFDDPVVFQVVLQVDDPLVLLLRVQDPHHDDDDDPCSSVVSSVVSCVVQPVHRRGHDPRIGMIIGNGQKMWIWGDDPPQQIWIWMWGADPVGGTDIDTDGD

Nearest PDB structures (foldseek):
  1jnw-assembly1_A-2  TM=9.860E-01  e=1.363E-24  Escherichia coli
  1dnl-assembly1_A  TM=9.624E-01  e=1.724E-24  Escherichia coli K-12
  1nrg-assembly1_A-2  TM=9.514E-01  e=3.699E-24  Homo sapiens
  6ylz-assembly1_AAA-2  TM=9.528E-01  e=6.654E-24  Escherichia coli K-12
  8qyt-assembly1_A-2  TM=9.539E-01  e=1.129E-23  Homo sapiens

Sequence (392 aa):
MFDINKDPFEHFDRLMKEAVAKQIPEANAMSVATVDEKGVPSVRIVYLKEVSQGGFVFYGNYNSHKGKDIETNPIVCLNFHWPAIWQQIRITGKAEKISAAESDAYFATRARLSQIGAWASHQSETIPALDWLSRRVQEYEKQFDGQVVPRPPHWGGWRVIPTEIEFWFGLGGRLHERHIYQRTEDGGWKTFLRSPMFDINKDPFEHFDRLMKEAVAKQIPEANAMSVATVDEKGVPSVRIVYLKEVSQGGFVFYGNYNSHKGKDIETNPIVCLNFHWPAIWQQIRITGKAEKISAAESDAYFATRARLSQIGAWASHQSETIPALDWLSRRVQEYEKQFDGQVVPRPPHWGGWRVIPTEIEFWFGLGGRLHERHIYQRTEDGGWKTFLRSP

Solvent-accessible surface area (backbone atoms only — not comparable to full-atom values): 20614 Å² total; per-residue (Å²): 130,90,62,82,87,51,59,65,67,58,52,48,52,53,52,52,51,49,36,50,73,70,62,42,80,65,60,48,44,23,38,41,13,33,28,38,97,86,64,49,28,37,44,48,77,46,54,59,73,46,76,55,96,78,20,45,27,35,69,48,47,50,72,15,64,68,30,49,16,38,74,76,35,33,45,29,11,34,31,36,75,42,75,92,75,34,36,34,39,36,37,33,22,43,48,39,73,54,55,70,65,60,31,46,58,54,51,69,71,47,54,68,55,47,50,37,33,62,66,39,39,56,32,62,36,77,45,94,50,85,60,51,52,60,51,35,31,52,52,43,47,62,73,36,58,98,46,83,74,76,74,51,91,53,48,39,35,33,33,30,40,60,47,30,40,36,43,36,38,65,44,78,58,66,61,31,47,34,44,36,36,32,56,39,95,86,69,48,71,47,70,52,35,34,31,78,132,91,61,81,87,51,59,66,68,56,52,47,52,52,53,52,51,50,37,50,74,69,62,43,81,66,60,47,44,24,38,40,13,33,28,39,96,87,62,48,27,38,46,46,78,47,52,59,73,46,78,56,97,78,21,44,27,34,69,49,48,48,75,16,64,68,30,48,16,38,73,75,36,32,45,29,10,33,29,36,74,42,75,93,76,35,36,34,40,34,36,32,22,42,48,38,74,54,55,70,65,60,30,46,58,54,50,70,69,48,56,66,55,46,52,36,31,62,68,40,37,56,34,63,35,77,44,93,50,86,61,52,53,58,52,36,32,51,51,44,47,60,73,36,58,96,45,84,75,75,74,51,91,53,48,41,35,32,32,29,40,60,45,31,40,37,44,36,38,63,44,79,57,67,60,32,46,34,44,36,37,32,56,39,95,87,71,49,71,47,68,50,34,33,31,78

Secondary structure (DSSP, 8-state):
---TTS-HHHHHHHHHHHHHHTT-TTTTEEEEEEE-TTS-EEEEEEE--EEETTEEEEEEETTSHHHHHHHH--EEEEEEEEGGGTEEEEEEEEEEE--HHHHHHHHTTS-HHHHHHHHH--TTSEES-TTHHHHHHHHHHHHTTTS--PPPTTEEEEEEEEEEEEEEE--GGG--EEEEEEE-TTS-EEEEEE--/---TTS-HHHHHHHHHHHHHHTT-TTTTEEEEEEE-TTS-EEEEEEE--EEETTEEEEEEETTSHHHHHHHH--EEEEEEEEGGGTEEEEEEEEEEE--HHHHHHHHTTS-HHHHHHHHH--TTSEES-THHHHHHHHHHHHHTTTS--PPPTTEEEEEEEEEEEEEEE--GGG--EEEEEEE-TTS-EEEEEE--

InterPro domains:
  IPR000659 Pyridoxamine 5'-phosphate oxidase [MF_01629] (3-196)
  IPR000659 Pyridoxamine 5'-phosphate oxidase [PIRSF000190] (5-196)
  IPR000659 Pyridoxamine 5'-phosphate oxidase [PTHR10851] (4-190)
  IPR000659 Pyridoxamine 5'-phosphate oxidase [TIGR00558] (7-195)
  IPR011576 Pyridoxamine 5'-phosphate oxidase, N-terminal [PF01243] (16-142)
  IPR012349 FMN-binding split barrel [G3DSA:2.30.110.10] (1-196)
  IPR019576 Pyridoxine 5'-phosphate oxidase, dimerisation, C-terminal [PF10590] (155-196)
  IPR019740 Pyridoxamine 5'-phosphate oxidase, conserved site [PS01064] (165-178)

pLDDT: mean 96.29, std 3.83, range [71.5, 98.94]

Organism: Bdellovibrio bacteriovorus (strain ATCC 15356 / DSM 50701 / NCIMB 9529 / HD100) (NCBI:txid264462)

Radius of gyration: 21.73 Å; Cα contacts (8 Å, |Δi|>4): 809; chains: 2; bounding box: 55×70×43 Å